Protein 9U7Q (pdb70)

Foldseek 3Di:
DFAEEFEDELPQLPPPVFNDALVLDPQVLGQEYEYDAWEFLFDQVQADPLQVVQSVVQNPPPPGGATGGRPCCQQFAPAPDDADDDDPTHHNLRVLLRVCVVVVSHAYEYEYADQRRLVRVLVLLVDPVSLLNNLLNVLVVCVNSVSHQAYEYERQAQQAPGRQQNCVDPVRDDDPVSLVSSQVSVLSNLVSNLVSQVVVCVVVVGHHFYEYEAEFDVRNVSHQCQSRQVSHQAYEYAQFQPDAQVFFFDDAGRFAAFDQFAAVSGHQPVRLVVNVVSPHPQQRYAYEAEQKKFKAWQWPPDDPDHHGRRTGGPGTAQDESVHTGMYGNVCCVPPVDVVNQWDWDADVNRQWIWTARRVRRMIMTHGDLRSLLVNLQVSVVSNHSFYYYDHDSSCSVCPNSVSRSVRNVD

B-factor: mean 20.83, std 8.3, range [10.48, 67.43]

Solvent-accessible surface area: 16903 Å² total; per-residue (Å²): 192,56,17,0,0,0,4,2,3,11,114,20,31,74,45,97,137,17,78,5,14,5,127,68,13,26,8,99,48,14,21,10,0,0,2,0,30,0,1,0,9,18,53,7,106,35,10,62,135,92,33,67,92,39,8,60,115,33,27,138,91,89,87,92,39,17,7,2,12,6,34,13,97,0,0,36,105,81,96,18,34,111,44,67,29,152,43,138,38,105,0,0,0,4,13,0,9,33,15,34,112,103,60,100,132,5,70,0,0,0,0,0,0,2,114,63,13,3,22,0,1,15,24,0,8,145,75,109,118,10,11,38,31,0,0,86,6,0,7,99,17,2,44,126,19,87,10,0,6,0,0,0,0,6,7,15,17,3,15,9,20,5,72,41,9,35,40,220,60,123,131,43,119,12,65,122,145,49,97,63,58,3,93,132,5,2,22,57,0,0,102,27,0,42,61,55,0,70,79,13,39,92,127,58,172,75,150,14,33,0,0,2,7,1,3,18,11,122,74,2,49,15,9,47,3,151,39,0,33,82,60,4,45,10,0,0,0,20,0,23,55,17,9,1,24,161,19,89,54,0,3,16,0,3,4,2,48,28,15,149,35,15,34,170,38,22,0,0,20,51,18,0,64,80,1,60,138,67,23,1,35,22,118,43,0,0,0,0,0,0,0,3,0,32,0,0,43,19,3,93,155,22,103,5,43,91,4,50,83,98,8,49,0,109,78,5,1,98,56,26,20,85,105,87,4,28,0,6,12,22,14,6,93,150,67,31,27,85,204,91,31,10,73,108,62,31,1,97,101,2,37,2,0,4,8,4,2,56,158,116,94,2,0,0,1,17,2,11,73,113,0,0,100,15,0,0,54,25,0,53,124,22,98,1,9,0,0,0,0,34,2,0,2,0,4,54,167,13,74,0,0,58,28,0,72,88,26,1,60,174

InterPro domains:
  IPR001223 Glycoside hydrolase family 18, catalytic domain [PF00704] (24-415)
  IPR001223 Glycoside hydrolase family 18, catalytic domain [PS51910] (22-430)
  IPR001579 Glycosyl hydrolase family 18, active site [PS01095] (168-176)
  IPR011583 Chitinase II/V-like, catalytic domain [SM00636] (22-415)
  IPR017853 Glycoside hydrolase superfamily [SSF51445] (18-417)
  IPR029070 Chitinase insertion domain superfamily [G3DSA:3.10.50.10] (321-395)
  IPR029070 Chitinase insertion domain superfamily [SSF54556] (312-386)
  IPR050314 Glycosyl hydrolase family 18 [PTHR11177] (21-415)

Sequence (410 aa):
QKVVAGYFADWQYANAENPYTVKDIPADKLTHVIYAFLSMAGPHTGASETVQNLVAKQAEGKDPYTAIIVDTEAALEKNFGAVSVNVPYKGHFAQLAEMKKQHPDLKILPSFGGWTMSEPFHAMAKNKQAMDQFSKSAVELIAQYDFFDGIDLDWEYPGGGGLTTSPWNPDTKLSDEQKASEREAFTYLVKTMRAELDELTNQTKREYELSTAVGVGPKAAGIDWKAAEPYLTNMFAMTYDFLGGWGQQTGHTTNLHATERSWWGMGADVFINQMIELGIPSEKLVIGAAFYGRGWQGTKDFSGGLPTQDLVSEQGAQFGTGENGYFMFWDLVKNYGAKQGYEYKYDEQSQAPYLWNPEKKVFISYEDQRSIKAKANWAKQANLGGIFTWELSGDPKGELVEVMYQEMQK

Structure (mmCIF, N/CA/C/O backbone):
data_9U7Q
#
_entry.id   9U7Q
#
_cell.length_a   89.258
_cell.length_b   50.157
_cell.length_c   90.997
_cell.angle_alpha   90.000
_cell.angle_beta   95.027
_cell.angle_gamma   90.000
#
_symmetry.space_group_name_H-M   'C 1 2 1'
#
loop_
_entity.id
_entity.type
_entity.pdbx_description
1 polymer chitinase
2 non-polymer 1,2-ETHANEDIOL
3 non-polymer 2-[3-(2-HYDROXY-1,1-DIHYDROXYMETHYL-ETHYLAMINO)-PROPYLAMINO]-2-HYDROXYMETHYL-PROPANE-1,3-DIOL
4 water water
#
loop_
_atom_site.group_PDB
_atom_site.id
_atom_site.type_symbol
_atom_site.label_atom_id
_atom_site.label_alt_id
_atom_site.label_comp_id
_atom_site.label_asym_id
_atom_site.label_entity_id
_atom_site.label_seq_id
_atom_site.pdbx_PDB_ins_code
_atom_site.Cartn_x
_atom_site.Cartn_y
_atom_site.Cartn_z
_atom_site.occupancy
_atom_site.B_iso_or_equiv
_atom_site.auth_seq_id
_atom_site.auth_comp_id
_atom_site.auth_asym_id
_atom_site.auth_atom_id
_atom_site.pdbx_PDB_model_num
ATOM 1 N N . GLN A 1 2 ? 22.052 21.930 34.445 1.000 47.477 21 GLN A N 1
ATOM 2 C CA . GLN A 1 2 ? 22.315 20.505 34.122 1.000 46.794 21 GLN A CA 1
ATOM 3 C C . GLN A 1 2 ? 21.182 19.958 33.248 1.000 34.631 21 GLN A C 1
ATOM 4 O O . GLN A 1 2 ? 20.083 19.759 33.733 1.000 36.898 21 GLN A O 1
ATOM 10 N N . LYS A 1 3 ? 21.459 19.649 31.986 1.000 26.997 22 LYS A N 1
ATOM 11 C CA . LYS A 1 3 ? 20.383 19.300 31.050 1.000 22.115 22 LYS A CA 1
ATOM 12 C C . LYS A 1 3 ? 20.333 17.777 30.899 1.000 18.473 22 LYS A C 1
ATOM 13 O O . LYS A 1 3 ? 21.288 17.063 31.172 1.000 20.452 22 LYS A O 1
ATOM 19 N N . VAL A 1 4 ? 19.148 17.254 30.557 1.000 16.807 23 VAL A N 1
ATOM 20 C CA . VAL A 1 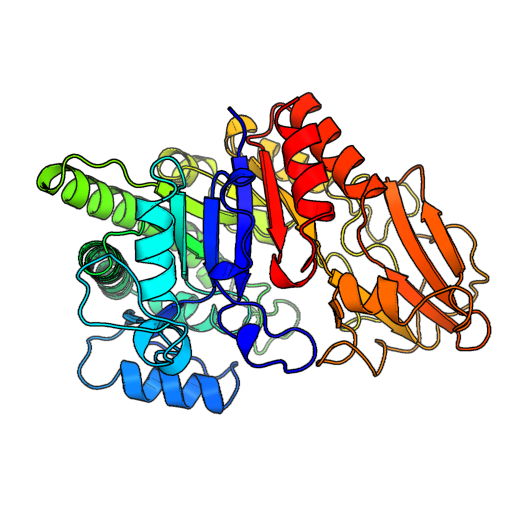4 ? 18.993 15.852 30.202 1.000 15.529 23 VAL A CA 1
ATOM 21 C C . VAL A 1 4 ? 19.670 15.579 28.860 1.000 15.539 23 VAL A C 1
ATOM 22 O O . VAL A 1 4 ? 19.502 16.315 27.880 1.000 15.660 23 VAL A O 1
ATOM 26 N N . VAL A 1 5 ? 20.434 14.478 28.848 1.000 14.525 24 VAL A N 1
ATOM 27 C CA . VAL A 1 5 ? 20.995 13.910 27.646 1.000 15.219 24 VAL A CA 1
ATOM 28 C C . VAL A 1 5 ? 20.746 12.415 27.754 1.000 14.599 24 VAL A C 1
ATOM 29 O O . VAL A 1 5 ? 21.475 11.705 28.427 1.000 15.220 24 VAL A O 1
ATOM 33 N N . ALA A 1 6 ? 19.682 11.963 27.097 1.000 14.105 25 ALA A N 1
ATOM 34 C CA . ALA A 1 6 ? 19.115 10.666 27.388 1.000 12.986 25 ALA A CA 1
ATOM 35 C C . ALA A 1 6 ? 19.251 9.802 26.151 1.000 13.178 25 ALA A C 1
ATOM 36 O O . ALA A 1 6 ? 19.066 10.261 25.020 1.000 13.159 25 ALA A O 1
ATOM 38 N N . GLY A 1 7 ? 19.565 8.525 26.379 1.000 15.478 26 GLY A N 1
ATOM 39 C CA . GLY A 1 7 ? 19.541 7.577 25.277 1.000 14.518 26 GLY A CA 1
ATOM 40 C C . GLY A 1 7 ? 18.692 6.355 25.581 1.000 15.122 26 GLY A C 1
ATOM 41 O O . GLY A 1 7 ? 18.852 5.686 26.615 1.000 15.333 26 GLY A O 1
ATOM 42 N N . TYR A 1 8 ? 17.791 6.014 24.649 1.000 16.279 27 TYR A N 1
ATOM 43 C CA . TYR A 1 8 ? 17.125 4.718 24.674 1.000 15.076 27 TYR A CA 1
ATOM 44 C C . TYR A 1 8 ? 18.103 3.602 24.268 1.000 16.429 27 TYR A C 1
ATOM 45 O O . TYR A 1 8 ? 18.888 3.729 23.340 1.000 17.190 27 TYR A O 1
ATOM 54 N N . PHE A 1 9 ? 18.063 2.491 25.002 1.000 14.902 28 PHE A N 1
ATOM 55 C CA . PHE A 1 9 ? 18.800 1.292 24.693 1.000 14.352 28 PHE A CA 1
ATOM 56 C C . PHE A 1 9 ? 17.785 0.199 24.396 1.000 13.231 28 PHE A C 1
ATOM 57 O O . PHE A 1 9 ? 17.103 -0.273 25.296 1.000 12.935 28 PHE A O 1
ATOM 65 N N . ALA A 1 10 ? 17.765 -0.224 23.129 1.000 14.552 29 ALA A N 1
ATOM 66 C CA . ALA A 1 10 ? 16.907 -1.307 22.675 1.000 13.868 29 ALA A CA 1
ATOM 67 C C . ALA A 1 10 ? 17.497 -2.648 23.064 1.000 15.615 29 ALA A C 1
ATOM 68 O O . ALA A 1 10 ? 18.650 -2.925 22.711 1.000 14.677 29 ALA A O 1
ATOM 70 N N . ASP A 1 11 ? 16.667 -3.485 23.700 1.000 15.416 30 ASP A N 1
ATOM 71 C CA . ASP A 1 11 ? 17.142 -4.713 24.309 1.000 15.256 30 ASP A CA 1
ATOM 72 C C . ASP A 1 11 ? 17.555 -5.763 23.260 1.000 18.603 30 ASP A C 1
ATOM 73 O O . ASP A 1 11 ? 18.274 -6.686 23.620 1.000 16.665 30 ASP A O 1
ATOM 78 N N . TRP A 1 12 ? 17.127 -5.595 22.006 1.000 18.801 31 TRP A N 1
ATOM 79 C CA . TRP A 1 12 ? 17.304 -6.627 20.985 1.000 18.818 31 TRP A CA 1
ATOM 80 C C . TRP A 1 12 ? 18.552 -6.421 20.110 1.000 21.370 31 TRP A C 1
ATOM 81 O O . TRP A 1 12 ? 18.897 -7.319 19.303 1.000 20.535 31 TRP A O 1
ATOM 92 N N . GLN A 1 13 ? 19.196 -5.250 20.157 1.000 18.468 32 GLN A N 1
ATOM 93 C CA . GLN A 1 13 ? 20.113 -4.866 19.098 1.000 20.403 32 GLN A CA 1
ATOM 94 C C . GLN A 1 13 ? 21.421 -5.678 19.138 1.000 23.344 32 GLN A C 1
ATOM 95 O O . GLN A 1 13 ? 22.161 -5.662 18.142 1.000 24.869 32 GLN A O 1
ATOM 101 N N . TYR A 1 14 ? 21.724 -6.279 20.297 1.000 20.478 33 TYR A N 1
ATOM 102 C CA . TYR A 1 14 ? 22.980 -6.994 20.486 1.000 23.927 33 TYR A CA 1
ATOM 103 C C . TYR A 1 14 ? 23.042 -8.177 19.519 1.000 28.860 33 TYR A C 1
ATOM 104 O O . TYR A 1 14 ? 24.146 -8.649 19.220 1.000 25.421 33 TYR A O 1
ATOM 113 N N . ALA A 1 15 ? 21.865 -8.714 19.151 1.000 29.695 34 ALA A N 1
ATOM 114 C CA . ALA A 1 15 ? 21.748 -9.933 18.347 1.000 31.547 34 ALA A CA 1
ATOM 115 C C . ALA A 1 15 ? 21.937 -9.674 16.856 1.000 35.695 34 ALA A C 1
ATOM 116 O O . ALA A 1 15 ? 21.924 -10.616 16.068 1.000 42.466 34 ALA A O 1
ATOM 118 N N . ASN A 1 16 ? 22.108 -8.420 16.449 1.000 35.126 35 ASN A N 1
ATOM 119 C CA . ASN A 1 16 ? 22.453 -8.118 15.075 1.000 37.319 35 ASN A CA 1
ATOM 120 C C . ASN A 1 16 ? 23.968 -8.227 14.924 1.000 33.008 35 ASN A C 1
ATOM 121 O O . ASN A 1 16 ? 24.708 -7.328 15.294 1.000 29.851 35 ASN A O 1
ATOM 126 N N . ALA A 1 17 ? 24.409 -9.292 14.240 1.000 37.053 36 ALA A N 1
ATOM 127 C CA . ALA A 1 17 ? 25.829 -9.556 14.026 1.000 34.317 36 ALA A CA 1
ATOM 128 C C . ALA A 1 17 ? 26.542 -8.413 13.291 1.000 31.200 36 ALA A C 1
ATOM 129 O O . ALA A 1 17 ? 27.745 -8.212 13.448 1.000 31.663 36 ALA A O 1
ATOM 131 N N . GLU A 1 18 ? 25.802 -7.591 12.526 1.000 32.842 37 GLU A N 1
ATOM 132 C CA . GLU A 1 18 ? 26.378 -6.427 11.861 1.000 30.438 37 GLU A CA 1
ATOM 133 C C . GLU A 1 18 ? 26.718 -5.288 12.824 1.000 28.619 37 GLU A C 1
ATOM 134 O O . GLU A 1 18 ? 27.550 -4.441 12.510 1.000 28.172 37 GLU A O 1
ATOM 140 N N . ASN A 1 19 ? 26.047 -5.2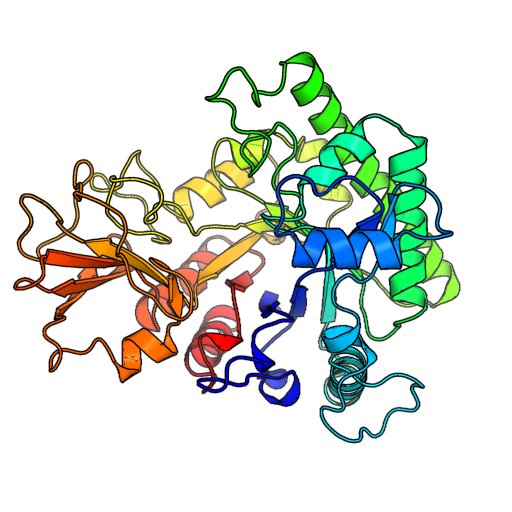35 13.977 1.000 26.848 38 ASN A N 1
ATOM 141 C CA . ASN A 1 19 ? 26.316 -4.192 14.966 1.000 26.467 38 ASN A CA 1
ATOM 142 C C . ASN A 1 19 ? 25.825 -4.681 16.319 1.000 27.619 38 ASN A C 1
ATOM 143 O O . ASN A 1 19 ? 24.724 -4.378 16.807 1.000 22.694 38 ASN A O 1
ATOM 148 N N . PRO A 1 20 ? 26.610 -5.577 16.934 1.000 23.983 39 PRO A N 1
ATOM 149 C CA . PRO A 1 20 ? 26.151 -6.279 18.118 1.000 22.668 39 PRO A CA 1
ATOM 150 C C . PRO A 1 20 ? 26.308 -5.427 19.370 1.000 22.549 39 PRO A C 1
ATOM 151 O O . PRO A 1 20 ? 27.175 -5.668 20.206 1.000 26.112 39 PRO A O 1
ATOM 155 N N . TYR A 1 21 ? 25.468 -4.390 19.482 1.000 19.858 40 TYR A N 1
ATOM 156 C CA . TYR A 1 21 ? 25.631 -3.337 20.468 1.000 17.679 40 TYR A CA 1
ATOM 157 C C . TYR A 1 21 ? 25.079 -3.764 21.825 1.000 18.266 40 TYR A C 1
ATOM 158 O O . TYR A 1 21 ? 23.947 -4.246 21.926 1.000 18.194 40 TYR A O 1
ATOM 167 N N . THR A 1 22 ? 25.909 -3.608 22.864 1.000 19.577 41 THR A N 1
ATOM 168 C CA . THR A 1 22 ? 25.632 -4.086 24.211 1.000 18.582 41 THR A CA 1
ATOM 169 C C . THR A 1 22 ? 25.729 -2.895 25.150 1.000 16.108 41 THR A C 1
ATOM 170 O O . THR A 1 22 ? 26.168 -1.801 24.770 1.000 18.638 41 THR A O 1
ATOM 174 N N . VAL A 1 23 ? 25.383 -3.136 26.409 1.000 16.439 42 VAL A N 1
AT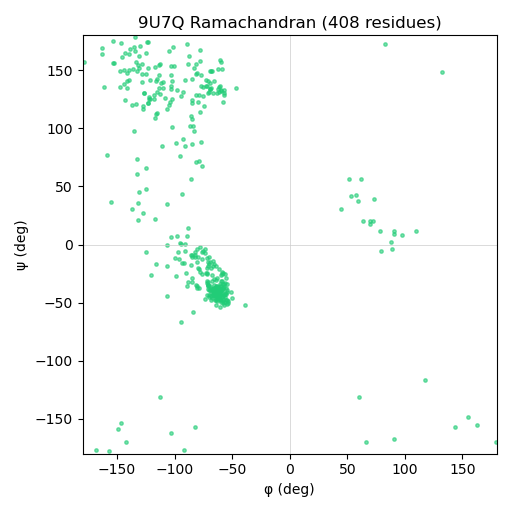OM 175 C CA . VAL A 1 23 ? 25.483 -2.087 27.412 1.000 16.829 42 VAL A CA 1
ATOM 176 C C . VAL A 1 23 ? 26.901 -1.534 27.491 1.000 16.706 42 VAL A C 1
ATOM 177 O O . VAL A 1 23 ? 27.123 -0.355 27.712 1.000 17.734 42 VAL A O 1
ATOM 181 N N . LYS A 1 24 ? 27.911 -2.412 27.316 1.000 19.686 43 LYS A N 1
ATOM 182 C CA . LYS A 1 24 ? 29.294 -1.961 27.394 1.000 22.877 43 LYS A CA 1
ATOM 183 C C . LYS A 1 24 ? 29.621 -0.910 26.329 1.000 24.794 43 LYS A C 1
ATOM 184 O O . LYS A 1 24 ? 30.578 -0.154 26.501 1.000 22.536 43 LYS A O 1
ATOM 190 N N . ASP A 1 25 ? 28.832 -0.847 25.237 1.000 21.162 44 ASP A N 1
ATOM 191 C CA . ASP A 1 25 ? 29.034 0.116 24.170 1.000 21.230 44 ASP A CA 1
ATOM 192 C C . ASP A 1 25 ? 28.438 1.498 24.454 1.000 19.044 44 ASP A C 1
ATOM 193 O O . ASP A 1 25 ? 28.708 2.449 23.733 1.000 18.581 44 ASP A O 1
ATOM 198 N N . ILE A 1 26 ? 27.671 1.631 25.520 1.000 18.271 45 ILE A N 1
ATOM 199 C CA . ILE A 1 26 ? 27.020 2.907 25.826 1.000 18.967 45 ILE A CA 1
ATOM 200 C C . ILE A 1 26 ? 28.040 3.934 26.286 1.000 18.975 45 ILE A C 1
ATOM 201 O O . ILE A 1 26 ? 28.815 3.679 27.207 1.000 20.095 45 ILE A O 1
ATOM 206 N N . PRO A 1 27 ? 28.040 5.144 25.716 1.000 19.993 46 PRO A N 1
ATOM 207 C CA . PRO A 1 27 ? 28.884 6.224 26.206 1.000 22.005 46 PRO A CA 1
ATOM 208 C C . PRO A 1 27 ? 28.345 6.861 27.494 1.000 19.046 46 PRO A C 1
ATOM 209 O O . PRO A 1 27 ? 27.850 7.959 27.492 1.000 17.172 46 PRO A O 1
ATOM 213 N N . ALA A 1 28 ? 28.354 6.106 28.594 1.000 19.550 47 ALA A N 1
ATOM 214 C CA . ALA A 1 28 ? 27.680 6.502 29.824 1.000 20.094 47 ALA A CA 1
ATOM 215 C C . ALA A 1 28 ? 28.207 7.828 30.359 1.000 20.424 47 ALA A C 1
ATOM 216 O O . ALA A 1 28 ? 27.464 8.615 30.924 1.000 20.936 47 ALA A O 1
ATOM 218 N N . ASP A 1 29 ? 29.489 8.129 30.125 1.000 19.649 48 ASP A N 1
ATOM 219 C CA . ASP A 1 29 ? 30.070 9.378 30.595 1.000 24.123 48 ASP A CA 1
ATOM 220 C C . ASP A 1 29 ? 29.491 10.610 29.899 1.000 22.246 48 ASP A C 1
ATOM 221 O O . ASP A 1 29 ? 29.668 11.730 30.389 1.000 24.399 48 ASP A O 1
ATOM 226 N N . LYS A 1 30 ? 28.771 10.430 28.781 1.000 18.799 49 LYS A N 1
ATOM 227 C CA . LYS A 1 30 ? 28.184 11.546 28.060 1.000 21.239 49 LYS A CA 1
ATOM 228 C C . LYS A 1 30 ? 26.665 11.636 28.224 1.000 20.895 49 LYS A C 1
ATOM 229 O O . LYS A 1 30 ? 26.064 12.542 27.650 1.000 23.345 49 LYS A O 1
ATOM 235 N N . LEU A 1 31 ? 26.068 10.710 28.982 1.000 16.514 50 LEU A N 1
ATOM 236 C CA . LEU A 1 31 ? 24.627 10.660 29.136 1.000 16.298 50 LEU A CA 1
ATOM 237 C C . LEU A 1 31 ? 24.255 11.016 30.572 1.000 16.322 50 LEU A C 1
ATOM 238 O O . LEU A 1 31 ? 25.022 10.772 31.491 1.000 18.287 50 LEU A O 1
ATOM 243 N N . THR A 1 32 ? 23.035 11.512 30.760 1.000 15.728 51 THR A N 1
ATOM 244 C CA . THR A 1 32 ? 22.440 11.658 32.062 1.000 15.962 51 THR A CA 1
ATOM 245 C C . THR A 1 32 ? 21.491 10.490 32.325 1.000 15.353 51 THR A C 1
ATOM 246 O O . THR A 1 32 ? 21.276 10.154 33.490 1.000 16.695 51 THR A O 1
ATOM 250 N N . HIS A 1 33 ? 20.917 9.895 31.259 1.000 14.049 52 HIS A N 1
ATOM 251 C CA . HIS A 1 33 ? 19.927 8.856 31.411 1.000 13.775 52 HIS A CA 1
ATOM 252 C C . HIS A 1 33 ? 20.141 7.788 30.356 1.000 13.141 52 HIS A C 1
ATOM 253 O O . HIS A 1 33 ? 20.403 8.097 29.199 1.000 13.820 52 HIS A O 1
ATOM 260 N N . VAL A 1 34 ? 19.948 6.551 30.796 1.000 12.836 53 VAL A N 1
ATOM 261 C CA . VAL A 1 34 ? 19.790 5.425 29.909 1.000 12.035 53 VAL A CA 1
ATOM 262 C C . VAL A 1 34 ? 18.407 4.840 30.125 1.000 14.403 53 VAL A C 1
ATOM 263 O O . VAL A 1 34 ? 18.051 4.558 31.267 1.000 13.614 53 VAL A O 1
ATOM 267 N N . ILE A 1 35 ? 17.653 4.654 29.019 1.000 13.478 54 ILE A N 1
ATOM 268 C CA . ILE A 1 35 ? 16.294 4.168 29.112 1.000 12.632 54 ILE A CA 1
ATOM 269 C C . ILE A 1 35 ? 16.241 2.805 28.427 1.000 12.536 54 ILE A C 1
ATOM 270 O O . ILE A 1 35 ? 16.477 2.724 27.245 1.000 12.710 54 ILE A O 1
ATOM 275 N N . TYR A 1 36 ? 15.997 1.762 29.198 1.000 13.206 55 TYR A N 1
ATOM 276 C CA . TYR A 1 36 ? 15.997 0.402 28.702 1.000 12.961 55 TYR A CA 1
ATOM 277 C C . TYR A 1 36 ? 14.641 0.045 28.115 1.000 14.135 55 TYR A C 1
ATOM 278 O O . TYR A 1 36 ? 13.637 0.066 28.831 1.000 13.635 55 TYR A O 1
ATOM 287 N N . ALA A 1 37 ? 14.652 -0.398 26.841 1.000 12.368 56 ALA A N 1
ATOM 288 C CA . ALA A 1 37 ? 13.430 -0.594 26.076 1.000 13.525 56 ALA A CA 1
ATOM 289 C C . ALA A 1 37 ? 13.368 -2.048 25.605 1.000 14.234 56 ALA A C 1
ATOM 290 O O . ALA A 1 37 ? 14.339 -2.502 24.972 1.000 14.553 56 ALA A O 1
ATOM 292 N N . PHE A 1 38 ? 12.281 -2.800 25.867 1.000 14.017 57 PHE A N 1
ATOM 293 C CA . PHE A 1 38 ? 11.074 -2.403 26.581 1.000 14.629 57 PHE A CA 1
ATOM 294 C C . PHE A 1 38 ? 10.604 -3.540 27.513 1.000 15.569 57 PHE A C 1
ATOM 295 O O . PHE A 1 38 ? 10.829 -4.730 27.261 1.000 15.500 57 PHE A O 1
ATOM 303 N N . LEU A 1 39 ? 9.962 -3.147 28.625 1.000 13.857 58 LEU A N 1
ATOM 304 C CA . LEU A 1 39 ? 9.215 -4.011 29.526 1.000 14.619 58 LEU A CA 1
ATOM 305 C C . LEU A 1 39 ? 7.725 -3.862 29.241 1.000 13.488 58 LEU A C 1
ATOM 306 O O . LEU A 1 39 ? 7.333 -3.078 28.388 1.000 13.023 58 LEU A O 1
ATOM 311 N N . SER A 1 40 ? 6.907 -4.739 29.827 1.000 12.804 59 SER A N 1
ATOM 312 C CA . SER A 1 40 ? 5.471 -4.707 29.579 1.000 12.324 59 SER A CA 1
ATOM 313 C C . SER A 1 40 ? 4.690 -5.135 30.824 1.000 13.515 59 SER A C 1
ATOM 314 O O . SER A 1 40 ? 5.139 -4.956 31.956 1.000 14.361 59 SER A O 1
ATOM 317 N N . MET A 1 41 ? 3.495 -5.654 30.599 1.000 13.456 60 MET A N 1
ATOM 318 C CA . MET A 1 41 ? 2.640 -6.121 31.666 1.000 14.709 60 MET A CA 1
ATOM 319 C C . MET A 1 41 ? 1.858 -7.329 31.176 1.000 15.719 60 MET A C 1
ATOM 320 O O . MET A 1 41 ? 1.760 -7.547 29.960 1.000 15.089 60 MET A O 1
ATOM 325 N N . ALA A 1 42 ? 1.332 -8.107 32.133 1.000 17.168 61 ALA A N 1
ATOM 326 C CA . ALA A 1 42 ? 0.605 -9.331 31.792 1.000 18.168 61 ALA A CA 1
ATOM 327 C C . ALA A 1 42 ? -0.799 -8.955 31.303 1.000 18.299 61 ALA A C 1
ATOM 328 O O . ALA A 1 42 ? -1.779 -8.931 32.047 1.000 21.545 61 ALA A O 1
ATOM 330 N N . GLY A 1 43 ? -0.907 -8.715 30.016 1.000 18.449 62 GLY A N 1
ATOM 331 C CA . GLY A 1 43 ? -2.134 -8.310 29.380 1.000 16.931 62 GLY A CA 1
ATOM 332 C C . GLY A 1 43 ? -2.059 -8.682 27.903 1.000 17.665 62 GLY A C 1
ATOM 333 O O . GLY A 1 43 ? -1.077 -9.286 27.445 1.000 18.977 62 GLY A O 1
ATOM 334 N N . PRO A 1 44 ? -3.101 -8.328 27.135 1.000 18.540 63 PRO A N 1
ATOM 335 C CA . PRO A 1 44 ? -3.170 -8.735 25.740 1.000 18.435 63 PRO A CA 1
ATOM 336 C C . PRO A 1 44 ? -2.137 -8.061 24.844 1.000 19.445 63 PRO A C 1
ATOM 337 O O . PRO A 1 44 ? -1.970 -6.826 24.873 1.000 16.877 63 PRO A O 1
ATOM 341 N N . HIS A 1 45 ? -1.476 -8.879 24.011 1.000 17.338 64 HIS A N 1
ATOM 342 C CA . HIS A 1 45 ? -0.572 -8.389 22.999 1.000 18.602 64 HIS A CA 1
ATOM 343 C C . HIS A 1 45 ? -0.887 -9.039 21.644 1.000 19.878 64 HIS A C 1
ATOM 344 O O . HIS A 1 45 ? 0.052 -9.414 20.954 1.000 22.218 64 HIS A O 1
ATOM 351 N N . THR A 1 46 ? -2.180 -9.098 21.283 1.000 21.480 65 THR A N 1
ATOM 352 C CA . THR A 1 46 ? -2.624 -9.684 20.018 1.000 22.912 65 THR A CA 1
ATOM 353 C C . THR A 1 46 ? -2.016 -8.988 18.806 1.000 24.340 65 THR A C 1
ATOM 354 O O . THR A 1 46 ? -1.921 -9.616 17.748 1.000 25.373 65 THR A O 1
ATOM 358 N N . GLY A 1 47 ? -1.630 -7.714 18.932 1.000 22.446 66 GLY A N 1
ATOM 359 C CA . GLY A 1 47 ? -1.045 -6.950 17.843 1.000 21.190 66 GLY A CA 1
ATOM 360 C C . GLY A 1 47 ? 0.465 -7.132 17.658 1.000 22.341 66 GLY A C 1
ATOM 361 O O . GLY A 1 47 ? 0.992 -6.670 16.651 1.000 24.920 66 GLY A O 1
ATOM 362 N N . ALA A 1 48 ? 1.169 -7.773 18.601 1.000 22.870 67 ALA A N 1
ATOM 363 C CA . ALA A 1 48 ? 2.616 -7.971 18.558 1.000 22.027 67 ALA A CA 1
ATOM 364 C C . ALA A 1 48 ? 2.969 -9.265 17.824 1.000 25.087 67 ALA A C 1
ATOM 365 O O . ALA A 1 48 ? 2.110 -10.107 17.555 1.000 26.733 67 ALA A O 1
ATOM 367 N N . SER A 1 49 ? 4.259 -9.470 17.596 1.000 27.867 68 SER A N 1
ATOM 368 C CA . SER A 1 49 ? 4.712 -10.691 16.940 1.000 30.272 68 SER A CA 1
ATOM 369 C C . SER A 1 49 ? 4.315 -11.935 17.734 1.000 31.635 68 SER A C 1
ATOM 370 O O . SER A 1 49 ? 4.184 -11.924 18.952 1.000 26.478 68 SER A O 1
ATOM 373 N N . GLU A 1 50 ? 4.242 -13.084 17.057 1.000 31.923 69 GLU A N 1
ATOM 374 C CA . GLU A 1 50 ? 4.065 -14.333 17.780 1.000 34.411 69 GLU A CA 1
ATOM 375 C C . GLU A 1 50 ? 5.152 -14.491 18.854 1.000 30.573 69 GLU A C 1
ATOM 376 O O . GLU A 1 50 ? 4.886 -14.981 19.950 1.000 29.875 69 GLU A O 1
ATOM 382 N N . THR A 1 51 ? 6.394 -14.104 18.562 1.000 30.361 70 THR A N 1
ATOM 383 C CA . THR A 1 51 ? 7.467 -14.288 19.537 1.000 31.875 70 THR A CA 1
ATOM 384 C C . THR A 1 51 ? 7.167 -13.483 20.814 1.000 28.288 70 THR A C 1
ATOM 385 O O . THR A 1 51 ? 7.286 -13.982 21.922 1.000 29.828 70 THR A O 1
ATOM 389 N N . VAL A 1 52 ? 6.766 -12.225 20.670 1.000 29.848 71 VAL A N 1
ATOM 390 C CA . VAL A 1 52 ? 6.454 -11.433 21.854 1.000 26.872 71 VAL A CA 1
ATOM 391 C C . VAL A 1 52 ? 5.235 -12.007 22.572 1.000 25.577 71 VAL A C 1
ATOM 392 O O . VAL A 1 52 ? 5.229 -12.164 23.786 1.000 25.378 71 VAL A O 1
ATOM 396 N N . GLN A 1 53 ? 4.190 -12.391 21.831 1.000 25.543 72 GLN A N 1
ATOM 397 C CA . GLN A 1 53 ? 3.033 -12.994 22.467 1.000 24.839 72 GLN A CA 1
ATOM 398 C C . GLN A 1 53 ? 3.438 -14.207 23.314 1.000 26.641 72 GLN A C 1
ATOM 399 O O . GLN A 1 53 ? 2.944 -14.355 24.432 1.000 26.115 72 GLN A O 1
ATOM 405 N N . ASN A 1 54 ? 4.364 -15.058 22.831 1.000 29.229 73 ASN A N 1
ATOM 406 C CA . ASN A 1 54 ? 4.728 -16.268 23.567 1.000 29.239 73 ASN A CA 1
ATOM 407 C C . ASN A 1 54 ? 5.472 -15.916 24.854 1.000 28.399 73 ASN A C 1
ATOM 408 O O . ASN A 1 54 ? 5.133 -16.408 25.929 1.000 28.264 73 ASN A O 1
ATOM 413 N N . LEU A 1 55 ? 6.458 -15.029 24.704 1.000 27.563 74 LEU A N 1
ATOM 414 C CA . LEU A 1 55 ? 7.227 -14.502 25.823 1.000 29.958 74 LEU A CA 1
ATOM 415 C C . LEU A 1 55 ? 6.306 -13.909 26.873 1.000 25.951 74 LEU A C 1
ATOM 416 O O . LEU A 1 55 ? 6.417 -14.250 28.044 1.000 27.430 74 LEU A O 1
ATOM 421 N N . VAL A 1 56 ? 5.396 -13.021 26.460 1.000 25.094 75 VAL A N 1
ATOM 422 C CA . VAL A 1 56 ? 4.459 -12.450 27.412 1.000 22.736 75 VAL A CA 1
ATOM 423 C C . VAL A 1 56 ? 3.700 -13.567 28.119 1.000 24.953 75 VAL A C 1
ATOM 424 O O . VAL A 1 56 ? 3.540 -13.559 29.330 1.000 25.446 75 VAL A O 1
ATOM 428 N N . ALA A 1 57 ? 3.178 -14.540 27.365 1.000 26.560 76 ALA A N 1
ATOM 429 C CA . ALA A 1 57 ? 2.369 -15.594 27.970 1.000 27.936 76 ALA A CA 1
ATOM 430 C C . ALA A 1 57 ? 3.138 -16.399 29.025 1.000 25.345 76 ALA A C 1
ATOM 431 O O . ALA A 1 57 ? 2.562 -16.769 30.048 1.000 28.746 76 ALA A O 1
ATOM 433 N N . LYS A 1 58 ? 4.419 -16.669 28.751 1.000 27.460 77 LYS A N 1
ATOM 434 C CA . LYS A 1 58 ? 5.299 -17.406 29.649 1.000 32.041 77 LYS A CA 1
ATOM 435 C C . LYS A 1 58 ? 5.472 -16.603 30.944 1.000 30.983 77 LYS A C 1
ATOM 436 O O . LYS A 1 58 ? 5.275 -17.133 32.033 1.000 31.259 77 LYS A O 1
ATOM 442 N N . GLN A 1 59 ? 5.775 -15.296 30.799 1.000 29.925 78 GLN A N 1
ATOM 443 C CA . GLN A 1 59 ? 5.981 -14.407 31.944 1.000 28.211 78 GLN A CA 1
ATOM 444 C C . GLN A 1 59 ? 4.709 -14.165 32.745 1.000 26.497 78 GLN A C 1
ATOM 445 O O . GLN A 1 59 ? 4.773 -13.973 33.955 1.000 30.851 78 GLN A O 1
ATOM 451 N N . ALA A 1 60 ? 3.561 -14.180 32.075 1.000 25.550 79 ALA A N 1
ATOM 452 C CA . ALA A 1 60 ? 2.275 -13.935 32.699 1.000 28.153 79 ALA A CA 1
ATOM 453 C C . ALA A 1 60 ? 1.828 -15.099 33.587 1.000 27.357 79 ALA A C 1
ATOM 454 O O . ALA A 1 60 ? 1.070 -14.900 34.526 1.000 29.207 79 ALA A O 1
ATOM 456 N N . GLU A 1 61 ? 2.338 -16.307 33.308 1.000 29.738 80 GLU A N 1
ATOM 457 C CA . GLU A 1 61 ? 1.899 -17.501 34.010 1.000 37.840 80 GLU A CA 1
ATOM 458 C C . GLU A 1 61 ? 2.110 -17.358 35.507 1.000 32.269 80 GLU A C 1
ATOM 459 O O . GLU A 1 61 ? 3.221 -17.100 35.954 1.000 34.006 80 GLU A O 1
ATOM 465 N N . GLY A 1 62 ? 1.013 -17.506 36.247 1.000 35.072 81 GLY A N 1
ATOM 466 C CA . GLY A 1 62 ? 1.033 -17.495 37.700 1.000 36.384 81 GLY A CA 1
ATOM 467 C C . GLY A 1 62 ? 1.137 -16.084 38.275 1.000 34.933 81 GLY A C 1
ATOM 468 O O . GLY A 1 62 ? 1.419 -15.933 39.456 1.000 39.088 81 GLY A O 1
ATOM 469 N N . LYS A 1 63 ? 0.952 -15.050 37.438 1.000 30.305 82 LYS A N 1
ATOM 470 C CA . LYS A 1 63 ? 0.959 -13.684 37.931 1.000 27.813 82 LYS A CA 1
ATOM 471 C C . LYS A 1 63 ? -0.442 -13.118 37.769 1.000 24.429 82 LYS A C 1
ATOM 472 O O . LYS A 1 63 ? -1.226 -13.559 36.929 1.000 27.990 82 LYS A O 1
ATOM 478 N N . ASP A 1 64 ? -0.783 -12.136 38.593 1.000 23.703 83 ASP A N 1
ATOM 479 C CA . ASP A 1 64 ? -2.075 -11.502 38.474 1.000 24.263 83 ASP A CA 1
ATOM 480 C C . ASP A 1 64 ? -2.114 -10.737 37.157 1.000 23.801 83 ASP A C 1
ATOM 481 O O . ASP A 1 64 ? -1.086 -10.285 36.675 1.000 21.655 83 ASP A O 1
ATOM 486 N N . PRO A 1 65 ? -3.300 -10.602 36.537 1.000 25.548 84 PRO A N 1
ATOM 487 C CA . PRO A 1 65 ? -3.475 -9.711 35.406 1.000 22.844 84 PRO A CA 1
ATOM 488 C C . PRO A 1 65 ? -2.865 -8.326 35.638 1.000 19.838 84 PRO A C 1
ATOM 489 O O . PRO A 1 65 ? -3.019 -7.734 36.720 1.000 18.386 84 PRO A O 1
ATOM 493 N N . TYR A 1 66 ? -2.145 -7.874 34.598 1.000 17.233 85 TYR A N 1
ATOM 494 C CA . TYR A 1 66 ? -1.508 -6.559 34.501 1.000 17.699 85 TYR A CA 1
ATOM 495 C C . TYR A 1 66 ? -0.318 -6.391 35.439 1.000 17.556 85 TYR A C 1
ATOM 496 O O . TYR A 1 66 ? 0.131 -5.260 35.661 1.000 16.459 85 TYR A O 1
ATOM 505 N N . THR A 1 67 ? 0.253 -7.494 35.957 1.000 17.053 86 THR A N 1
ATOM 506 C CA . THR A 1 67 ? 1.547 -7.439 36.618 1.000 14.788 86 THR A CA 1
ATOM 507 C C . THR A 1 67 ? 2.594 -6.948 35.611 1.000 16.309 86 THR A C 1
ATOM 508 O O . THR A 1 67 ? 2.711 -7.470 34.497 1.000 16.196 86 THR A O 1
ATOM 512 N N . ALA A 1 68 ? 3.463 -6.042 36.067 1.000 14.976 87 ALA A N 1
ATOM 513 C CA . ALA A 1 68 ? 4.625 -5.567 35.326 1.000 16.086 87 ALA A CA 1
ATOM 514 C C . ALA A 1 68 ? 5.584 -6.738 35.083 1.000 15.981 87 ALA A C 1
ATOM 515 O O . ALA A 1 68 ? 5.881 -7.494 36.020 1.000 17.642 87 ALA A O 1
ATOM 517 N N . ILE A 1 69 ? 6.041 -6.929 33.846 1.000 15.768 88 ILE A N 1
ATOM 518 C CA . ILE A 1 69 ? 6.942 -8.034 33.529 1.000 15.902 88 ILE A CA 1
ATOM 519 C C . ILE A 1 69 ? 8.081 -7.575 32.641 1.000 15.345 88 ILE A C 1
ATOM 520 O O . ILE A 1 69 ? 7.957 -6.669 31.831 1.000 14.765 88 ILE A O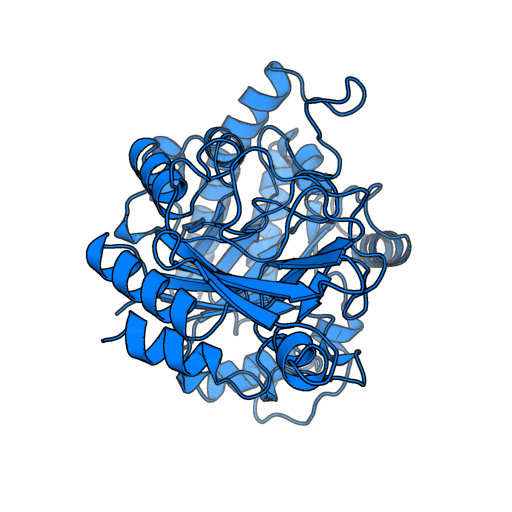 1
ATOM 525 N N . ILE A 1 70 ? 9.204 -8.282 32.791 1.000 15.358 89 ILE A N 1
ATOM 526 C CA . ILE A 1 70 ? 10.234 -8.353 31.780 1.000 15.339 89 ILE A CA 1
ATOM 527 C C . ILE A 1 70 ? 9.734 -9.279 30.669 1.000 16.629 89 ILE A C 1
ATOM 528 O O . ILE A 1 70 ? 9.100 -10.282 30.965 1.000 20.012 89 ILE A O 1
ATOM 533 N N . VAL A 1 71 ? 9.920 -8.868 29.412 1.000 16.976 90 VAL A N 1
ATOM 534 C CA . VAL A 1 71 ? 9.446 -9.652 28.281 1.000 16.872 90 VAL A CA 1
ATOM 535 C C . VAL A 1 71 ? 10.563 -10.553 27.765 1.000 19.105 90 VAL A C 1
ATOM 536 O O . VAL A 1 71 ? 10.438 -11.773 27.860 1.000 18.766 90 VAL A O 1
ATOM 540 N N . ASP A 1 72 ? 11.613 -9.955 27.208 1.000 19.150 91 ASP A N 1
ATOM 541 C CA . ASP A 1 72 ? 12.786 -10.694 26.745 1.000 19.491 91 ASP A CA 1
ATOM 542 C C . ASP A 1 72 ? 13.745 -10.906 27.919 1.000 18.547 91 ASP A C 1
ATOM 543 O O . ASP A 1 72 ? 14.673 -10.122 28.112 1.000 20.001 91 ASP A O 1
ATOM 548 N N . THR A 1 73 ? 13.521 -11.985 28.678 1.000 19.323 92 THR A N 1
ATOM 549 C CA . THR A 1 73 ? 14.323 -12.307 29.850 1.000 22.287 92 THR A CA 1
ATOM 550 C C . THR A 1 73 ? 15.666 -12.883 29.418 1.000 22.651 92 THR A C 1
ATOM 551 O O . THR A 1 73 ? 16.622 -12.742 30.158 1.000 21.873 92 THR A O 1
ATOM 555 N N . GLU A 1 74 ? 15.754 -13.481 28.221 1.000 23.534 93 GLU A N 1
ATOM 556 C CA . GLU A 1 74 ? 17.046 -13.919 27.703 1.000 26.617 93 GLU A CA 1
ATOM 557 C C . GLU A 1 74 ? 18.001 -12.726 27.633 1.000 27.070 93 GLU A C 1
ATOM 558 O O . GLU A 1 74 ? 19.119 -12.747 28.167 1.000 24.412 93 GLU A O 1
ATOM 564 N N . ALA A 1 75 ? 17.544 -11.645 26.995 1.000 23.972 94 ALA A N 1
ATOM 565 C CA . ALA A 1 75 ? 18.356 -10.452 26.876 1.000 20.713 94 ALA A CA 1
ATOM 566 C C . ALA A 1 75 ? 18.595 -9.841 28.252 1.000 20.300 94 ALA A C 1
ATOM 567 O O . ALA A 1 75 ? 19.714 -9.386 28.541 1.000 19.293 94 ALA A O 1
ATOM 569 N N . ALA A 1 76 ? 17.522 -9.696 29.048 1.000 17.937 95 ALA A N 1
ATOM 5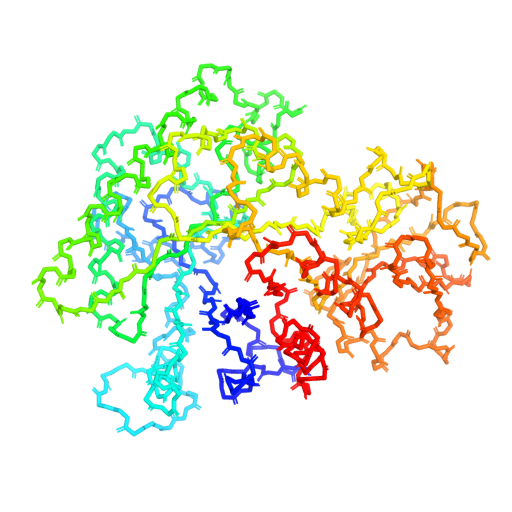70 C CA . ALA A 1 76 ? 17.595 -8.909 30.271 1.000 19.197 95 ALA A CA 1
ATOM 571 C C . ALA A 1 76 ? 18.450 -9.611 31.321 1.000 18.632 95 ALA A C 1
ATOM 572 O O . ALA A 1 76 ? 19.153 -8.938 32.073 1.000 18.256 95 ALA A O 1
ATOM 574 N N . LEU A 1 77 ? 18.225 -10.924 31.492 1.000 19.400 96 LEU A N 1
ATOM 575 C CA . LEU A 1 77 ? 18.666 -11.627 32.680 1.000 20.407 96 LEU A CA 1
ATOM 576 C C . LEU A 1 77 ? 19.632 -12.786 32.388 1.000 22.224 96 LEU A C 1
ATOM 577 O O . LEU A 1 77 ? 20.372 -13.151 33.300 1.000 23.008 96 LEU A O 1
ATOM 582 N N . GLU A 1 78 ? 19.586 -13.401 31.200 1.000 22.689 97 GLU A N 1
ATOM 583 C CA . GLU A 1 78 ? 20.209 -14.723 31.055 1.000 24.992 97 GLU A CA 1
ATOM 584 C C . GLU A 1 78 ? 21.515 -14.666 30.263 1.000 24.969 97 GLU A C 1
ATOM 585 O O . GLU A 1 78 ? 22.500 -15.319 30.639 1.000 24.724 97 GLU A O 1
ATOM 591 N N . LYS A 1 79 ? 21.536 -13.935 29.146 1.000 24.351 98 LYS A N 1
ATOM 592 C CA . LYS A 1 79 ? 22.677 -13.983 28.241 1.000 24.403 98 LYS A CA 1
ATOM 593 C C . LYS A 1 79 ? 23.906 -13.468 28.990 1.000 26.846 98 LYS A C 1
ATOM 594 O O . LYS A 1 79 ? 23.844 -12.467 29.706 1.000 23.763 98 LYS A O 1
ATOM 600 N N . ASN A 1 80 ? 25.032 -14.186 28.869 1.000 23.717 99 ASN A N 1
ATOM 601 C CA . ASN A 1 80 ? 26.257 -13.755 29.500 1.000 22.923 99 ASN A CA 1
ATOM 602 C C . ASN A 1 80 ? 26.968 -12.748 28.606 1.000 25.261 99 ASN A C 1
ATOM 603 O O . ASN A 1 80 ? 27.633 -13.118 27.650 1.000 23.978 99 ASN A O 1
ATOM 608 N N . PHE A 1 81 ? 26.856 -11.456 28.944 1.000 23.595 100 PHE A N 1
ATOM 609 C CA . PHE A 1 81 ? 27.556 -10.385 28.251 1.000 24.454 100 PHE A CA 1
ATOM 610 C C . PHE A 1 81 ? 28.912 -10.083 28.888 1.000 23.874 100 PHE A C 1
ATOM 611 O O . PHE A 1 81 ? 29.609 -9.161 28.450 1.000 26.519 100 PHE A O 1
ATOM 619 N N . GLY A 1 82 ? 29.261 -10.820 29.944 1.000 25.297 101 GLY A N 1
ATOM 620 C CA . GLY A 1 82 ? 30.566 -10.622 30.572 1.000 27.423 101 GLY A CA 1
ATOM 621 C C . GLY A 1 82 ? 30.498 -10.504 32.089 1.000 29.581 101 GLY A C 1
ATOM 622 O O . GLY A 1 82 ? 29.518 -10.027 32.656 1.000 27.866 101 GLY A O 1
ATOM 623 N N . ALA A 1 83 ? 31.554 -10.965 32.774 1.000 26.698 102 ALA A N 1
ATOM 624 C CA . ALA A 1 83 ? 31.562 -10.867 34.228 1.000 27.843 102 ALA A CA 1
ATOM 625 C C . ALA A 1 83 ? 31.519 -9.396 34.671 1.000 24.873 102 ALA A C 1
ATOM 626 O O . ALA A 1 83 ? 31.971 -8.495 33.982 1.000 23.719 102 ALA A O 1
ATOM 628 N N . VAL A 1 84 ? 30.944 -9.157 35.845 1.000 25.733 103 VAL A N 1
ATOM 629 C CA . VAL A 1 84 ? 30.890 -7.820 36.399 1.000 26.327 103 VAL A CA 1
ATOM 630 C C . VAL A 1 84 ? 31.388 -7.862 37.839 1.000 27.644 103 VAL A C 1
ATOM 631 O O . VAL A 1 84 ? 31.483 -8.934 38.426 1.000 27.567 103 VAL A O 1
ATOM 635 N N . SER A 1 85 ? 31.586 -6.681 38.427 1.000 24.848 104 SER A N 1
ATOM 636 C CA . SER A 1 85 ? 32.125 -6.575 39.767 1.000 27.086 104 SER A CA 1
ATOM 637 C C . SER A 1 85 ? 31.020 -6.531 40.813 1.000 29.991 104 SER A C 1
ATOM 638 O O . SER A 1 85 ? 31.283 -6.756 41.984 1.000 33.987 104 SER A O 1
ATOM 641 N N . VAL A 1 86 ? 29.770 -6.267 40.407 1.000 26.585 105 VAL A N 1
ATOM 642 C CA . VAL A 1 86 ? 28.679 -6.172 41.358 1.000 27.077 105 VAL A CA 1
ATOM 643 C C . VAL A 1 86 ? 28.217 -7.580 41.673 1.000 26.565 105 VAL A C 1
ATOM 644 O O . VAL A 1 86 ? 28.363 -8.467 40.853 1.000 30.278 105 VAL A O 1
ATOM 648 N N . ASN A 1 87 ? 27.623 -7.726 42.850 1.000 29.713 106 ASN A N 1
ATOM 649 C CA . ASN A 1 87 ? 27.147 -8.993 43.363 1.000 36.904 106 ASN A CA 1
ATOM 650 C C . ASN A 1 87 ? 25.657 -9.063 43.089 1.000 34.808 106 ASN A C 1
ATOM 651 O O . ASN A 1 87 ? 24.861 -8.615 43.904 1.000 42.364 106 ASN A O 1
ATOM 656 N N . VAL A 1 88 ? 25.321 -9.551 41.900 1.000 32.696 107 VAL A N 1
ATOM 657 C CA . VAL A 1 88 ? 23.940 -9.752 41.514 1.000 30.020 107 VAL A CA 1
ATOM 658 C C . VAL A 1 88 ? 23.860 -11.184 41.031 1.000 24.914 107 VAL A C 1
ATOM 659 O O . VAL A 1 88 ? 24.851 -11.693 40.502 1.000 25.864 107 VAL A O 1
ATOM 663 N N . PRO A 1 89 ? 22.726 -11.878 41.243 1.000 23.626 108 PRO A N 1
ATOM 664 C CA . PRO A 1 89 ? 22.587 -13.262 40.817 1.000 23.035 108 PRO A CA 1
ATOM 665 C C . PRO A 1 89 ? 22.214 -13.515 39.351 1.000 28.068 108 PRO A C 1
ATOM 666 O O . PRO A 1 89 ? 22.266 -14.659 38.899 1.000 30.452 108 PRO A O 1
ATOM 670 N N . TYR A 1 90 ? 21.916 -12.448 38.593 1.000 23.970 109 TYR A N 1
ATOM 671 C CA . TYR A 1 90 ? 21.492 -12.515 37.204 1.000 23.143 109 TYR A CA 1
ATOM 672 C C . TYR A 1 90 ? 22.654 -12.085 36.310 1.000 22.953 109 TYR A C 1
ATOM 673 O O . TYR A 1 90 ? 23.613 -11.480 36.787 1.000 24.812 109 TYR A O 1
ATOM 682 N N . LYS A 1 91 ? 22.520 -12.362 35.006 1.000 19.582 110 LYS A N 1
ATOM 683 C CA . LYS A 1 91 ? 23.412 -11.865 33.977 1.000 22.776 110 LYS A CA 1
ATOM 684 C C . LYS A 1 91 ? 22.632 -10.899 33.093 1.000 20.733 110 LYS A C 1
ATOM 685 O O . LYS A 1 91 ? 21.922 -10.023 33.626 1.000 19.988 110 LYS A O 1
ATOM 691 N N . GLY A 1 92 ? 22.742 -11.085 31.772 1.000 20.686 111 GLY A N 1
ATOM 692 C CA . GLY A 1 92 ? 21.991 -10.273 30.832 1.000 20.810 111 GLY A CA 1
ATOM 693 C C . GLY A 1 92 ? 22.416 -8.817 30.827 1.000 19.897 111 GLY A C 1
ATOM 694 O O . GLY A 1 92 ? 23.422 -8.383 31.413 1.000 18.865 111 GLY A O 1
ATOM 695 N N . HIS A 1 93 ? 21.586 -8.033 30.129 1.000 16.832 112 HIS A N 1
ATOM 696 C CA . HIS A 1 93 ? 21.774 -6.600 30.125 1.000 15.329 112 HIS A CA 1
ATOM 697 C C . HIS A 1 93 ? 21.669 -6.051 31.542 1.000 15.500 112 HIS A C 1
ATOM 698 O O . HIS A 1 93 ? 22.334 -5.064 31.849 1.000 14.987 112 HIS A O 1
ATOM 705 N N . PHE A 1 94 ? 20.865 -6.667 32.403 1.000 16.761 113 PHE A N 1
ATOM 706 C CA . PHE A 1 94 ? 20.638 -6.081 33.727 1.000 16.666 113 PHE A CA 1
ATOM 707 C C . PHE A 1 94 ? 21.922 -6.143 34.554 1.000 17.131 113 PHE A C 1
ATOM 708 O O . PHE A 1 94 ? 22.289 -5.161 35.198 1.000 16.936 113 PHE A O 1
ATOM 716 N N . ALA A 1 95 ? 22.691 -7.239 34.462 1.000 18.362 114 ALA A N 1
ATOM 717 C CA . ALA A 1 95 ? 23.966 -7.217 35.178 1.000 18.740 114 ALA A CA 1
ATOM 718 C C . ALA A 1 95 ? 24.897 -6.127 34.668 1.000 18.497 114 ALA A C 1
ATOM 719 O O . ALA A 1 95 ? 25.637 -5.496 35.427 1.000 18.959 114 ALA A O 1
ATOM 721 N N . GLN A 1 96 ? 24.874 -5.913 33.350 1.000 18.709 115 GLN A N 1
ATOM 722 C CA . GLN A 1 96 ? 25.737 -4.911 32.762 1.000 17.642 115 GLN A CA 1
ATOM 723 C C . GLN A 1 96 ? 25.284 -3.530 33.205 1.000 16.598 115 GLN A C 1
ATOM 724 O O . GLN A 1 96 ? 26.136 -2.649 33.444 1.000 17.190 115 GLN A O 1
ATOM 730 N N . LEU A 1 97 ? 23.964 -3.349 33.308 1.000 15.931 116 LEU A N 1
ATOM 731 C CA . LEU A 1 97 ? 23.448 -2.061 33.761 1.000 16.632 116 LEU A CA 1
ATOM 732 C C . LEU A 1 97 ? 23.825 -1.824 35.217 1.000 16.262 116 LEU A C 1
ATOM 733 O O . LEU A 1 97 ? 24.134 -0.706 35.594 1.000 17.784 116 LEU A O 1
ATOM 738 N N . ALA A 1 98 ? 23.800 -2.875 36.041 1.000 16.945 117 ALA A N 1
ATOM 739 C CA . ALA A 1 98 ? 24.149 -2.723 37.447 1.000 18.658 117 ALA A CA 1
ATOM 740 C C . ALA A 1 98 ? 25.623 -2.307 37.566 1.000 19.055 117 ALA A C 1
ATOM 741 O O . ALA A 1 98 ? 25.978 -1.453 38.374 1.000 19.007 117 ALA A O 1
ATOM 743 N N . GLU A 1 99 ? 26.477 -2.918 36.742 1.000 18.664 118 GLU A N 1
ATOM 744 C CA . GLU A 1 99 ? 27.897 -2.554 36.716 1.000 20.244 118 GLU A CA 1
ATOM 745 C C . GLU A 1 99 ? 28.059 -1.111 36.238 1.000 20.841 118 GLU A C 1
ATOM 746 O O . GLU A 1 99 ? 28.896 -0.349 36.717 1.000 19.619 118 GLU A O 1
ATOM 752 N N . MET A 1 100 ? 27.275 -0.743 35.226 1.000 18.166 119 MET A N 1
ATOM 753 C CA . MET A 1 100 ? 27.442 0.583 34.667 1.000 18.506 119 MET A CA 1
ATOM 754 C C . MET A 1 100 ? 27.067 1.587 35.758 1.000 18.400 119 MET A C 1
ATOM 755 O O . MET A 1 100 ? 27.691 2.638 35.905 1.000 20.622 119 MET A O 1
ATOM 760 N N . LYS A 1 101 ? 25.996 1.305 36.496 1.000 18.658 120 LYS A N 1
ATOM 761 C CA . LYS A 1 101 ? 25.574 2.207 37.558 1.000 19.009 120 LYS A CA 1
ATOM 762 C C . LYS A 1 101 ? 26.678 2.341 38.624 1.000 22.497 120 LYS A C 1
ATOM 763 O O . LYS A 1 101 ? 26.835 3.392 39.226 1.000 22.422 120 LYS A O 1
ATOM 769 N N . LYS A 1 102 ? 27.373 1.236 38.938 1.000 21.676 121 LYS A N 1
ATOM 770 C CA . LYS A 1 102 ? 28.464 1.287 39.910 1.000 22.703 121 LYS A CA 1
ATOM 771 C C . LYS A 1 102 ? 29.563 2.229 39.421 1.000 24.351 121 LYS A C 1
ATOM 772 O O . LYS A 1 102 ? 30.023 3.082 40.182 1.000 24.442 121 LYS A O 1
ATOM 778 N N . GLN A 1 103 ? 29.914 2.122 38.140 1.000 22.932 122 GLN A N 1
ATOM 779 C CA . GLN A 1 103 ? 31.024 2.863 37.557 1.000 21.893 122 GLN A CA 1
ATOM 780 C C . GLN A 1 103 ? 30.647 4.304 37.263 1.000 24.863 122 GLN A C 1
ATOM 781 O O . GLN A 1 103 ? 31.535 5.142 37.160 1.000 26.769 122 GLN A O 1
ATOM 787 N N . HIS A 1 104 ? 29.335 4.580 37.098 1.000 23.253 123 HIS A N 1
ATOM 788 C CA . HIS A 1 104 ? 28.849 5.922 36.781 1.000 22.523 123 HIS A CA 1
ATOM 789 C C . HIS A 1 104 ? 27.684 6.264 37.695 1.000 22.276 123 HIS A C 1
ATOM 790 O O . HIS A 1 104 ? 26.519 6.205 37.278 1.000 19.590 123 HIS A O 1
ATOM 797 N N . PRO A 1 105 ? 27.941 6.545 38.995 1.000 23.030 124 PRO A N 1
ATOM 798 C CA . PRO A 1 105 ? 26.866 6.614 39.977 1.000 24.152 124 PRO A CA 1
ATOM 799 C C . PRO A 1 105 ? 25.917 7.799 39.814 1.000 22.928 124 PRO A C 1
ATOM 800 O O . PRO A 1 105 ? 24.849 7.780 40.402 1.000 26.365 124 PRO A O 1
ATOM 804 N N . ASP A 1 106 ? 26.300 8.813 39.030 1.000 23.181 125 ASP A N 1
ATOM 805 C CA . ASP A 1 106 ? 25.415 9.942 38.785 1.000 22.680 125 ASP A CA 1
ATOM 806 C C . ASP A 1 106 ? 24.467 9.640 37.618 1.000 21.644 125 ASP A C 1
ATOM 807 O O . ASP A 1 106 ? 23.545 10.436 37.392 1.000 21.766 125 ASP A O 1
ATOM 812 N N . LEU A 1 107 ? 24.687 8.528 36.891 1.000 20.581 126 LEU A N 1
ATOM 813 C CA . LEU A 1 107 ? 23.825 8.182 35.742 1.000 17.052 126 LEU A CA 1
ATOM 814 C C . LEU A 1 107 ? 22.472 7.707 36.251 1.000 19.785 126 LEU A C 1
ATOM 815 O O . LEU A 1 107 ? 22.395 6.994 37.254 1.000 22.433 126 LEU A O 1
ATOM 820 N N . LYS A 1 108 ? 21.375 8.082 35.555 1.000 15.926 127 LYS A N 1
ATOM 821 C CA . LYS A 1 108 ? 20.070 7.528 35.880 1.000 17.305 127 LYS A CA 1
ATOM 822 C C . LYS A 1 108 ? 19.710 6.465 34.842 1.000 15.686 127 LYS A C 1
ATOM 823 O O . LYS A 1 108 ? 19.959 6.688 33.654 1.000 16.057 127 LYS A O 1
ATOM 829 N N . ILE A 1 109 ? 19.168 5.327 35.313 1.000 13.977 128 ILE A N 1
ATOM 830 C CA . ILE A 1 109 ? 18.762 4.216 34.469 1.000 13.629 128 ILE A CA 1
ATOM 831 C C . ILE A 1 109 ? 17.299 3.942 34.716 1.000 14.192 128 ILE A C 1
ATOM 832 O O . ILE A 1 109 ? 16.868 3.694 35.852 1.000 13.489 128 ILE A O 1
ATOM 837 N N . LEU A 1 110 ? 16.509 4.025 33.642 1.000 14.334 129 LEU A N 1
ATOM 838 C CA . LEU A 1 110 ? 15.074 3.814 33.764 1.000 14.578 129 LEU A CA 1
ATOM 839 C C . LEU A 1 110 ? 14.675 2.659 32.867 1.000 12.969 129 LEU A C 1
ATOM 840 O O . LEU A 1 110 ? 15.139 2.610 31.725 1.000 13.824 129 LEU A O 1
ATOM 845 N N . PRO A 1 111 ? 13.737 1.785 33.298 1.000 12.681 130 PRO A N 1
ATOM 846 C CA . PRO A 1 111 ? 13.061 0.898 32.380 1.000 13.211 130 PRO A CA 1
ATOM 847 C C . PRO A 1 111 ? 11.925 1.657 31.703 1.000 13.961 130 PRO A C 1
ATOM 848 O O . PRO A 1 111 ? 11.243 2.445 32.356 1.000 13.939 130 PRO A O 1
ATOM 852 N N . SER A 1 112 ? 11.642 1.315 30.444 1.000 12.475 131 SER A N 1
ATOM 853 C CA . SER A 1 112 ? 10.486 1.843 29.762 1.000 11.862 131 SER A CA 1
ATOM 854 C C . SER A 1 112 ? 9.479 0.746 29.497 1.000 12.998 131 SER A C 1
ATOM 855 O O . SER A 1 112 ? 9.828 -0.305 28.979 1.000 13.348 131 SER A O 1
ATOM 858 N N . PHE A 1 113 ? 8.218 1.005 29.881 1.000 12.049 132 PHE A N 1
ATOM 859 C CA . PHE A 1 113 ? 7.141 0.060 29.692 1.000 11.636 132 PHE A CA 1
ATOM 860 C C . PHE A 1 113 ? 6.298 0.462 28.510 1.000 13.007 132 PHE A C 1
ATOM 861 O O . PHE A 1 113 ? 5.818 1.580 28.406 1.000 13.682 132 PHE A O 1
ATOM 869 N N . GLY A 1 114 ? 6.152 -0.469 27.579 1.000 12.392 133 GLY A N 1
ATOM 870 C CA . GLY A 1 114 ? 5.288 -0.216 26.451 1.000 13.759 133 GLY A CA 1
ATOM 871 C C . GLY A 1 114 ? 6.033 -0.214 25.121 1.000 13.421 133 GLY A C 1
ATOM 872 O O . GLY A 1 114 ? 6.603 -1.205 24.706 1.000 12.637 133 GLY A O 1
ATOM 873 N N . GLY A 1 115 ? 6.028 0.945 24.476 1.000 13.358 134 GLY A N 1
ATOM 874 C CA . GLY A 1 115 ? 6.485 1.044 23.095 1.000 13.631 134 GLY A CA 1
ATOM 875 C C . GLY A 1 115 ? 5.402 0.659 22.100 1.000 16.217 134 GLY A C 1
ATOM 876 O O . GLY A 1 115 ? 4.333 0.180 22.466 1.000 13.805 134 GLY A O 1
ATOM 877 N N . TRP A 1 116 ? 5.701 0.869 20.815 1.000 16.399 135 TRP A N 1
ATOM 878 C CA . TRP A 1 116 ? 4.657 0.705 19.799 1.000 15.766 135 TRP A CA 1
ATOM 879 C C . TRP A 1 116 ? 3.943 -0.649 19.839 1.000 14.838 135 TRP A C 1
ATOM 880 O O . TRP A 1 116 ? 2.709 -0.703 19.710 1.000 15.422 135 TRP A O 1
ATOM 891 N N . THR A 1 117 ? 4.682 -1.745 19.901 1.000 16.200 136 THR A N 1
ATOM 892 C CA . THR A 1 117 ? 4.088 -3.062 19.780 1.000 17.996 136 THR A CA 1
ATOM 893 C C . THR A 1 117 ? 3.544 -3.604 21.097 1.000 18.321 136 THR A C 1
ATOM 894 O O . THR A 1 117 ? 2.814 -4.603 21.095 1.000 16.566 136 THR A O 1
ATOM 898 N N . MET A 1 118 ? 3.825 -2.939 22.230 1.000 16.191 137 MET A N 1
ATOM 899 C CA . MET A 1 118 ? 3.385 -3.475 23.511 1.000 15.159 137 MET A CA 1
ATOM 900 C C . MET A 1 118 ? 2.607 -2.415 24.274 1.000 15.027 137 MET A C 1
ATOM 901 O O . MET A 1 118 ? 2.492 -2.452 25.508 1.000 15.454 137 MET A O 1
ATOM 906 N N . SER A 1 119 ? 1.985 -1.501 23.541 1.000 14.306 138 SER A N 1
ATOM 907 C CA . SER A 1 119 ? 1.134 -0.524 24.175 1.000 14.022 138 SER A CA 1
ATOM 908 C C . SER A 1 119 ? -0.268 -1.089 24.388 1.000 16.575 138 SER A C 1
ATOM 909 O O . SER A 1 119 ? -1.000 -0.645 25.268 1.000 13.776 138 SER A O 1
ATOM 912 N N . GLU A 1 120 ? -0.657 -2.027 23.506 1.000 15.808 139 GLU A N 1
ATOM 913 C CA . GLU A 1 120 ? -1.967 -2.645 23.559 1.000 15.694 139 GLU A CA 1
ATOM 914 C C . GLU A 1 120 ? -2.457 -2.931 24.988 1.000 16.865 139 GLU A C 1
ATOM 915 O O . GLU A 1 120 ? -3.608 -2.643 25.331 1.000 16.345 139 GLU A O 1
ATOM 921 N N . PRO A 1 121 ? -1.698 -3.614 25.870 1.000 15.169 140 PRO A N 1
ATOM 922 C CA . PRO A 1 121 ? -2.238 -3.981 27.167 1.000 15.538 140 PRO A CA 1
ATOM 923 C C . PRO A 1 121 ? -2.665 -2.790 28.005 1.000 14.163 140 PRO A C 1
ATOM 924 O O . PRO A 1 121 ? -3.511 -2.930 28.889 1.000 14.763 140 PRO A O 1
ATOM 928 N N . PHE A 1 122 ? -2.052 -1.617 27.763 1.000 13.546 141 PHE A N 1
ATOM 929 C CA . PHE A 1 122 ? -2.422 -0.462 28.552 1.000 12.882 141 PHE A CA 1
ATOM 930 C C . PHE A 1 122 ? -3.899 -0.137 28.387 1.000 14.000 141 PHE A C 1
ATOM 931 O O . PHE A 1 122 ? -4.546 0.359 29.304 1.000 13.958 141 PHE A O 1
ATOM 939 N N . HIS A 1 123 ? -4.435 -0.337 27.180 1.000 13.980 142 HIS A N 1
ATOM 940 C CA . HIS A 1 123 ? -5.827 -0.012 26.902 1.000 14.632 142 HIS A CA 1
ATOM 941 C C . HIS A 1 123 ? -6.756 -0.914 27.724 1.000 15.349 142 HIS A C 1
ATOM 942 O O . HIS A 1 123 ? -7.798 -0.463 28.153 1.000 17.105 142 HIS A O 1
ATOM 949 N N . ALA A 1 124 ? -6.402 -2.187 27.897 1.000 15.324 143 ALA A N 1
ATOM 950 C CA . ALA A 1 124 ? -7.181 -3.126 28.705 1.000 15.525 143 ALA A CA 1
ATOM 951 C C . ALA A 1 124 ? -7.066 -2.763 30.186 1.000 16.224 143 ALA A C 1
ATOM 952 O O . ALA A 1 124 ? -8.058 -2.710 30.912 1.000 18.325 143 ALA A O 1
ATOM 954 N N . MET A 1 125 ? -5.846 -2.454 30.598 1.000 15.712 144 MET A N 1
ATOM 955 C CA . MET A 1 125 ? -5.514 -2.099 31.964 1.000 14.429 144 MET A CA 1
ATOM 956 C C . MET A 1 125 ? -6.326 -0.872 32.399 1.000 16.358 144 MET A C 1
ATOM 957 O O . MET A 1 125 ? -6.864 -0.825 33.533 1.000 16.499 144 MET A O 1
ATOM 962 N N . ALA A 1 126 ? -6.458 0.124 31.501 1.000 14.820 145 ALA A N 1
ATOM 963 C CA . ALA A 1 126 ? -7.038 1.412 31.819 1.000 15.282 145 ALA A CA 1
ATOM 964 C C . ALA A 1 126 ? -8.537 1.314 32.062 1.000 17.104 145 ALA A C 1
ATOM 965 O O . ALA A 1 126 ? -9.113 2.280 32.526 1.000 18.334 145 ALA A O 1
ATOM 967 N N . LYS A 1 127 ? -9.132 0.163 31.752 1.000 16.716 146 LYS A N 1
ATOM 968 C CA . LYS A 1 127 ? -10.560 -0.056 31.952 1.000 18.869 146 LYS A CA 1
ATOM 969 C C . LYS A 1 127 ? -10.905 -0.387 33.401 1.000 21.282 146 LYS A C 1
ATOM 970 O O . LYS A 1 127 ? -12.083 -0.401 33.732 1.000 19.531 146 LYS A O 1
ATOM 976 N N . ASN A 1 128 ? -9.910 -0.648 34.254 1.000 18.263 147 ASN A N 1
ATOM 977 C CA . ASN A 1 128 ? -10.174 -1.157 35.597 1.000 20.099 147 ASN A CA 1
ATOM 978 C C . ASN A 1 128 ? -9.167 -0.528 36.571 1.000 18.982 147 ASN A C 1
ATOM 979 O O . ASN A 1 128 ? -7.957 -0.681 36.426 1.000 18.445 147 ASN A O 1
ATOM 984 N N . LYS A 1 129 ? -9.658 0.120 37.630 1.000 17.705 148 LYS A N 1
ATOM 985 C CA . LYS A 1 129 ? -8.793 0.732 38.623 1.000 16.847 148 LYS A CA 1
ATOM 986 C C . LYS A 1 129 ? -7.835 -0.282 39.239 1.000 16.684 148 LYS A C 1
ATOM 987 O O . LYS A 1 129 ? -6.661 0.035 39.435 1.000 14.880 148 LYS A O 1
ATOM 993 N N . GLN A 1 130 ? -8.343 -1.483 39.570 1.000 18.248 149 GLN A N 1
ATOM 994 C CA . GLN A 1 130 ? -7.524 -2.489 40.225 1.000 19.996 149 GLN A CA 1
ATOM 995 C C . GLN A 1 130 ? -6.384 -2.938 39.302 1.000 17.154 149 GLN A C 1
ATOM 996 O O . GLN A 1 130 ? -5.301 -3.249 39.788 1.000 16.063 149 GLN A O 1
ATOM 1002 N N . ALA A 1 131 ? -6.640 -3.007 37.984 1.000 16.040 150 ALA A N 1
ATOM 1003 C CA . ALA A 1 131 ? -5.615 -3.370 37.015 1.000 15.773 150 ALA A CA 1
ATOM 1004 C C . ALA A 1 131 ? -4.488 -2.332 37.046 1.000 13.528 150 ALA A C 1
ATOM 1005 O O . ALA A 1 131 ? -3.292 -2.692 37.041 1.000 14.084 150 ALA A O 1
ATOM 1007 N N . MET A 1 132 ? -4.869 -1.048 37.052 1.000 13.607 151 MET A N 1
ATOM 1008 C CA . MET A 1 132 ? -3.874 0.012 37.137 1.000 12.305 151 MET A CA 1
ATOM 1009 C C . MET A 1 132 ? -3.094 -0.080 38.447 1.000 13.649 151 MET A C 1
ATOM 1010 O O . MET A 1 132 ? -1.853 0.068 38.495 1.000 14.233 151 MET A O 1
ATOM 1015 N N . ASP A 1 133 ? -3.828 -0.334 39.524 1.000 14.446 152 ASP A N 1
ATOM 1016 C CA . ASP A 1 133 ? -3.171 -0.449 40.811 1.000 15.249 152 ASP A CA 1
ATOM 1017 C C . ASP A 1 133 ? -2.210 -1.632 40.841 1.000 15.361 152 ASP A C 1
ATOM 1018 O O . ASP A 1 133 ? -1.135 -1.534 41.440 1.000 15.776 152 ASP A O 1
ATOM 1023 N N . GLN A 1 134 ? -2.573 -2.757 40.182 1.000 15.410 153 GLN A N 1
ATOM 1024 C CA . GLN A 1 134 ? -1.661 -3.901 40.146 1.000 14.808 153 GLN A CA 1
ATOM 1025 C C . GLN A 1 134 ? -0.402 -3.605 39.313 1.000 15.270 153 GLN A C 1
ATOM 1026 O O . GLN A 1 134 ? 0.716 -3.963 39.678 1.000 13.063 153 GLN A O 1
ATOM 1032 N N . PHE A 1 135 ? -0.584 -2.946 38.180 1.000 14.977 154 PHE A N 1
ATOM 1033 C CA . PHE A 1 135 ? 0.558 -2.549 37.360 1.000 14.300 154 PHE A CA 1
ATOM 1034 C C . PHE A 1 135 ? 1.494 -1.601 38.120 1.000 14.520 154 PHE A C 1
ATOM 1035 O O . PHE A 1 135 ? 2.719 -1.750 38.120 1.000 13.968 154 PHE A O 1
ATOM 1043 N N . SER A 1 136 ? 0.907 -0.606 38.771 1.000 14.392 155 SER A N 1
ATOM 1044 C CA . SER A 1 136 ? 1.705 0.365 39.492 1.000 16.285 155 SER A CA 1
ATOM 1045 C C . SER A 1 136 ? 2.511 -0.329 40.584 1.000 15.224 155 SER A C 1
ATOM 1046 O O . SER A 1 136 ? 3.719 -0.148 40.691 1.000 13.455 155 SER A O 1
ATOM 1049 N N . LYS A 1 137 ? 1.812 -1.090 41.441 1.000 13.918 156 LYS A N 1
ATOM 1050 C CA . LYS A 1 137 ? 2.483 -1.733 42.559 1.000 16.604 156 LYS A CA 1
ATOM 1051 C C . LYS A 1 137 ? 3.620 -2.603 42.033 1.000 14.912 156 LYS A C 1
ATOM 1052 O O . LYS A 1 137 ? 4.738 -2.550 42.562 1.000 15.818 156 LYS A O 1
ATOM 1058 N N . SER A 1 138 ? 3.324 -3.436 41.029 1.000 15.072 157 SER A N 1
ATOM 1059 C CA . SER A 1 138 ? 4.283 -4.429 40.571 1.000 14.316 157 SER A CA 1
ATOM 1060 C C . SER A 1 138 ? 5.451 -3.813 39.800 1.000 13.123 157 SER A C 1
ATOM 1061 O O . SER A 1 138 ? 6.561 -4.367 39.769 1.000 15.040 157 SER A O 1
ATOM 1064 N N . ALA A 1 139 ? 5.213 -2.708 39.090 1.000 12.094 158 ALA A N 1
ATOM 1065 C CA . ALA A 1 139 ? 6.288 -2.038 38.384 1.000 13.434 158 ALA A CA 1
ATOM 1066 C C . ALA A 1 139 ? 7.306 -1.490 39.380 1.000 13.955 158 ALA A C 1
ATOM 1067 O O . ALA A 1 139 ? 8.504 -1.573 39.168 1.000 14.449 158 ALA A O 1
ATOM 1069 N N . VAL A 1 140 ? 6.820 -0.920 40.487 1.000 13.786 159 VAL A N 1
ATOM 1070 C CA . VAL A 1 140 ? 7.744 -0.428 41.488 1.000 15.364 159 VAL A CA 1
ATOM 1071 C C . VAL A 1 140 ? 8.435 -1.586 42.211 1.000 15.172 159 VAL A C 1
ATOM 1072 O O . VAL A 1 140 ? 9.617 -1.463 42.488 1.000 14.655 159 VAL A O 1
ATOM 1076 N N . GLU A 1 141 ? 7.734 -2.715 42.431 1.000 15.663 160 GLU A N 1
ATOM 1077 C CA . GLU A 1 141 ? 8.382 -3.877 43.025 1.000 17.321 160 GLU A CA 1
ATOM 1078 C C . GLU A 1 141 ? 9.516 -4.337 42.103 1.000 17.475 160 GLU A C 1
ATOM 1079 O O . GLU A 1 141 ? 10.585 -4.781 42.530 1.000 16.835 160 GLU A O 1
ATOM 1085 N N . LEU A 1 142 ? 9.281 -4.239 40.788 1.000 16.007 161 LEU A N 1
ATOM 1086 C CA . LEU A 1 142 ? 10.288 -4.678 39.842 1.000 16.418 161 LEU A CA 1
ATOM 1087 C C . LEU A 1 142 ? 11.546 -3.819 39.974 1.000 16.183 161 LEU A C 1
ATOM 1088 O O . LEU A 1 142 ? 12.651 -4.329 40.020 1.000 16.729 161 LEU A O 1
ATOM 1093 N N . ILE A 1 143 ? 11.415 -2.486 40.022 1.000 15.046 162 ILE A N 1
ATOM 1094 C CA . ILE A 1 143 ? 12.621 -1.697 40.155 1.000 15.989 162 ILE A CA 1
ATOM 1095 C C . ILE A 1 143 ? 13.221 -1.829 41.563 1.000 17.128 162 ILE A C 1
ATOM 1096 O O . ILE A 1 143 ? 14.424 -1.620 41.735 1.000 15.311 162 ILE A O 1
ATOM 1101 N N . ALA A 1 144 ? 12.391 -2.142 42.557 1.000 16.651 163 ALA A N 1
ATOM 1102 C CA . ALA A 1 144 ? 12.907 -2.370 43.898 1.000 17.298 163 ALA A CA 1
ATOM 1103 C C . ALA A 1 144 ? 13.835 -3.584 43.900 1.000 17.732 163 ALA A C 1
ATOM 1104 O O . ALA A 1 144 ? 14.887 -3.557 44.536 1.000 20.686 163 ALA A O 1
ATOM 1106 N N . GLN A 1 145 ? 13.503 -4.603 43.101 1.000 16.833 164 GLN A N 1
ATOM 1107 C CA . GLN A 1 145 ? 14.353 -5.783 42.989 1.000 19.273 164 GLN A CA 1
ATOM 1108 C C . GLN A 1 145 ? 15.611 -5.454 42.175 1.000 20.682 164 GLN A C 1
ATOM 1109 O O . GLN A 1 145 ? 16.731 -5.819 42.547 1.000 23.519 164 GLN A O 1
ATOM 1115 N N . TYR A 1 146 ? 15.429 -4.790 41.030 1.000 19.003 165 TYR A N 1
ATOM 1116 C CA . TYR A 1 146 ? 16.513 -4.470 40.113 1.000 17.842 165 TYR A CA 1
ATOM 1117 C C . TYR A 1 146 ? 16.971 -3.058 40.441 1.000 20.245 165 TYR A C 1
ATOM 1118 O O . TYR A 1 146 ? 16.649 -2.123 39.730 1.000 16.676 165 TYR A O 1
ATOM 1127 N N . ASP A 1 147 ? 17.724 -2.925 41.537 1.000 19.551 166 ASP A N 1
ATOM 1128 C CA . ASP A 1 147 ? 17.760 -1.657 42.240 1.000 21.218 166 ASP A CA 1
ATOM 1129 C C . ASP A 1 147 ? 18.834 -0.728 41.690 1.000 17.652 166 ASP A C 1
ATOM 1130 O O . ASP A 1 147 ? 19.018 0.357 42.250 1.000 19.976 166 ASP A O 1
ATOM 1135 N N . PHE A 1 148 ? 19.381 -1.022 40.504 1.000 15.863 167 PHE A N 1
ATOM 1136 C CA . PHE A 1 148 ? 20.180 -0.066 39.762 1.000 15.539 167 PHE A CA 1
ATOM 1137 C C . PHE A 1 148 ? 19.254 0.912 39.023 1.000 15.932 167 PHE A C 1
ATOM 1138 O O . PHE A 1 148 ? 19.714 1.952 38.586 1.000 17.280 167 PHE A O 1
ATOM 1146 N N . PHE A 1 149 ? 17.994 0.549 38.811 1.000 15.702 168 PHE A N 1
ATOM 1147 C CA . PHE A 1 149 ? 17.043 1.485 38.200 1.000 13.612 168 PHE A CA 1
ATOM 1148 C C . PHE A 1 149 ? 16.708 2.659 39.130 1.000 15.052 168 PHE A C 1
ATOM 1149 O O . PHE A 1 149 ? 16.631 2.502 40.333 1.000 17.225 168 PHE A O 1
ATOM 1157 N N . ASP A 1 150 ? 16.426 3.810 38.522 1.000 14.382 169 ASP A N 1
ATOM 1158 C CA . ASP A 1 150 ? 16.173 5.046 39.247 1.000 13.956 169 ASP A CA 1
ATOM 1159 C C . ASP A 1 150 ? 14.773 5.595 39.059 1.000 13.753 169 ASP A C 1
ATOM 1160 O O . ASP A 1 150 ? 14.529 6.772 39.322 1.000 13.840 169 ASP A O 1
ATOM 1165 N N . GLY A 1 151 ? 13.835 4.735 38.683 1.000 13.100 170 GLY A N 1
ATOM 1166 C CA . GLY A 1 151 ? 12.477 5.131 38.426 1.000 13.374 170 GLY A CA 1
ATOM 1167 C C . GLY A 1 151 ? 11.903 4.335 37.265 1.000 13.977 170 GLY A C 1
ATOM 1168 O O . GLY A 1 151 ? 12.327 3.206 36.999 1.000 13.478 170 GLY A O 1
ATOM 1169 N N . ILE A 1 152 ? 10.880 4.920 36.637 1.000 13.338 171 ILE A N 1
ATOM 1170 C CA . ILE A 1 152 ? 10.081 4.239 35.643 1.000 13.334 171 ILE A CA 1
ATOM 1171 C C . ILE A 1 152 ? 9.742 5.222 34.529 1.000 13.026 171 ILE A C 1
ATOM 1172 O O . ILE A 1 152 ? 9.360 6.347 34.823 1.000 12.648 171 ILE A O 1
ATOM 1177 N N . ASP A 1 153 ? 9.889 4.752 33.277 1.000 13.348 172 ASP A N 1
ATOM 1178 C CA . ASP A 1 153 ? 9.473 5.498 32.104 1.000 13.188 172 ASP A CA 1
ATOM 1179 C C . ASP A 1 153 ? 8.255 4.795 31.498 1.000 12.225 172 ASP A C 1
ATOM 1180 O O . ASP A 1 153 ? 8.252 3.562 31.397 1.000 12.341 172 ASP A O 1
ATOM 1185 N N . LEU A 1 154 ? 7.233 5.577 31.132 1.000 11.355 173 LEU A N 1
ATOM 1186 C CA . LEU A 1 154 ? 6.034 5.058 30.468 1.000 11.707 173 LEU A CA 1
ATOM 1187 C C . LEU A 1 154 ? 6.095 5.389 28.990 1.000 12.201 173 LEU A C 1
ATOM 1188 O O . LEU A 1 154 ? 6.303 6.539 28.619 1.000 12.309 173 LEU A O 1
ATOM 1193 N N . ASP A 1 155 ? 5.799 4.392 28.168 1.000 12.078 174 ASP A N 1
ATOM 1194 C CA . AS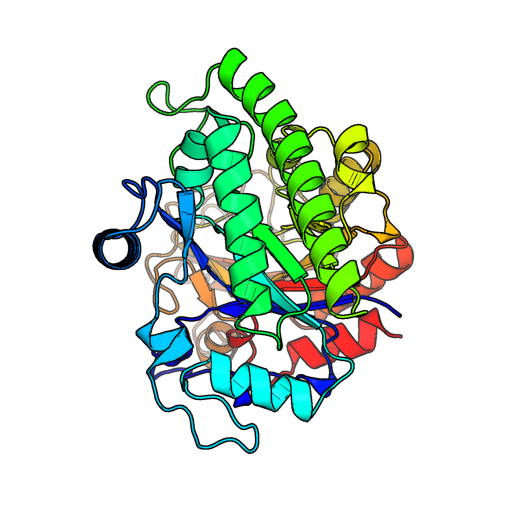P A 1 155 ? 5.745 4.598 26.721 1.000 13.305 174 ASP A CA 1
ATOM 1195 C C . ASP A 1 155 ? 4.449 3.970 26.208 1.000 12.280 174 ASP A C 1
ATOM 1196 O O . ASP A 1 155 ? 4.472 3.049 25.377 1.000 14.025 174 ASP A O 1
ATOM 1201 N N . TRP A 1 156 ? 3.340 4.483 26.721 1.000 11.674 175 TRP A N 1
ATOM 1202 C CA . TRP A 1 156 ? 2.025 4.073 26.264 1.000 12.319 175 TRP A CA 1
ATOM 1203 C C . TRP A 1 156 ? 1.629 4.898 25.042 1.000 13.218 175 TRP A C 1
ATOM 1204 O O . TRP A 1 156 ? 1.398 6.092 25.131 1.000 13.644 175 TRP A O 1
ATOM 1215 N N . GLU A 1 157 ? 1.585 4.229 23.888 1.000 13.860 176 GLU A N 1
ATOM 1216 C CA . GLU A 1 157 ? 1.346 4.845 22.587 1.000 13.553 176 GLU A CA 1
ATOM 1217 C C . GLU A 1 157 ? -0.032 4.411 22.082 1.000 13.826 176 GLU A C 1
ATOM 1218 O O . GLU A 1 157 ? -0.155 3.387 21.397 1.000 15.380 176 GLU A O 1
ATOM 1224 N N . TYR A 1 158 ? -1.109 5.088 22.474 1.000 15.957 177 TYR A N 1
ATOM 1225 C CA . TYR A 1 158 ? -1.190 6.294 23.278 1.000 15.346 177 TYR A CA 1
ATOM 1226 C C . TYR A 1 158 ? -2.535 6.291 23.993 1.000 14.741 177 TYR A C 1
ATOM 1227 O O . TYR A 1 158 ? -3.517 5.773 23.459 1.000 15.021 177 TYR A O 1
ATOM 1236 N N . PRO A 1 159 ? -2.692 6.994 25.137 1.000 15.124 178 PRO A N 1
ATOM 1237 C CA . PRO A 1 159 ? -4.023 7.283 25.648 1.000 15.531 178 PRO A CA 1
ATOM 1238 C C . PRO A 1 159 ? -4.854 8.046 24.602 1.000 17.570 178 PRO A C 1
ATOM 1239 O O . PRO A 1 159 ? -4.390 9.053 24.035 1.000 17.626 178 PRO A O 1
ATOM 1243 N N . GLY A 1 160 ? -6.064 7.534 24.376 1.000 19.395 179 GLY A N 1
ATOM 1244 C CA . GLY A 1 160 ? -6.975 8.087 23.369 1.000 20.379 179 GLY A CA 1
ATOM 1245 C C . GLY A 1 160 ? -6.780 7.498 21.968 1.000 20.040 179 GLY A C 1
ATOM 1246 O O . GLY A 1 160 ? -7.539 7.822 21.056 1.000 19.106 179 GLY A O 1
ATOM 1247 N N . GLY A 1 161 ? -5.861 6.544 21.809 1.000 17.696 180 GLY A N 1
ATOM 1248 C CA . GLY A 1 161 ? -5.653 5.821 20.553 1.000 17.238 180 GLY A CA 1
ATOM 1249 C C . GLY A 1 161 ? -4.618 6.502 19.647 1.000 17.453 180 GLY A C 1
ATOM 1250 O O . GLY A 1 161 ? -3.887 7.391 20.073 1.000 18.195 180 GLY A O 1
ATOM 1251 N N . GLY A 1 162 ? -4.564 6.067 18.385 1.000 18.625 181 GLY A N 1
ATOM 1252 C CA . GLY A 1 162 ? -3.528 6.496 17.450 1.000 18.895 181 GLY A CA 1
ATOM 1253 C C . GLY A 1 162 ? -2.322 5.560 17.486 1.000 17.671 181 GLY A C 1
ATOM 1254 O O . GLY A 1 162 ? -1.276 5.878 16.915 1.000 20.680 181 GLY A O 1
ATOM 1255 N N . GLY A 1 163 ? -2.421 4.423 18.187 1.000 16.333 182 GLY A N 1
ATOM 1256 C CA . GLY A 1 163 ? -1.332 3.452 18.207 1.000 16.565 182 GLY A CA 1
ATOM 1257 C C . GLY A 1 163 ? -1.587 2.231 17.318 1.000 16.947 182 GLY A C 1
ATOM 1258 O O . GLY A 1 163 ? -2.489 2.265 16.479 1.000 17.405 182 GLY A O 1
ATOM 1259 N N . LEU A 1 164 ? -0.852 1.147 17.531 1.000 16.407 183 LEU A N 1
ATOM 1260 C CA . LEU A 1 164 ? -0.812 0.033 16.586 1.000 17.954 183 LEU A CA 1
ATOM 1261 C C . LEU A 1 164 ? -2.203 -0.618 16.459 1.000 19.715 183 LEU A C 1
ATOM 1262 O O . LEU A 1 164 ? -2.650 -0.937 15.347 1.000 19.335 183 LEU A O 1
ATOM 1267 N N . THR A 1 165 ? -2.863 -0.834 17.599 1.000 18.293 184 THR A N 1
ATOM 1268 C CA . THR A 1 165 ? -4.138 -1.534 17.609 1.000 17.539 184 THR A CA 1
ATOM 1269 C C . THR A 1 165 ? -5.312 -0.577 17.772 1.000 18.695 184 THR A C 1
ATOM 1270 O O . THR A 1 165 ? -6.451 -1.071 17.937 1.000 19.299 184 THR A O 1
ATOM 1274 N N . THR A 1 166 ? -5.075 0.744 17.755 1.000 17.060 185 THR A N 1
ATOM 1275 C CA . THR A 1 166 ? -6.063 1.740 18.095 1.000 17.069 185 THR A CA 1
ATOM 1276 C C . THR A 1 166 ? -6.144 2.865 17.068 1.000 16.748 185 THR A C 1
ATOM 1277 O O . THR A 1 166 ? -6.465 4.008 17.404 1.000 20.327 185 THR A O 1
ATOM 1281 N N . SER A 1 167 ? -5.959 2.532 15.783 1.000 18.268 186 SER A N 1
ATOM 1282 C CA . SER A 1 167 ? -6.097 3.555 14.756 1.000 21.236 186 SER A CA 1
ATOM 1283 C C . SER A 1 167 ? -7.506 4.149 14.739 1.000 20.477 186 SER A C 1
ATOM 1284 O O . SER A 1 167 ? -8.474 3.380 14.737 1.000 21.109 186 SER A O 1
ATOM 1287 N N . PRO A 1 168 ? -7.628 5.498 14.732 1.000 21.191 187 PRO A N 1
ATOM 1288 C CA . PRO A 1 168 ? -8.911 6.177 14.680 1.000 22.199 187 PRO A CA 1
ATOM 1289 C C . PRO A 1 168 ? -9.571 6.186 13.306 1.000 25.444 187 PRO A C 1
ATOM 1290 O O . PRO A 1 168 ? -10.694 6.675 13.180 1.000 24.782 187 PRO A O 1
ATOM 1294 N N . TRP A 1 169 ? -8.851 5.705 12.296 1.000 25.707 188 TRP A N 1
ATOM 1295 C CA . TRP A 1 169 ? -9.327 5.904 10.933 1.000 27.466 188 TRP A CA 1
ATOM 1296 C C . TRP A 1 169 ? -10.006 4.644 10.434 1.000 27.607 188 TRP A C 1
ATOM 1297 O O . TRP A 1 169 ? -10.610 4.670 9.364 1.000 28.186 188 TRP A O 1
ATOM 1308 N N . ASN A 1 170 ? -9.851 3.548 11.186 1.000 26.953 189 ASN A N 1
ATOM 1309 C CA . ASN A 1 170 ? -10.483 2.273 10.927 1.000 24.732 189 ASN A CA 1
ATOM 1310 C C . ASN A 1 170 ? -11.632 2.095 11.933 1.000 28.044 189 ASN A C 1
ATOM 1311 O O . ASN A 1 170 ? -11.412 2.101 13.150 1.000 24.221 189 ASN A O 1
ATOM 1316 N N . PRO A 1 171 ? -12.908 1.949 11.503 1.000 28.258 190 PRO A N 1
ATOM 1317 C CA . PRO A 1 171 ? -14.000 1.745 12.455 1.000 32.337 190 PRO A CA 1
ATOM 1318 C C . PRO A 1 171 ? -13.795 0.546 13.388 1.000 27.961 190 PRO A C 1
ATOM 1319 O O . PRO A 1 171 ? -14.312 0.540 14.494 1.000 27.772 190 PRO A O 1
ATOM 1323 N N . ASP A 1 172 ? -13.068 -0.474 12.936 1.000 25.780 191 ASP A N 1
ATOM 1324 C CA . ASP A 1 172 ? -12.808 -1.656 13.736 1.000 27.278 191 ASP A CA 1
ATOM 1325 C C . ASP A 1 172 ? -11.902 -1.384 14.944 1.000 28.336 191 ASP A C 1
ATOM 1326 O O . ASP A 1 172 ? -11.955 -2.149 15.900 1.000 27.834 191 ASP A O 1
ATOM 1331 N N . THR A 1 173 ? -11.032 -0.361 14.885 1.000 25.913 192 THR A N 1
ATOM 1332 C CA . THR A 1 173 ? -10.030 -0.130 15.935 1.000 22.331 192 THR A CA 1
ATOM 1333 C C . THR A 1 173 ? -10.266 1.194 16.638 1.000 23.294 192 THR A C 1
ATOM 1334 O O . THR A 1 173 ? -9.709 1.431 17.717 1.000 20.730 192 THR A O 1
ATOM 1338 N N . LYS A 1 174 ? -11.051 2.077 16.023 1.000 22.237 193 LYS A N 1
ATOM 1339 C CA . LYS A 1 174 ? -11.236 3.427 16.502 1.000 26.025 193 LYS A CA 1
ATOM 1340 C C . LYS A 1 174 ? -11.811 3.366 17.919 1.000 25.694 193 LYS A C 1
ATOM 1341 O O . LYS A 1 174 ? -12.761 2.613 18.173 1.000 27.191 193 LYS A O 1
ATOM 1347 N N . LEU A 1 175 ? -11.227 4.160 18.822 1.000 23.938 194 LEU A N 1
ATOM 1348 C CA . LEU A 1 175 ? -11.762 4.289 20.174 1.000 25.901 194 LEU A CA 1
ATOM 1349 C C . LEU A 1 175 ? -12.983 5.193 20.109 1.000 28.016 194 LEU A C 1
ATOM 1350 O O . LEU A 1 175 ? -12.912 6.261 19.512 1.000 28.246 194 LEU A O 1
ATOM 1355 N N . SER A 1 176 ? -14.039 4.787 20.828 1.000 29.564 195 SER A N 1
ATOM 1356 C CA . SER A 1 176 ? -15.172 5.659 21.057 1.000 31.238 195 SER A CA 1
ATOM 1357 C C . SER A 1 176 ? -14.735 6.907 21.810 1.000 34.682 195 SER A C 1
ATOM 1358 O O . SER A 1 176 ? -13.712 6.911 22.510 1.000 29.349 195 SER A O 1
ATOM 1361 N N . ASP A 1 177 ? -15.535 7.966 21.709 1.000 34.033 196 ASP A N 1
ATOM 1362 C CA . ASP A 1 177 ? -15.299 9.169 22.490 1.000 34.947 196 ASP A CA 1
ATOM 1363 C C . ASP A 1 177 ? -15.309 8.842 23.983 1.000 33.547 196 ASP A C 1
ATOM 1364 O O . ASP A 1 177 ? -14.509 9.396 24.720 1.000 33.007 196 ASP A O 1
ATOM 1369 N N . GLU A 1 178 ? -16.191 7.921 24.403 1.000 32.577 197 GLU A N 1
ATOM 1370 C CA . GLU A 1 178 ? -16.281 7.467 25.785 1.000 32.592 197 GLU A CA 1
ATOM 1371 C C . GLU A 1 178 ? -14.927 6.890 26.218 1.000 30.369 197 GLU A C 1
ATOM 1372 O O . GLU A 1 178 ? -14.427 7.237 27.282 1.000 28.393 197 GLU A O 1
ATOM 1378 N N . GLN A 1 179 ? -14.363 6.004 25.385 1.000 27.016 198 GLN A N 1
ATOM 1379 C CA . GLN A 1 179 ? -13.084 5.357 25.691 1.000 28.739 198 GLN A CA 1
ATOM 1380 C C . GLN A 1 179 ? -11.970 6.410 25.752 1.000 27.213 198 GLN A C 1
ATOM 1381 O O . GLN A 1 179 ? -11.081 6.315 26.614 1.000 23.050 198 GLN A O 1
ATOM 1387 N N . LYS A 1 180 ? -11.995 7.437 24.883 1.000 23.658 199 LYS A N 1
ATOM 1388 C CA . LYS A 1 180 ? -10.936 8.431 24.894 1.000 25.020 199 LYS A CA 1
ATOM 1389 C C . LYS A 1 180 ? -10.964 9.243 26.191 1.000 21.810 199 LYS A C 1
ATOM 1390 O O . LYS A 1 180 ? -9.924 9.515 26.785 1.000 20.967 199 LYS A O 1
ATOM 1396 N N . ALA A 1 181 ? -12.151 9.673 26.646 1.000 22.761 200 ALA A N 1
ATOM 1397 C CA . ALA A 1 181 ? -12.254 10.419 27.885 1.000 21.361 200 ALA A CA 1
ATOM 1398 C C . ALA A 1 181 ? -11.827 9.557 29.072 1.000 18.757 200 ALA A C 1
ATOM 1399 O O . ALA A 1 181 ? -11.202 10.072 30.001 1.000 19.866 200 ALA A O 1
ATOM 1401 N N . SER A 1 182 ? -12.241 8.284 29.035 1.000 20.451 201 SER A N 1
ATOM 1402 C CA . SER A 1 182 ? -11.874 7.290 30.033 1.000 20.416 201 SER A CA 1
ATOM 1403 C C . SER A 1 182 ? -10.354 7.131 30.129 1.000 20.638 201 SER A C 1
ATOM 1404 O O . SER A 1 182 ? -9.790 7.121 31.216 1.000 17.891 201 SER A O 1
ATOM 1407 N N . GLU A 1 183 ? -9.704 7.021 28.974 1.000 19.513 202 GLU A N 1
ATOM 1408 C CA . GLU A 1 183 ? -8.254 6.837 28.981 1.000 20.105 202 GLU A CA 1
ATOM 1409 C C . GLU A 1 183 ? -7.512 8.104 29.404 1.000 18.977 202 GLU A C 1
ATOM 1410 O O . GLU A 1 183 ? -6.440 8.004 30.009 1.000 16.355 202 GLU A O 1
ATOM 1416 N N . ARG A 1 184 ? -8.048 9.298 29.097 1.000 17.901 203 ARG A N 1
ATOM 1417 C CA . ARG A 1 184 ? -7.473 10.552 29.528 1.000 17.873 203 ARG A CA 1
ATOM 1418 C C . ARG A 1 184 ? -7.429 10.590 31.061 1.000 18.122 203 ARG A C 1
ATOM 1419 O O . ARG A 1 184 ? -6.417 10.944 31.677 1.000 16.512 203 ARG A O 1
ATOM 1427 N N . GLU A 1 185 ? -8.549 10.234 31.707 1.000 17.258 204 GLU A N 1
ATOM 1428 C CA . GLU A 1 185 ? -8.596 10.226 33.158 1.000 16.886 204 GLU A CA 1
ATOM 1429 C C . GLU A 1 185 ? -7.714 9.099 33.692 1.000 16.803 204 GLU A C 1
ATOM 1430 O O . GLU A 1 185 ? -7.054 9.277 34.714 1.000 17.871 204 GLU A O 1
ATOM 1436 N N . ALA A 1 186 ? -7.663 7.967 33.003 1.000 14.546 205 ALA A N 1
ATOM 1437 C CA . ALA A 1 186 ? -6.904 6.806 33.453 1.000 14.958 205 ALA A CA 1
ATOM 1438 C C . ALA A 1 186 ? -5.421 7.133 33.452 1.000 16.189 205 ALA A C 1
ATOM 1439 O O . ALA A 1 186 ? -4.716 6.777 34.376 1.000 15.737 205 ALA A O 1
ATOM 1441 N N . PHE A 1 187 ? -4.948 7.897 32.463 1.000 14.370 206 PHE A N 1
ATOM 1442 C CA . PHE A 1 187 ? -3.517 8.222 32.482 1.000 14.277 206 PHE A CA 1
ATOM 1443 C C . PHE A 1 187 ? -3.144 9.071 33.695 1.000 13.961 206 PHE A C 1
ATOM 1444 O O . PHE A 1 187 ? -2.096 8.857 34.299 1.000 14.249 206 PHE A O 1
ATOM 1452 N N . THR A 1 188 ? -3.974 10.076 34.065 1.000 14.782 207 THR A N 1
ATOM 1453 C CA . THR A 1 188 ? -3.727 10.888 35.228 1.000 14.500 207 THR A CA 1
ATOM 1454 C C . THR A 1 188 ? -3.695 10.002 36.465 1.000 14.016 207 THR A C 1
ATOM 1455 O O . THR A 1 188 ? -2.815 10.170 37.298 1.000 14.271 207 THR A O 1
ATOM 1459 N N . TYR A 1 189 ? -4.645 9.060 36.558 1.000 13.824 208 TYR A N 1
ATOM 1460 C CA . TYR A 1 189 ? -4.756 8.210 37.731 1.000 14.686 208 TYR A CA 1
ATOM 1461 C C . TYR A 1 189 ? -3.490 7.375 37.792 1.000 15.382 208 TYR A C 1
ATOM 1462 O O . TYR A 1 189 ? -2.912 7.186 38.862 1.000 16.226 208 TYR A O 1
ATOM 1471 N N . LEU A 1 190 ? -3.096 6.844 36.620 1.000 14.645 209 LEU A N 1
ATOM 1472 C CA . LEU A 1 190 ? -1.959 5.939 36.587 1.000 14.004 209 LEU A CA 1
ATOM 1473 C C . LEU A 1 190 ? -0.706 6.652 37.091 1.000 14.772 209 LEU A C 1
ATOM 1474 O O . LEU A 1 190 ? 0.046 6.112 37.915 1.000 14.978 209 LEU A O 1
ATOM 1479 N N . VAL A 1 191 ? -0.430 7.857 36.605 1.000 13.439 210 VAL A N 1
ATOM 1480 C CA . VAL A 1 191 ? 0.806 8.498 36.996 1.000 13.925 210 VAL A CA 1
ATOM 1481 C C . VAL A 1 191 ? 0.707 8.954 38.449 1.000 14.576 210 VAL A C 1
ATOM 1482 O O . VAL A 1 191 ? 1.706 8.945 39.126 1.000 14.915 210 VAL A O 1
ATOM 1486 N N . LYS A 1 192 ? -0.475 9.350 38.929 1.000 15.115 211 LYS A N 1
ATOM 1487 C CA . LYS A 1 192 ? -0.627 9.739 40.333 1.000 17.025 211 LYS A CA 1
ATOM 1488 C C . LYS A 1 192 ? -0.340 8.548 41.243 1.000 15.101 211 LYS A C 1
ATOM 1489 O O . LYS A 1 192 ? 0.392 8.698 42.233 1.000 17.400 211 LYS A O 1
ATOM 1495 N N . THR A 1 193 ? -0.836 7.376 40.830 1.000 16.590 212 THR A N 1
ATOM 1496 C CA . THR A 1 193 ? -0.744 6.146 41.586 1.000 16.561 212 THR A CA 1
ATOM 1497 C C . THR A 1 193 ? 0.708 5.667 41.546 1.000 14.351 212 THR A C 1
ATOM 1498 O O . THR A 1 193 ? 1.286 5.275 42.574 1.000 16.542 212 THR A O 1
ATOM 1502 N N . MET A 1 194 ? 1.357 5.718 40.380 1.000 14.775 213 MET A N 1
ATOM 1503 C CA . MET A 1 194 ? 2.741 5.291 40.292 1.000 14.197 213 MET A CA 1
ATOM 1504 C C . MET A 1 194 ? 3.669 6.215 41.088 1.000 13.644 213 MET A C 1
ATOM 1505 O O . MET A 1 194 ? 4.621 5.751 41.716 1.000 13.625 213 MET A O 1
ATOM 1510 N N . ARG A 1 195 ? 3.397 7.515 41.041 1.000 15.259 214 ARG A N 1
ATOM 1511 C CA . ARG A 1 195 ? 4.205 8.461 41.778 1.000 15.261 214 ARG A CA 1
ATOM 1512 C C . ARG A 1 195 ? 4.080 8.188 43.289 1.000 15.476 214 ARG A C 1
ATOM 1513 O O . ARG A 1 195 ? 5.069 8.312 44.019 1.000 16.669 214 ARG A O 1
ATOM 1521 N N . ALA A 1 196 ? 2.866 7.832 43.756 1.000 16.051 215 ALA A N 1
ATOM 1522 C CA . ALA A 1 196 ? 2.717 7.575 45.195 1.000 16.673 215 ALA A CA 1
ATOM 1523 C C . ALA A 1 196 ? 3.426 6.274 45.562 1.000 16.703 215 ALA A C 1
ATOM 1524 O O . ALA A 1 196 ? 3.986 6.118 46.653 1.000 17.226 215 ALA A O 1
ATOM 1526 N N . GLU A 1 197 ? 3.398 5.293 44.660 1.000 14.990 216 GLU A N 1
ATOM 1527 C CA . GLU A 1 197 ? 4.072 4.039 44.914 1.000 16.162 216 GLU A CA 1
ATOM 1528 C C . GLU A 1 197 ? 5.589 4.262 44.992 1.000 15.233 216 GLU A C 1
ATOM 1529 O O . GLU A 1 197 ? 6.281 3.693 45.837 1.000 14.831 216 GLU A O 1
ATOM 1535 N N . LEU A 1 198 ? 6.139 5.058 44.069 1.000 12.762 217 LEU A N 1
ATOM 1536 C CA . LEU A 1 198 ? 7.558 5.378 44.080 1.000 12.018 217 LEU A CA 1
ATOM 1537 C C . LEU A 1 198 ? 7.906 6.168 45.355 1.000 13.713 217 LEU A C 1
ATOM 1538 O O . LEU A 1 198 ? 8.982 6.023 45.909 1.000 14.258 217 LEU A O 1
ATOM 1543 N N . ASP A 1 199 ? 7.002 7.073 45.764 1.000 14.893 218 ASP A N 1
ATOM 1544 C CA . ASP A 1 199 ? 7.213 7.828 47.008 1.000 16.903 218 ASP A CA 1
ATOM 1545 C C . ASP A 1 199 ? 7.336 6.890 48.202 1.000 16.766 218 ASP A C 1
ATOM 1546 O O . ASP A 1 199 ? 8.140 7.138 49.108 1.000 16.782 218 ASP A O 1
ATOM 1551 N N . GLU A 1 200 ? 6.520 5.828 48.221 1.000 16.492 219 GLU A N 1
ATOM 1552 C CA . GLU A 1 200 ? 6.621 4.816 49.261 1.000 17.297 219 GLU A CA 1
ATOM 1553 C C . GLU A 1 200 ? 7.973 4.114 49.193 1.000 17.251 219 GLU A C 1
ATOM 1554 O O . GLU A 1 200 ? 8.600 3.842 50.234 1.000 18.890 219 GLU A O 1
ATOM 1560 N N . LEU A 1 201 ? 8.439 3.771 47.987 1.000 16.461 220 LEU A N 1
ATOM 1561 C CA . LEU A 1 201 ? 9.754 3.199 47.848 1.000 16.907 220 LEU A CA 1
ATOM 1562 C C . LEU A 1 201 ? 10.784 4.151 48.466 1.000 17.818 220 LEU A C 1
ATOM 1563 O O . LEU A 1 201 ? 11.685 3.671 49.143 1.000 18.900 220 LEU A O 1
ATOM 1568 N N . THR A 1 202 ? 10.697 5.450 48.193 1.000 16.996 221 THR A N 1
ATOM 1569 C CA . THR A 1 202 ? 11.681 6.399 48.745 1.000 17.400 221 THR A CA 1
ATOM 1570 C C . THR A 1 202 ? 11.593 6.405 50.277 1.000 18.812 221 THR A C 1
ATOM 1571 O O . THR A 1 202 ? 12.619 6.504 50.962 1.000 18.337 221 THR A O 1
ATOM 1575 N N . ASN A 1 203 ? 10.389 6.258 50.832 1.000 18.626 222 ASN A N 1
ATOM 1576 C CA . ASN A 1 203 ? 10.307 6.157 52.301 1.000 22.074 222 ASN A CA 1
ATOM 1577 C C . ASN A 1 203 ? 11.202 5.043 52.828 1.000 27.451 222 ASN A C 1
ATOM 1578 O O . ASN A 1 203 ? 11.752 5.173 53.932 1.000 28.614 222 ASN A O 1
ATOM 1583 N N . GLN A 1 204 ? 11.347 3.958 52.062 1.000 24.137 223 GLN A N 1
ATOM 1584 C CA . GLN A 1 204 ? 12.060 2.766 52.489 1.000 25.179 223 GLN A CA 1
ATOM 1585 C C . GLN A 1 204 ? 13.549 2.835 52.154 1.000 26.080 223 GLN A C 1
ATOM 1586 O O . GLN A 1 204 ? 14.361 2.355 52.943 1.000 28.434 223 GLN A O 1
ATOM 1592 N N . THR A 1 205 ? 13.940 3.433 51.010 1.000 22.210 224 THR A N 1
ATOM 1593 C CA . THR A 1 205 ? 15.312 3.340 50.537 1.000 21.269 224 THR A CA 1
ATOM 1594 C C . THR A 1 205 ? 16.087 4.649 50.727 1.000 19.732 224 THR A C 1
ATOM 1595 O O . THR A 1 205 ? 17.307 4.620 50.566 1.000 21.820 224 THR A O 1
ATOM 1599 N N . LYS A 1 206 ? 15.380 5.777 50.913 1.000 20.752 225 LYS A N 1
ATOM 1600 C CA . LYS A 1 206 ? 15.933 7.131 50.955 1.000 24.719 225 LYS A CA 1
ATOM 1601 C C . LYS A 1 206 ? 16.583 7.570 49.646 1.000 23.615 225 LYS A C 1
ATOM 1602 O O . LYS A 1 206 ? 17.345 8.540 49.605 1.000 22.442 225 LYS A O 1
ATOM 1608 N N . ARG A 1 207 ? 16.212 6.901 48.550 1.000 20.181 226 ARG A N 1
ATOM 1609 C CA . ARG A 1 207 ? 16.651 7.296 47.227 1.000 18.883 226 ARG A CA 1
ATOM 1610 C C . ARG A 1 207 ? 15.527 8.006 46.515 1.000 16.729 226 ARG A C 1
ATOM 1611 O O . ARG A 1 207 ? 14.369 7.773 46.847 1.000 18.964 226 ARG A O 1
ATOM 1619 N N . GLU A 1 208 ? 15.889 8.890 45.574 1.000 17.631 227 GLU A N 1
ATOM 1620 C CA . GLU A 1 208 ? 14.905 9.578 44.756 1.000 18.294 227 GLU A CA 1
ATOM 1621 C C . GLU A 1 208 ? 14.669 8.758 43.489 1.000 16.130 227 GLU A C 1
ATOM 1622 O O . GLU A 1 208 ? 15.611 8.220 42.910 1.000 17.091 227 GLU A O 1
ATOM 1628 N N . TYR A 1 209 ? 13.406 8.722 43.057 1.000 14.961 228 TYR A N 1
ATOM 1629 C CA . TYR A 1 209 ? 13.049 8.008 41.833 1.000 13.988 228 TYR A CA 1
ATOM 1630 C C . TYR A 1 209 ? 12.330 8.968 40.910 1.000 15.709 228 TYR A C 1
ATOM 1631 O O . TYR A 1 209 ? 11.595 9.858 41.346 1.000 15.127 228 TYR A O 1
ATOM 1640 N N . GLU A 1 210 ? 12.534 8.764 39.603 1.000 13.926 229 GLU A N 1
ATOM 1641 C CA . GLU A 1 210 ? 11.900 9.596 38.594 1.000 16.334 229 GLU A CA 1
ATOM 1642 C C . GLU A 1 210 ? 10.742 8.833 37.972 1.000 14.144 229 GLU A C 1
ATOM 1643 O O . GLU A 1 210 ? 10.825 7.633 37.854 1.000 14.540 229 GLU A O 1
ATOM 1649 N N . LEU A 1 211 ? 9.678 9.544 37.601 1.000 12.085 230 LEU A N 1
ATOM 1650 C CA . LEU A 1 211 ? 8.589 8.960 36.838 1.000 11.986 230 LEU A CA 1
ATOM 1651 C C . LEU A 1 211 ? 8.504 9.822 35.583 1.000 13.502 230 LEU A C 1
ATOM 1652 O O . LEU A 1 211 ? 8.207 11.010 35.692 1.000 15.698 230 LEU A O 1
ATOM 1657 N N . SER A 1 212 ? 8.640 9.214 34.406 1.000 13.052 231 SER A N 1
ATOM 1658 C CA . SER A 1 212 ? 8.651 9.981 33.172 1.000 13.387 231 SER A CA 1
ATOM 1659 C C . SER A 1 212 ? 7.772 9.288 32.145 1.000 12.644 231 SER A C 1
ATOM 1660 O O . SER A 1 212 ? 7.328 8.150 32.354 1.000 10.482 231 SER A O 1
ATOM 1663 N N . THR A 1 213 ? 7.520 9.991 31.045 1.000 12.254 232 THR A N 1
ATOM 1664 C CA . THR A 1 213 ? 6.674 9.466 29.987 1.000 12.116 232 THR A CA 1
ATOM 1665 C C . THR A 1 213 ? 7.165 9.979 28.645 1.000 13.094 232 THR A C 1
ATOM 1666 O O . THR A 1 213 ? 7.635 11.108 28.527 1.000 12.321 232 THR A O 1
ATOM 1670 N N . ALA A 1 214 ? 6.963 9.153 27.626 1.000 13.675 233 ALA A N 1
ATOM 1671 C CA . ALA A 1 214 ? 7.133 9.558 26.249 1.000 15.289 233 ALA A CA 1
ATOM 1672 C C . ALA A 1 214 ? 5.833 10.232 25.843 1.000 17.550 233 ALA A C 1
ATOM 1673 O O . ALA A 1 214 ? 4.776 9.967 26.451 1.000 19.219 233 ALA A O 1
ATOM 1675 N N . VAL A 1 215 ? 5.909 11.184 24.885 1.000 15.391 234 VAL A N 1
ATOM 1676 C CA . VAL A 1 215 ? 4.785 12.036 24.555 1.000 16.335 234 VAL A CA 1
ATOM 1677 C C . VAL A 1 215 ? 4.723 12.036 23.042 1.000 16.998 234 VAL A C 1
ATOM 1678 O O . VAL A 1 215 ? 5.723 12.318 22.406 1.000 16.649 234 VAL A O 1
ATOM 1682 N N . GLY A 1 216 ? 3.589 11.601 22.484 1.000 15.454 235 GLY A N 1
ATOM 1683 C CA . GLY A 1 216 ? 3.421 11.628 21.038 1.000 15.232 235 GLY A CA 1
ATOM 1684 C C . GLY A 1 216 ? 3.093 13.047 20.567 1.000 15.233 235 GLY A C 1
ATOM 1685 O O . GLY A 1 216 ? 2.612 13.858 21.349 1.000 17.211 235 GLY A O 1
ATOM 1686 N N . VAL A 1 217 ? 3.353 13.345 19.298 1.000 14.218 236 VAL A N 1
ATOM 1687 C CA . VAL A 1 217 ? 3.154 14.691 18.790 1.000 15.631 236 VAL A CA 1
ATOM 1688 C C . VAL A 1 217 ? 1.715 14.896 18.306 1.000 16.954 236 VAL A C 1
ATOM 1689 O O . VAL A 1 217 ? 0.985 13.962 17.944 1.000 16.034 236 VAL A O 1
ATOM 1693 N N . GLY A 1 218 ? 1.357 16.176 18.188 1.000 16.203 237 GLY A N 1
ATOM 1694 C CA . GLY A 1 218 ? 0.090 16.581 17.617 1.000 17.336 237 GLY A CA 1
ATOM 1695 C C . GLY A 1 218 ? -1.066 16.009 18.419 1.000 18.819 237 GLY A C 1
ATOM 1696 O O . GLY A 1 218 ? -1.096 16.147 19.639 1.000 18.242 237 GLY A O 1
ATOM 1697 N N . PRO A 1 219 ? -2.065 15.390 17.749 1.000 20.821 238 PRO A N 1
ATOM 1698 C CA . PRO A 1 219 ? -3.195 14.803 18.448 1.000 22.906 238 PRO A CA 1
ATOM 1699 C C . PRO A 1 219 ? -2.789 13.751 19.466 1.000 22.699 238 PRO A C 1
ATOM 1700 O O . PRO A 1 219 ? -3.508 13.583 20.449 1.000 26.754 238 PRO A O 1
ATOM 1704 N N . LYS A 1 220 ? -1.616 13.137 19.280 1.000 21.454 239 LYS A N 1
ATOM 1705 C CA . LYS A 1 220 ? -1.162 12.091 20.199 1.000 24.980 239 LYS A CA 1
ATOM 1706 C C . LYS A 1 220 ? -0.824 12.639 21.591 1.000 26.313 239 LYS A C 1
ATOM 1707 O O . LYS A 1 220 ? -0.794 11.849 22.556 1.000 27.513 239 LYS A O 1
ATOM 1713 N N . ALA A 1 221 ? -0.570 13.950 21.704 1.000 19.312 240 ALA A N 1
ATOM 1714 C CA . ALA A 1 221 ? -0.301 14.627 22.976 1.000 19.652 240 ALA A CA 1
ATOM 1715 C C . ALA A 1 221 ? -1.576 15.149 23.648 1.000 19.523 240 ALA A C 1
ATOM 1716 O O . ALA A 1 221 ? -1.650 15.247 24.876 1.000 19.479 240 ALA A O 1
ATOM 1718 N N . ALA A 1 222 ? -2.615 15.390 22.850 1.000 20.589 241 ALA A N 1
ATOM 1719 C CA . ALA A 1 222 ? -3.843 15.990 23.337 1.000 24.741 241 ALA A CA 1
ATOM 1720 C C . ALA A 1 222 ? -4.705 15.004 24.106 1.000 22.805 241 ALA A C 1
ATOM 1721 O O . ALA A 1 222 ? -5.665 15.449 24.736 1.000 25.349 241 ALA A O 1
ATOM 1723 N N . GLY A 1 223 ? -4.405 13.700 24.029 1.000 20.021 242 GLY A N 1
ATOM 1724 C CA . GLY A 1 223 ? -5.139 12.649 24.718 1.000 20.192 242 GLY A CA 1
ATOM 1725 C C . GLY A 1 223 ? -4.858 12.555 26.220 1.000 19.920 242 GLY A C 1
ATOM 1726 O O . GLY A 1 223 ? -5.532 11.786 26.924 1.000 19.782 242 GLY A O 1
ATOM 1727 N N . ILE A 1 224 ? -3.897 13.354 26.707 1.000 18.187 243 ILE A N 1
ATOM 1728 C CA . ILE A 1 224 ? -3.530 13.375 28.111 1.000 17.509 243 ILE A CA 1
ATOM 1729 C C . ILE A 1 224 ? -3.906 14.716 28.704 1.000 17.397 243 ILE A C 1
ATOM 1730 O O . ILE A 1 224 ? -3.761 15.747 28.035 1.000 17.684 243 ILE A O 1
ATOM 1735 N N . ASP A 1 225 ? -4.301 14.718 29.972 1.000 17.015 244 ASP A N 1
ATOM 1736 C CA . ASP A 1 225 ? -4.619 15.973 30.653 1.000 18.628 244 ASP A CA 1
ATOM 1737 C C . ASP A 1 225 ? -3.353 16.429 31.341 1.000 18.022 244 ASP A C 1
ATOM 1738 O O . ASP A 1 225 ? -3.106 16.083 32.488 1.000 17.527 244 ASP A O 1
ATOM 1743 N N . TRP A 1 226 ? -2.545 17.240 30.639 1.000 19.446 245 TRP A N 1
ATOM 1744 C CA . TRP A 1 226 ? -1.216 17.604 31.104 1.000 17.765 245 TRP A CA 1
ATOM 1745 C C . TRP A 1 226 ? -1.242 18.460 32.365 1.000 17.499 245 TRP A C 1
ATOM 1746 O O . TRP A 1 226 ? -0.355 18.340 33.188 1.000 18.648 245 TRP A O 1
ATOM 1757 N N . LYS A 1 227 ? -2.204 19.387 32.465 1.000 18.161 246 LYS A N 1
ATOM 1758 C CA . LYS A 1 227 ? -2.294 20.213 33.653 1.000 20.252 246 LYS A CA 1
ATOM 1759 C C . LYS A 1 227 ? -2.460 19.342 34.910 1.000 18.800 246 LYS A C 1
ATOM 1760 O O . LYS A 1 227 ? -1.828 19.634 35.919 1.000 22.670 246 LYS A O 1
ATOM 1766 N N . ALA A 1 228 ? -3.233 18.250 34.820 1.000 19.068 247 ALA A N 1
ATOM 1767 C CA . ALA A 1 228 ? -3.487 17.355 35.948 1.000 19.562 247 ALA A CA 1
ATOM 1768 C C . ALA A 1 228 ? -2.318 16.392 36.152 1.000 20.852 247 ALA A C 1
ATOM 1769 O O . ALA A 1 228 ? -1.985 16.048 37.275 1.000 19.596 247 ALA A O 1
ATOM 1771 N N . ALA A 1 229 ? -1.706 15.929 35.051 1.000 18.821 248 ALA A N 1
ATOM 1772 C CA . ALA A 1 229 ? -0.718 14.855 35.146 1.000 18.134 248 ALA A CA 1
ATOM 1773 C C . ALA A 1 229 ? 0.687 15.383 35.380 1.000 17.657 248 ALA A C 1
ATOM 1774 O O . ALA A 1 229 ? 1.490 14.708 36.033 1.000 15.940 248 ALA A O 1
ATOM 1776 N N . GLU A 1 230 ? 1.022 16.565 34.846 1.000 17.147 249 GLU A N 1
ATOM 1777 C CA . GLU A 1 230 ? 2.405 16.990 34.883 1.000 19.133 249 GLU A CA 1
ATOM 1778 C C . GLU A 1 230 ? 2.980 17.068 36.292 1.000 17.879 249 GLU A C 1
ATOM 1779 O O . GLU A 1 230 ? 4.170 16.817 36.439 1.000 16.942 249 GLU A O 1
ATOM 1785 N N . PRO A 1 231 ? 2.246 17.438 37.379 1.000 18.462 250 PRO A N 1
ATOM 1786 C CA . PRO A 1 231 ? 2.877 17.509 38.693 1.000 19.491 250 PRO A CA 1
ATOM 1787 C C . PRO A 1 231 ? 3.546 16.202 39.131 1.000 18.064 250 PRO A C 1
ATOM 1788 O O . PRO A 1 231 ? 4.474 16.210 39.922 1.000 20.370 250 PRO A O 1
ATOM 1792 N N . TYR A 1 232 ? 3.067 15.072 38.594 1.000 17.693 251 TYR A N 1
ATOM 1793 C CA . TYR A 1 232 ? 3.526 13.755 39.009 1.000 15.140 251 TYR A CA 1
ATOM 1794 C C . TYR A 1 232 ? 4.713 13.243 38.187 1.000 15.734 251 TYR A C 1
ATOM 1795 O O . TYR A 1 232 ? 5.305 12.207 38.531 1.000 14.757 251 TYR A O 1
ATOM 1804 N N . LEU A 1 233 ? 5.081 13.995 37.155 1.000 14.105 252 LEU A N 1
ATOM 1805 C CA . LEU A 1 233 ? 6.059 13.530 36.175 1.000 14.348 252 LEU A CA 1
ATOM 1806 C C . LEU A 1 233 ? 7.333 14.358 36.193 1.000 14.642 252 LEU A C 1
ATOM 1807 O O . LEU A 1 233 ? 7.317 15.587 36.339 1.000 14.702 252 LEU A O 1
ATOM 1812 N N . THR A 1 234 ? 8.453 13.672 36.010 1.000 12.301 253 THR A N 1
ATOM 1813 C CA . THR A 1 234 ? 9.761 14.282 36.010 1.000 13.593 253 THR A CA 1
ATOM 1814 C C . THR A 1 234 ? 10.090 14.864 34.643 1.000 13.722 253 THR A C 1
ATOM 1815 O O . THR A 1 234 ? 10.456 16.043 34.509 1.000 16.335 253 THR A O 1
ATOM 1819 N N . ASN A 1 235 ? 10.063 14.003 33.624 1.000 14.433 254 ASN A N 1
ATOM 1820 C CA . ASN A 1 235 ? 10.372 14.373 32.264 1.000 14.511 254 ASN A CA 1
ATOM 1821 C C . ASN A 1 235 ? 9.332 13.828 31.308 1.000 13.213 254 ASN A C 1
ATOM 1822 O O . ASN A 1 235 ? 8.752 12.755 31.508 1.000 12.562 254 ASN A O 1
ATOM 1827 N N . MET A 1 236 ? 9.165 14.614 30.228 1.000 13.245 255 MET A N 1
ATOM 1828 C CA . MET A 1 236 ? 8.312 14.288 29.111 1.000 13.031 255 MET A CA 1
ATOM 1829 C C . MET A 1 236 ? 9.207 14.170 27.882 1.000 13.969 255 MET A C 1
ATOM 1830 O O . MET A 1 236 ? 9.794 15.153 27.409 1.000 13.716 255 MET A O 1
ATOM 1835 N N . PHE A 1 237 ? 9.397 12.934 27.397 1.000 11.954 256 PHE A N 1
ATOM 1836 C CA . PHE A 1 237 ? 10.244 12.679 26.235 1.000 12.563 256 PHE A CA 1
ATOM 1837 C C . PHE A 1 237 ? 9.401 12.842 24.990 1.000 13.026 256 PHE A C 1
ATOM 1838 O O . PHE A 1 237 ? 8.607 11.962 24.630 1.000 12.930 256 PHE A O 1
ATOM 1846 N N . ALA A 1 238 ? 9.579 13.994 24.343 1.000 11.389 257 ALA A N 1
ATOM 1847 C CA . ALA A 1 238 ? 8.753 14.346 23.204 1.000 12.087 257 ALA A CA 1
ATOM 1848 C C . ALA A 1 238 ? 9.234 13.590 21.967 1.000 11.169 257 ALA A C 1
ATOM 1849 O O . ALA A 1 238 ? 10.325 13.853 21.476 1.000 13.000 257 ALA A O 1
ATOM 1851 N N . MET A 1 239 ? 8.395 12.691 21.456 1.000 12.104 258 MET A N 1
ATOM 1852 C CA . MET A 1 239 ? 8.772 11.843 20.330 1.000 12.687 258 MET A CA 1
ATOM 1853 C C . MET A 1 239 ? 8.658 12.642 19.028 1.000 11.548 258 MET A C 1
ATOM 1854 O O . MET A 1 239 ? 7.777 12.375 18.217 1.000 11.964 258 MET A O 1
ATOM 1859 N N . THR A 1 240 ? 9.586 13.589 18.840 1.000 11.822 259 THR A N 1
ATOM 1860 C CA . THR A 1 240 ? 9.591 14.469 17.685 1.000 12.883 259 THR A CA 1
ATOM 1861 C C . THR A 1 240 ? 10.321 13.794 16.522 1.000 14.054 259 THR A C 1
ATOM 1862 O O . THR A 1 240 ? 11.313 14.311 16.017 1.000 12.002 259 THR A O 1
ATOM 1866 N N . TYR A 1 241 ? 9.835 12.614 16.169 1.000 12.538 260 TYR A N 1
ATOM 1867 C CA . TYR A 1 241 ? 10.327 11.825 15.049 1.000 10.717 260 TYR A CA 1
ATOM 1868 C C . TYR A 1 241 ? 9.189 10.948 14.553 1.000 11.166 260 TYR A C 1
ATOM 1869 O O . TYR A 1 241 ? 8.095 10.961 15.122 1.000 12.527 260 TYR A O 1
ATOM 1878 N N . ASP A 1 242 ? 9.441 10.229 13.448 1.000 10.743 261 ASP A N 1
ATOM 1879 C CA . ASP A 1 242 ? 8.412 9.441 12.791 1.000 12.398 261 ASP A CA 1
ATOM 1880 C C . ASP A 1 242 ? 7.243 10.316 12.337 1.000 12.070 261 ASP A C 1
ATOM 1881 O O . ASP A 1 242 ? 6.100 9.834 12.257 1.000 13.207 261 ASP A O 1
ATOM 1886 N N . PHE A 1 243 ? 7.558 11.528 11.879 1.000 11.666 262 PHE A N 1
ATOM 1887 C CA . PHE A 1 243 ? 6.534 12.410 11.339 1.000 11.889 262 PHE A CA 1
ATOM 1888 C C . PHE A 1 243 ? 5.972 11.803 10.056 1.000 13.237 262 PHE A C 1
ATOM 1889 O O . PHE A 1 243 ? 4.799 11.959 9.702 1.000 11.854 262 PHE A O 1
ATOM 1897 N N . LEU A 1 244 ? 6.878 11.133 9.324 1.000 12.343 263 LEU A N 1
ATOM 1898 C CA . LEU A 1 244 ? 6.649 10.543 8.008 1.000 11.134 263 LEU A CA 1
ATOM 1899 C C . LEU A 1 244 ? 7.458 9.253 7.997 1.000 11.138 263 LEU A C 1
ATOM 1900 O O . LEU A 1 244 ? 8.474 9.150 8.683 1.000 12.266 263 LEU A O 1
ATOM 1905 N N . GLY A 1 245 ? 6.993 8.262 7.246 1.000 12.129 264 GLY A N 1
ATOM 1906 C CA . GLY A 1 245 ? 7.762 7.046 7.090 1.000 12.557 264 GLY A CA 1
ATOM 1907 C C . GLY A 1 245 ? 7.168 6.199 5.981 1.000 13.395 264 GLY A C 1
ATOM 1908 O O . GLY A 1 245 ? 6.189 6.579 5.366 1.000 13.592 264 GLY A O 1
ATOM 1909 N N . GLY A 1 246 ? 7.750 5.026 5.796 1.000 14.049 265 GLY A N 1
ATOM 1910 C CA . GLY A 1 246 ? 7.426 4.199 4.652 1.000 15.517 265 GLY A CA 1
ATOM 1911 C C . GLY A 1 246 ? 6.070 3.522 4.742 1.000 17.359 265 GLY A C 1
ATOM 1912 O O . GLY A 1 246 ? 5.675 2.840 3.787 1.000 19.420 265 GLY A O 1
ATOM 1913 N N . TRP A 1 247 ? 5.373 3.702 5.872 1.000 17.181 266 TRP A N 1
ATOM 1914 C CA . TRP A 1 247 ? 3.996 3.247 6.042 1.000 17.947 266 TRP A CA 1
ATOM 1915 C C . TRP A 1 247 ? 3.051 4.089 5.199 1.000 19.127 266 TRP A C 1
ATOM 1916 O O . TRP A 1 247 ? 1.893 3.718 5.008 1.000 21.308 266 TRP A O 1
ATOM 1927 N N . GLY A 1 248 ? 3.499 5.258 4.774 1.000 15.822 267 GLY A N 1
ATOM 1928 C CA . GLY A 1 248 ? 2.707 6.131 3.921 1.000 17.144 267 GLY A CA 1
ATOM 1929 C C . GLY A 1 248 ? 3.495 6.610 2.710 1.000 15.113 267 GLY A C 1
ATOM 1930 O O . GLY A 1 248 ? 4.734 6.588 2.684 1.000 15.933 267 GLY A O 1
ATOM 1931 N N . GLN A 1 249 ? 2.765 7.095 1.696 1.000 13.750 268 GLN A N 1
ATOM 1932 C CA . GLN A 1 249 ? 3.413 7.573 0.495 1.000 13.327 268 GLN A CA 1
ATOM 1933 C C . GLN A 1 249 ? 3.970 8.989 0.643 1.000 13.698 268 GLN A C 1
ATOM 1934 O O . GLN A 1 249 ? 4.718 9.478 -0.217 1.000 14.001 268 GLN A O 1
ATOM 1940 N N . GLN A 1 250 ? 3.544 9.703 1.680 1.000 12.762 269 GLN A N 1
ATOM 1941 C CA . GLN A 1 250 ? 3.916 11.093 1.872 1.000 12.079 269 GLN A CA 1
ATOM 1942 C C . GLN A 1 250 ? 5.369 11.119 2.340 1.000 12.591 269 GLN A C 1
ATOM 1943 O O . GLN A 1 250 ? 5.714 10.552 3.389 1.000 13.305 269 GLN A O 1
ATOM 1949 N N . THR A 1 251 ? 6.204 11.770 1.538 1.000 11.932 270 THR A N 1
ATOM 1950 C CA . THR A 1 251 ? 7.650 11.619 1.604 1.000 11.516 270 THR A CA 1
ATOM 1951 C C . THR A 1 251 ? 8.233 12.940 2.073 1.000 12.314 270 THR A C 1
ATOM 1952 O O . THR A 1 251 ? 7.877 14.005 1.581 1.000 12.269 270 THR A O 1
ATOM 1956 N N . GLY A 1 252 ? 9.171 12.885 3.009 1.000 12.591 271 GLY A N 1
ATOM 1957 C CA . GLY A 1 252 ? 9.849 14.071 3.467 1.000 12.640 271 GLY A CA 1
ATOM 1958 C C . GLY A 1 252 ? 10.542 13.805 4.791 1.000 11.244 271 GLY A C 1
ATOM 1959 O O . GLY A 1 252 ? 10.780 12.655 5.149 1.000 13.033 271 GLY A O 1
ATOM 1960 N N . HIS A 1 253 ? 10.744 14.884 5.558 1.000 10.742 272 HIS A N 1
ATOM 1961 C CA . HIS A 1 253 ? 11.520 14.789 6.797 1.000 11.253 272 HIS A CA 1
ATOM 1962 C C . HIS A 1 253 ? 10.749 13.997 7.845 1.000 11.869 272 HIS A C 1
ATOM 1963 O O . HIS A 1 253 ? 9.588 14.295 8.149 1.000 11.346 272 HIS A O 1
ATOM 1970 N N . THR A 1 254 ? 11.437 13.017 8.461 1.000 11.197 273 THR A N 1
ATOM 1971 C CA . THR A 1 254 ? 10.842 12.250 9.558 1.000 10.477 273 THR A CA 1
ATOM 1972 C C . THR A 1 254 ? 11.015 12.914 10.922 1.000 12.300 273 THR A C 1
ATOM 1973 O O . THR A 1 254 ? 10.313 12.559 11.878 1.000 11.971 273 THR A O 1
ATOM 1977 N N . THR A 1 255 ? 11.948 13.869 11.031 1.000 11.198 274 THR A N 1
ATOM 1978 C CA . THR A 1 255 ? 12.308 14.370 12.348 1.000 11.319 274 THR A CA 1
ATOM 1979 C C . THR A 1 255 ? 12.883 15.785 12.249 1.000 12.439 274 THR A C 1
ATOM 1980 O O . THR A 1 255 ? 13.809 16.172 12.944 1.000 12.966 274 THR A O 1
ATOM 1984 N N . ASN A 1 256 ? 12.335 16.590 11.338 1.000 13.259 275 ASN A N 1
ATOM 1985 C CA . ASN A 1 256 ? 12.873 17.932 11.133 1.000 12.847 275 ASN A CA 1
ATOM 1986 C C . ASN A 1 256 ? 12.611 18.833 12.341 1.000 13.003 275 ASN A C 1
ATOM 1987 O O . ASN A 1 256 ? 11.490 18.989 12.814 1.000 13.683 275 ASN A O 1
ATOM 1992 N N . LEU A 1 257 ? 13.646 19.559 12.755 1.000 12.884 276 LEU A N 1
ATOM 1993 C CA . LEU A 1 257 ? 13.509 20.544 13.813 1.000 12.562 276 LEU A CA 1
ATOM 1994 C C . LEU A 1 257 ? 12.463 21.600 13.489 1.000 13.360 276 LEU A C 1
ATOM 1995 O O . LEU A 1 257 ? 11.691 21.938 14.376 1.000 12.343 276 LEU A O 1
ATOM 2000 N N . HIS A 1 258 ? 12.531 22.211 12.309 1.000 14.263 277 HIS A N 1
ATOM 2001 C CA . HIS A 1 258 ? 11.729 23.379 12.001 1.000 14.116 277 HIS A CA 1
ATOM 2002 C C . HIS A 1 258 ? 10.629 23.032 10.998 1.000 13.720 277 HIS A C 1
ATOM 2003 O O . HIS A 1 258 ? 10.899 22.581 9.879 1.000 14.406 277 HIS A O 1
ATOM 2010 N N . ALA A 1 259 ? 9.381 23.357 11.393 1.000 13.162 278 ALA A N 1
ATOM 2011 C CA . ALA A 1 259 ? 8.295 23.399 10.435 1.000 13.944 278 ALA A CA 1
ATOM 2012 C C . ALA A 1 259 ? 8.551 24.526 9.440 1.000 15.136 278 ALA A C 1
ATOM 2013 O O . ALA A 1 259 ? 9.025 25.591 9.835 1.000 15.296 278 ALA A O 1
ATOM 2015 N N . THR A 1 260 ? 8.237 24.277 8.187 1.000 14.023 279 THR A N 1
ATOM 2016 C CA . THR A 1 260 ? 8.280 25.305 7.148 1.000 15.068 279 THR A CA 1
ATOM 2017 C C . THR A 1 260 ? 7.018 25.224 6.300 1.000 17.121 279 THR A C 1
ATOM 2018 O O . THR A 1 260 ? 6.252 24.270 6.401 1.000 16.636 279 THR A O 1
ATOM 2022 N N . GLU A 1 261 ? 6.898 26.125 5.319 1.000 18.401 280 GLU A N 1
ATOM 2023 C CA . GLU A 1 261 ? 5.808 26.037 4.364 1.000 18.879 280 GLU A CA 1
ATOM 2024 C C . GLU A 1 261 ? 5.903 24.785 3.491 1.000 16.987 280 GLU A C 1
ATOM 2025 O O . GLU A 1 261 ? 4.928 24.415 2.822 1.000 16.349 280 GLU A O 1
ATOM 2031 N N . ARG A 1 262 ? 7.089 24.138 3.448 1.000 14.167 281 ARG A N 1
ATOM 2032 C CA . ARG A 1 262 ? 7.311 22.950 2.659 1.000 14.319 281 ARG A CA 1
ATOM 2033 C C . ARG A 1 262 ? 7.132 21.683 3.476 1.000 12.814 281 ARG A C 1
ATOM 2034 O O . ARG A 1 262 ? 7.317 20.584 2.927 1.000 13.264 281 ARG A O 1
ATOM 2042 N N . SER A 1 263 ? 6.781 21.845 4.740 1.000 13.122 282 SER A N 1
ATOM 2043 C CA . SER A 1 263 ? 6.483 20.687 5.600 1.000 12.685 282 SER A CA 1
ATOM 2044 C C . SER A 1 263 ? 5.151 20.073 5.187 1.000 13.559 282 SER A C 1
ATOM 2045 O O . SER A 1 263 ? 4.157 20.793 5.132 1.000 13.769 282 SER A O 1
ATOM 2048 N N . TRP A 1 264 ? 5.098 18.735 5.119 1.000 13.135 283 TRP A N 1
ATOM 2049 C CA . TRP A 1 264 ? 3.813 18.044 5.134 1.000 12.286 283 TRP A CA 1
ATOM 2050 C C . TRP A 1 264 ? 3.043 18.438 6.398 1.000 13.223 283 TRP A C 1
ATOM 2051 O O . TRP A 1 264 ? 3.547 18.316 7.515 1.000 14.199 283 TRP A O 1
ATOM 2062 N N . TRP A 1 265 ? 1.784 18.854 6.178 1.000 13.026 284 TRP A N 1
ATOM 2063 C CA . TRP A 1 265 ? 0.853 19.274 7.217 1.000 13.925 284 TRP A CA 1
ATOM 2064 C C . TRP A 1 265 ? 1.492 20.193 8.258 1.000 13.211 284 TRP A C 1
ATOM 2065 O O . TRP A 1 265 ? 1.043 20.242 9.414 1.000 15.666 284 TRP A O 1
ATOM 2076 N N . GLY A 1 266 ? 2.484 20.979 7.854 1.000 12.920 285 GLY A N 1
ATOM 2077 C CA . GLY A 1 266 ? 3.063 21.981 8.746 1.000 14.226 285 GLY A CA 1
ATOM 2078 C C . GLY A 1 266 ? 3.879 21.408 9.906 1.000 14.197 285 GLY A C 1
ATOM 2079 O O . GLY A 1 266 ? 4.130 22.080 10.929 1.000 14.451 285 GLY A O 1
ATOM 2080 N N . MET A 1 267 ? 4.329 20.153 9.748 1.000 13.221 286 MET A N 1
ATOM 2081 C CA . MET A 1 267 ? 4.973 19.437 10.822 1.000 11.593 286 MET A CA 1
ATOM 2082 C C . MET A 1 267 ? 6.434 19.892 11.027 1.000 11.626 286 MET A C 1
ATOM 2083 O O . MET A 1 267 ? 7.230 20.136 10.097 1.000 12.704 286 MET A O 1
ATOM 2088 N N . GLY A 1 268 ? 6.814 19.856 12.306 1.000 12.324 287 GLY A N 1
ATOM 2089 C CA . GLY A 1 268 ? 8.194 20.082 12.734 1.000 12.108 287 GLY A CA 1
ATOM 2090 C C . GLY A 1 268 ? 8.291 19.950 14.241 1.000 13.050 287 GLY A C 1
ATOM 2091 O O . GLY A 1 268 ? 7.287 20.090 14.934 1.000 14.270 287 GLY A O 1
ATOM 2092 N N . ALA A 1 269 ? 9.481 19.665 14.739 1.000 12.724 288 ALA A N 1
ATOM 2093 C CA . ALA A 1 269 ? 9.650 19.475 16.158 1.000 13.017 288 ALA A CA 1
ATOM 2094 C C . ALA A 1 269 ? 9.257 20.731 16.928 1.000 13.088 288 ALA A C 1
ATOM 2095 O O . ALA A 1 269 ? 8.663 20.665 17.994 1.000 14.511 288 ALA A O 1
ATOM 2097 N N . ASP A 1 270 ? 9.667 21.882 16.421 1.000 15.273 289 ASP A N 1
ATOM 2098 C CA . ASP A 1 270 ? 9.462 23.135 17.122 1.000 14.876 289 ASP A CA 1
ATOM 2099 C C . ASP A 1 270 ? 7.972 23.397 17.370 1.000 14.611 289 ASP A C 1
ATOM 2100 O O . ASP A 1 270 ? 7.567 23.699 18.500 1.000 15.453 289 ASP A O 1
ATOM 2105 N N . VAL A 1 271 ? 7.155 23.267 16.324 1.000 13.582 290 VAL A N 1
ATOM 2106 C CA . VAL A 1 271 ? 5.734 23.491 16.436 1.000 15.329 290 VAL A CA 1
ATOM 2107 C C . VAL A 1 271 ? 5.103 22.475 17.385 1.000 15.693 290 VAL A C 1
ATOM 2108 O O . VAL A 1 271 ? 4.245 22.833 18.171 1.000 14.774 290 VAL A O 1
ATOM 2112 N N . PHE A 1 272 ? 5.548 21.227 17.318 1.000 14.186 291 PHE A N 1
ATOM 2113 C CA . PHE A 1 272 ? 4.965 20.228 18.194 1.000 14.271 291 PHE A CA 1
ATOM 2114 C C . PHE A 1 272 ? 5.362 20.436 19.647 1.000 14.192 291 PHE A C 1
ATOM 2115 O O . PHE A 1 272 ? 4.508 20.257 20.506 1.000 15.226 291 PHE A O 1
ATOM 2123 N N . ILE A 1 273 ? 6.632 20.833 19.926 1.000 15.209 292 ILE A N 1
ATOM 2124 C CA . ILE A 1 273 ? 7.070 21.121 21.286 1.000 14.006 292 ILE A CA 1
ATOM 2125 C C . ILE A 1 273 ? 6.293 22.337 21.797 1.000 15.104 292 ILE A C 1
ATOM 2126 O O . ILE A 1 273 ? 5.849 22.383 22.943 1.000 14.704 292 ILE A O 1
ATOM 2131 N N . ASN A 1 274 ? 6.103 23.340 20.934 1.000 16.678 293 ASN A N 1
ATOM 2132 C CA . ASN A 1 274 ? 5.344 24.516 21.365 1.000 16.282 293 ASN A CA 1
ATOM 2133 C C . ASN A 1 274 ? 3.906 24.166 21.736 1.000 15.866 293 ASN A C 1
ATOM 2134 O O . ASN A 1 274 ? 3.377 24.703 22.721 1.000 16.863 293 ASN A O 1
ATOM 2139 N N . GLN A 1 275 ? 3.292 23.267 20.973 1.000 16.881 294 GLN A N 1
ATOM 2140 C CA . GLN A 1 275 ? 1.957 22.766 21.247 1.000 17.774 294 GLN A CA 1
ATOM 2141 C C . GLN A 1 275 ? 1.943 22.067 22.609 1.000 18.358 294 GLN A C 1
ATOM 2142 O O . GLN A 1 275 ? 0.988 22.203 23.378 1.000 18.773 294 GLN A O 1
ATOM 2148 N N . MET A 1 276 ? 2.962 21.250 22.886 1.000 15.230 295 MET A N 1
ATOM 2149 C CA . MET A 1 276 ? 3.024 20.557 24.154 1.000 14.498 295 MET A CA 1
ATOM 2150 C C . MET A 1 276 ? 3.067 21.574 25.298 1.000 15.421 295 MET A C 1
ATOM 2151 O O . MET A 1 276 ? 2.489 21.327 26.361 1.000 16.956 295 MET A O 1
ATOM 2156 N N . ILE A 1 277 ? 3.842 22.661 25.109 1.000 15.682 296 ILE A N 1
ATOM 2157 C CA . ILE A 1 277 ? 3.935 23.707 26.126 1.000 18.325 296 ILE A CA 1
ATOM 2158 C C . ILE A 1 277 ? 2.552 24.336 26.340 1.000 18.426 296 ILE A C 1
ATOM 2159 O O . ILE A 1 277 ? 2.095 24.476 27.486 1.000 17.680 296 ILE A O 1
ATOM 2164 N N . GLU A 1 278 ? 1.867 24.642 25.245 1.000 18.656 297 GLU A N 1
ATOM 2165 C CA . GLU A 1 278 ? 0.538 25.239 25.321 1.000 22.212 297 GLU A CA 1
ATOM 2166 C C . GLU A 1 278 ? -0.419 24.312 26.048 1.000 23.331 297 GLU A C 1
ATOM 2167 O O . GLU A 1 278 ? -1.299 24.796 26.766 1.000 22.982 297 GLU A O 1
ATOM 2173 N N . LEU A 1 279 ? -0.266 22.986 25.898 1.000 19.067 298 LEU A N 1
ATOM 2174 C CA . LEU A 1 279 ? -1.147 22.060 26.577 1.000 17.831 298 LEU A CA 1
ATOM 2175 C C . LEU A 1 279 ? -0.868 21.964 28.086 1.000 17.143 298 LEU A C 1
ATOM 2176 O O . LEU A 1 279 ? -1.599 21.254 28.789 1.000 21.682 298 LEU A O 1
ATOM 2181 N N . GLY A 1 280 ? 0.194 22.584 28.580 1.000 16.908 299 GLY A N 1
ATOM 2182 C CA . GLY A 1 280 ? 0.518 22.611 30.000 1.000 18.291 299 GLY A CA 1
ATOM 2183 C C . GLY A 1 280 ? 1.736 21.789 30.411 1.000 18.621 299 GLY A C 1
ATOM 2184 O O . GLY A 1 280 ? 2.001 21.674 31.598 1.000 18.204 299 GLY A O 1
ATOM 2185 N N . ILE A 1 281 ? 2.561 21.302 29.469 1.000 16.983 300 ILE A N 1
ATOM 2186 C CA . ILE A 1 281 ? 3.795 20.677 29.919 1.000 16.330 300 ILE A CA 1
ATOM 2187 C C . ILE A 1 281 ? 4.828 21.767 30.110 1.000 16.758 300 ILE A C 1
ATOM 2188 O O . ILE A 1 281 ? 5.090 22.526 29.175 1.000 17.956 300 ILE A O 1
ATOM 2193 N N . PRO A 1 282 ? 5.409 21.923 31.319 1.000 19.415 301 PRO A N 1
ATOM 2194 C CA . PRO A 1 282 ? 6.459 22.910 31.535 1.000 19.692 301 PRO A CA 1
ATOM 2195 C C . PRO A 1 282 ? 7.646 22.704 30.595 1.000 21.304 301 PRO A C 1
ATOM 2196 O O . PRO A 1 282 ? 8.118 21.576 30.440 1.000 18.968 301 PRO A O 1
ATOM 2200 N N . SER A 1 283 ? 8.151 23.770 29.945 1.000 19.300 302 SER A N 1
ATOM 2201 C CA . SER A 1 283 ? 9.261 23.599 29.010 1.000 20.372 302 SER A CA 1
ATOM 2202 C C . SER A 1 283 ? 10.424 22.817 29.626 1.000 19.170 302 SER A C 1
ATOM 2203 O O . SER A 1 283 ? 11.038 21.992 28.936 1.000 16.874 302 SER A O 1
ATOM 2206 N N . GLU A 1 284 ? 10.748 23.087 30.895 1.000 17.489 303 GLU A N 1
ATOM 2207 C CA . GLU A 1 284 ? 11.939 22.590 31.532 1.000 18.674 303 GLU A CA 1
ATOM 2208 C C . GLU A 1 284 ? 11.799 21.090 31.787 1.000 17.323 303 GLU A C 1
ATOM 2209 O O . GLU A 1 284 ? 12.827 20.471 32.084 1.000 16.610 303 GLU A O 1
ATOM 2215 N N . LYS A 1 285 ? 10.571 20.542 31.629 1.000 15.837 304 LYS A N 1
ATOM 2216 C CA . LYS A 1 285 ? 10.350 19.108 31.773 1.000 15.284 304 LYS A CA 1
ATOM 2217 C C . LYS A 1 285 ? 10.436 18.390 30.418 1.000 15.338 304 LYS A C 1
ATOM 2218 O O . LYS A 1 285 ? 10.671 17.173 30.388 1.000 15.031 304 LYS A O 1
ATOM 2224 N N . LEU A 1 286 ? 10.357 19.141 29.312 1.000 15.193 305 LEU A N 1
ATOM 2225 C CA . LEU A 1 286 ? 10.251 18.549 27.978 1.000 14.392 305 LEU A CA 1
ATOM 2226 C C . LEU A 1 286 ? 11.645 18.228 27.462 1.000 15.073 305 LEU A C 1
ATOM 2227 O O . LEU A 1 286 ? 12.581 19.008 27.664 1.000 13.765 305 LEU A O 1
ATOM 2232 N N . VAL A 1 287 ? 11.796 17.104 26.748 1.000 13.652 306 VAL A N 1
ATOM 2233 C CA . VAL A 1 287 ? 13.077 16.647 26.252 1.000 13.586 306 VAL A CA 1
ATOM 2234 C C . VAL A 1 287 ? 12.852 16.414 24.759 1.000 13.261 306 VAL A C 1
ATOM 2235 O O . VAL A 1 287 ? 11.953 15.638 24.375 1.000 13.157 306 VAL A O 1
ATOM 2239 N N . ILE A 1 288 ? 13.549 17.183 23.909 1.000 12.999 307 ILE A N 1
ATOM 2240 C CA . ILE A 1 288 ? 13.355 17.048 22.463 1.000 12.409 307 ILE A CA 1
ATOM 2241 C C . ILE A 1 288 ? 13.946 15.741 21.952 1.000 12.275 307 ILE A C 1
ATOM 2242 O O . ILE A 1 288 ? 15.028 15.352 22.341 1.000 12.026 307 ILE A O 1
ATOM 2247 N N . GLY A 1 289 ? 13.236 15.106 21.023 1.000 11.814 308 GLY A N 1
ATOM 2248 C CA . GLY A 1 289 ? 13.692 13.862 20.438 1.000 10.893 308 GLY A CA 1
ATOM 2249 C C . GLY A 1 289 ? 14.510 13.980 19.160 1.000 10.880 308 GLY A C 1
ATOM 2250 O O . GLY A 1 289 ? 14.142 14.687 18.228 1.000 11.701 308 GLY A O 1
ATOM 2251 N N . ALA A 1 290 ? 15.651 13.259 19.184 1.000 13.762 309 ALA A N 1
ATOM 2252 C CA . ALA A 1 290 ? 16.569 13.095 18.082 1.000 12.882 309 ALA A CA 1
ATOM 2253 C C . ALA A 1 290 ? 16.591 11.612 17.711 1.000 12.049 309 ALA A C 1
ATOM 2254 O O . ALA A 1 290 ? 16.190 10.726 18.493 1.000 12.910 309 ALA A O 1
ATOM 2256 N N . ALA A 1 291 ? 16.897 11.389 16.441 1.000 12.585 310 ALA A N 1
ATOM 2257 C CA . ALA A 1 291 ? 16.929 10.047 15.874 1.000 12.3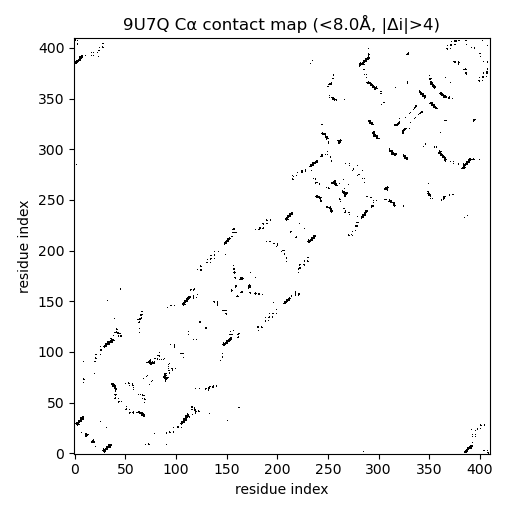97 310 ALA A CA 1
ATOM 2258 C C . ALA A 1 291 ? 18.357 9.617 15.516 1.000 14.219 310 ALA A C 1
ATOM 2259 O O . ALA A 1 291 ? 19.114 10.393 14.940 1.000 15.147 310 ALA A O 1
ATOM 2261 N N . PHE A 1 292 ? 18.710 8.346 15.797 1.000 13.292 311 PHE A N 1
ATOM 2262 C CA . PHE A 1 292 ? 19.904 7.724 15.232 1.000 13.518 311 PHE A CA 1
ATOM 2263 C C . PHE A 1 292 ? 19.537 6.700 14.159 1.000 14.094 311 PHE A C 1
ATOM 2264 O O . PHE A 1 292 ? 20.199 5.676 13.978 1.000 13.750 311 PHE A O 1
ATOM 2272 N N . TYR A 1 293 ? 18.472 7.040 13.441 1.000 12.650 312 TYR A N 1
ATOM 2273 C CA . TYR A 1 293 ? 17.923 6.250 12.360 1.000 12.805 312 TYR A CA 1
ATOM 2274 C C . TYR A 1 293 ? 17.356 7.187 11.299 1.000 13.444 312 TYR A C 1
ATOM 2275 O O . TYR A 1 293 ? 17.265 8.396 11.452 1.000 13.152 312 TYR A O 1
ATOM 2284 N N . GLY A 1 294 ? 16.958 6.565 10.194 1.000 13.714 313 GLY A N 1
ATOM 2285 C CA . GLY A 1 294 ? 16.289 7.257 9.121 1.000 13.025 313 GLY A CA 1
ATOM 2286 C C . GLY A 1 294 ? 15.152 6.402 8.579 1.000 13.035 313 GLY A C 1
ATOM 2287 O O . GLY A 1 294 ? 15.035 5.213 8.868 1.000 13.172 313 GLY A O 1
ATOM 2288 N N . ARG A 1 295 ? 14.309 7.013 7.758 1.000 12.615 314 ARG A N 1
ATOM 2289 C CA . ARG A 1 295 ? 13.280 6.254 7.064 1.000 12.689 314 ARG A CA 1
ATOM 2290 C C . ARG A 1 295 ? 13.290 6.613 5.593 1.000 13.727 314 ARG A C 1
ATOM 2291 O O . ARG A 1 295 ? 13.728 7.693 5.199 1.000 13.126 314 ARG A O 1
ATOM 2299 N N . GLY A 1 296 ? 12.879 5.670 4.775 1.000 14.269 315 GLY A N 1
ATOM 2300 C CA . GLY A 1 296 ? 13.028 5.881 3.342 1.000 14.790 315 GLY A CA 1
ATOM 2301 C C . GLY A 1 296 ? 11.881 5.337 2.500 1.000 13.582 315 GLY A C 1
ATOM 2302 O O . GLY A 1 296 ? 11.086 4.488 2.951 1.000 13.717 315 GLY A O 1
ATOM 2303 N N . TRP A 1 297 ? 11.881 5.822 1.255 1.000 12.659 316 TRP A N 1
ATOM 2304 C CA . TRP A 1 297 ? 10.895 5.542 0.224 1.000 13.084 316 TRP A CA 1
ATOM 2305 C C . TRP A 1 297 ? 11.595 5.179 -1.069 1.000 13.240 316 TRP A C 1
ATOM 2306 O O . TRP A 1 297 ? 12.713 5.639 -1.339 1.000 14.534 316 TRP A O 1
ATOM 2317 N N . GLN A 1 298 ? 10.876 4.403 -1.891 1.000 15.889 317 GLN A N 1
ATOM 2318 C CA . GLN A 1 298 ? 11.311 4.174 -3.267 1.000 16.737 317 GLN A CA 1
ATOM 2319 C C . GLN A 1 298 ? 10.214 4.588 -4.232 1.000 16.970 317 GLN A C 1
ATOM 2320 O O . GLN A 1 298 ? 9.055 4.594 -3.882 1.000 16.329 317 GLN A O 1
ATOM 2326 N N . GLY A 1 299 ? 10.615 4.988 -5.443 1.000 18.749 318 GLY A N 1
ATOM 2327 C CA . GLY A 1 299 ? 9.676 5.492 -6.435 1.000 18.604 318 GLY A CA 1
ATOM 2328 C C . GLY A 1 299 ? 9.172 6.890 -6.109 1.000 19.455 318 GLY A C 1
ATOM 2329 O O . GLY A 1 299 ? 7.996 7.186 -6.350 1.000 16.877 318 GLY A O 1
ATOM 2330 N N . THR A 1 300 ? 10.065 7.750 -5.608 1.000 17.254 319 THR A N 1
ATOM 2331 C CA . THR A 1 300 ? 9.754 9.129 -5.298 1.000 16.627 319 THR A CA 1
ATOM 2332 C C . THR A 1 300 ? 9.471 9.858 -6.591 1.000 19.556 319 THR A C 1
ATOM 2333 O O . THR A 1 300 ? 10.233 9.724 -7.542 1.000 21.848 319 THR A O 1
ATOM 2337 N N . LYS A 1 301 ? 8.355 10.577 -6.625 1.000 15.900 320 LYS A N 1
ATOM 2338 C CA . LYS A 1 301 ? 7.818 11.150 -7.851 1.000 16.919 320 LYS A CA 1
ATOM 2339 C C . LYS A 1 301 ? 8.100 12.633 -7.991 1.000 17.506 320 LYS A C 1
ATOM 2340 O O . LYS A 1 301 ? 7.971 13.423 -7.052 1.000 18.414 320 LYS A O 1
ATOM 2346 N N . ASP A 1 302 ? 8.420 13.043 -9.234 1.000 20.054 321 ASP A N 1
ATOM 2347 C CA . ASP A 1 302 ? 8.489 14.436 -9.589 1.000 22.944 321 ASP A CA 1
ATOM 2348 C C . ASP A 1 302 ? 9.479 15.168 -8.715 1.000 21.913 321 ASP A C 1
ATOM 2349 O O . ASP A 1 302 ? 9.251 16.271 -8.261 1.000 21.575 321 ASP A O 1
ATOM 2354 N N . PHE A 1 303 ? 10.606 14.533 -8.494 1.000 21.111 322 PHE A N 1
ATOM 2355 C CA . PHE A 1 303 ? 11.602 15.067 -7.599 1.000 19.436 322 PHE A CA 1
ATOM 2356 C C . PHE A 1 303 ? 12.972 14.817 -8.232 1.000 19.421 322 PHE A C 1
ATOM 2357 O O . PHE A 1 303 ? 13.232 13.733 -8.739 1.000 20.840 322 PHE A O 1
ATOM 2365 N N . SER A 1 304 ? 13.861 15.780 -8.097 1.000 22.235 323 SER A N 1
ATOM 2366 C CA . SER A 1 304 ? 15.191 15.608 -8.646 1.000 24.861 323 SER A CA 1
ATOM 2367 C C . SER A 1 304 ? 16.273 16.085 -7.679 1.000 29.889 323 SER A C 1
ATOM 2368 O O . SER A 1 304 ? 17.303 16.599 -8.109 1.000 34.256 323 SER A O 1
ATOM 2371 N N . GLY A 1 305 ? 16.035 15.988 -6.372 1.000 23.322 324 GLY A N 1
ATOM 2372 C CA . GLY A 1 305 ? 17.065 16.290 -5.388 1.000 23.234 324 GLY A CA 1
ATOM 2373 C C . GLY A 1 305 ? 17.095 17.747 -4.912 1.000 23.275 324 GLY A C 1
ATOM 2374 O O . GLY A 1 305 ? 17.976 18.132 -4.149 1.000 26.875 324 GLY A O 1
ATOM 2375 N N . GLY A 1 306 ? 16.075 18.550 -5.219 1.000 19.373 325 GLY A N 1
ATOM 2376 C CA . GLY A 1 306 ? 16.021 19.841 -4.611 1.000 19.151 325 GLY A CA 1
ATOM 2377 C C . GLY A 1 306 ? 15.423 19.763 -3.214 1.000 19.801 325 GLY A C 1
ATOM 2378 O O . GLY A 1 306 ? 15.447 18.707 -2.587 1.000 22.850 325 GLY A O 1
ATOM 2379 N N . LEU A 1 307 ? 14.902 20.875 -2.742 1.000 16.525 326 LEU A N 1
ATOM 2380 C CA . LEU A 1 307 ? 14.295 20.889 -1.427 1.000 16.857 326 LEU A CA 1
ATOM 2381 C C . LEU A 1 307 ? 12.996 20.096 -1.406 1.000 16.441 326 LEU A C 1
ATOM 2382 O O . LEU A 1 307 ? 12.153 20.203 -2.297 1.000 17.434 326 LEU A O 1
ATOM 2387 N N . PRO A 1 308 ? 12.751 19.312 -0.338 1.000 15.509 327 PRO A N 1
ATOM 2388 C CA . PRO A 1 308 ? 11.481 18.597 -0.268 1.000 16.389 327 PRO A CA 1
ATOM 2389 C C . PRO A 1 308 ? 10.322 19.555 -0.045 1.000 16.911 327 PRO A C 1
ATOM 2390 O O . PRO A 1 308 ? 10.516 20.620 0.518 1.000 17.727 327 PRO A O 1
ATOM 2394 N N . THR A 1 309 ? 9.139 19.198 -0.577 1.000 15.583 328 THR A N 1
ATOM 2395 C CA . THR A 1 309 ? 7.960 20.036 -0.513 1.000 16.916 328 THR A CA 1
ATOM 2396 C C . THR A 1 309 ? 6.790 19.302 0.148 1.000 15.770 328 THR A C 1
ATOM 2397 O O . THR A 1 309 ? 6.853 18.113 0.465 1.000 13.234 328 THR A O 1
ATOM 2401 N N . GLN A 1 310 ? 5.723 20.082 0.335 1.000 15.116 329 GLN A N 1
ATOM 2402 C CA . GLN A 1 310 ? 4.587 19.710 1.162 1.000 15.637 329 GLN A CA 1
ATOM 2403 C C . GLN A 1 310 ? 3.657 18.743 0.449 1.000 15.541 329 GLN A C 1
ATOM 2404 O O . GLN A 1 310 ? 2.633 18.334 1.005 1.000 16.634 329 GLN A O 1
ATOM 2410 N N . ASP A 1 311 ? 3.973 18.408 -0.806 1.000 14.793 330 ASP A N 1
ATOM 2411 C CA . ASP A 1 311 ? 3.130 17.527 -1.583 1.000 15.389 330 ASP A CA 1
ATOM 2412 C C . ASP A 1 311 ? 3.983 16.444 -2.242 1.000 15.614 330 ASP A C 1
ATOM 2413 O O . ASP A 1 311 ? 3.525 15.806 -3.194 1.000 14.190 330 ASP A O 1
ATOM 2418 N N . LEU A 1 312 ? 5.189 16.189 -1.697 1.000 14.047 331 LEU A N 1
ATOM 2419 C CA . LEU A 1 312 ? 6.097 15.211 -2.269 1.000 14.415 331 LEU A CA 1
ATOM 2420 C C . LEU A 1 312 ? 5.687 13.805 -1.870 1.000 11.926 331 LEU A C 1
ATOM 2421 O O . LEU A 1 312 ? 5.576 13.499 -0.682 1.000 13.722 331 LEU A O 1
ATOM 2426 N N . VAL A 1 313 ? 5.432 12.953 -2.871 1.000 12.492 332 VAL A N 1
ATOM 2427 C CA . VAL A 1 313 ? 5.042 11.564 -2.638 1.000 13.769 332 VAL A CA 1
ATOM 2428 C C . VAL A 1 313 ? 5.962 10.577 -3.349 1.000 15.135 332 VAL A C 1
ATOM 2429 O O . VAL A 1 313 ? 6.645 10.917 -4.319 1.000 15.849 332 VAL A O 1
ATOM 2433 N N . SER A 1 314 ? 5.834 9.311 -2.913 1.000 15.087 333 SER A N 1
ATOM 2434 C CA . SER A 1 314 ? 6.533 8.172 -3.482 1.000 14.481 333 SER A CA 1
ATOM 2435 C C . SER A 1 314 ? 5.564 7.021 -3.708 1.000 16.757 333 SER A C 1
ATOM 2436 O O . SER A 1 314 ? 4.539 6.925 -3.052 1.000 17.357 333 SER A O 1
ATOM 2439 N N . GLU A 1 315 ? 5.916 6.107 -4.630 1.000 16.459 334 GLU A N 1
ATOM 2440 C CA . GLU A 1 315 ? 5.147 4.889 -4.824 1.000 20.718 334 GLU A CA 1
ATOM 2441 C C . GLU A 1 315 ? 4.991 4.123 -3.510 1.000 18.375 334 GLU A C 1
ATOM 2442 O O . GLU A 1 315 ? 3.897 3.664 -3.191 1.000 18.614 334 GLU A O 1
ATOM 2448 N N . GLN A 1 316 ? 6.056 3.909 -2.719 1.000 18.154 335 GLN A N 1
ATOM 2449 C CA . GLN A 1 316 ? 5.929 3.082 -1.538 1.000 18.935 335 GLN A CA 1
ATOM 2450 C C . GLN A 1 316 ? 7.114 3.330 -0.610 1.000 16.529 335 GLN A C 1
ATOM 2451 O O . GLN A 1 316 ? 8.059 4.028 -0.989 1.000 14.494 335 GLN A O 1
ATOM 2457 N N . GLY A 1 317 ? 7.011 2.813 0.607 1.000 17.305 336 GLY A N 1
ATOM 2458 C CA . GLY A 1 317 ? 8.168 2.740 1.483 1.000 16.927 336 GLY A CA 1
ATOM 2459 C C . GLY A 1 317 ? 9.292 1.919 0.840 1.000 17.179 336 GLY A C 1
ATOM 2460 O O . GLY A 1 317 ? 9.055 1.026 0.020 1.000 17.501 336 GLY A O 1
ATOM 2461 N N . ALA A 1 318 ? 10.537 2.239 1.199 1.000 15.464 337 ALA A N 1
ATOM 2462 C CA . ALA A 1 318 ? 11.674 1.495 0.699 1.000 15.350 337 ALA A CA 1
ATOM 2463 C C . ALA A 1 318 ? 11.564 0.039 1.108 1.000 17.276 337 ALA A C 1
ATOM 2464 O O . ALA A 1 318 ? 11.267 -0.282 2.267 1.000 18.428 337 ALA A O 1
ATOM 2466 N N . GLN A 1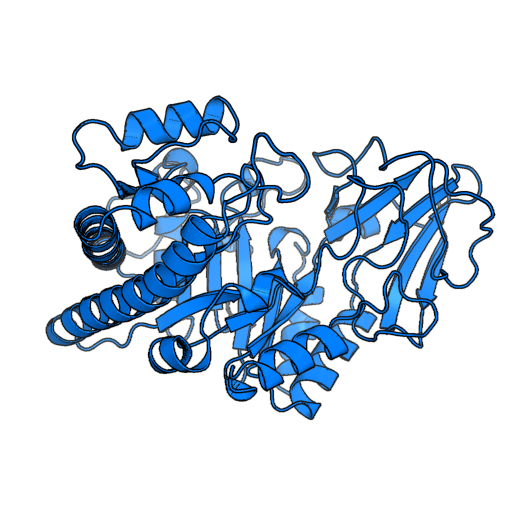 319 ? 11.772 -0.868 0.139 1.000 19.589 338 GLN A N 1
ATOM 2467 C CA . GLN A 1 319 ? 11.621 -2.291 0.402 1.000 20.409 338 GLN A CA 1
ATOM 2468 C C . GLN A 1 319 ? 12.976 -2.890 0.769 1.000 21.130 338 GLN A C 1
ATOM 2469 O O . GLN A 1 319 ? 13.315 -4.017 0.386 1.000 22.595 338 GLN A O 1
ATOM 2475 N N . PHE A 1 320 ? 13.700 -2.154 1.620 1.000 18.673 339 PHE A N 1
ATOM 2476 C CA . PHE A 1 320 ? 14.974 -2.579 2.155 1.000 19.126 339 PHE A CA 1
ATOM 2477 C C . PHE A 1 320 ? 15.257 -1.708 3.369 1.000 18.898 339 PHE A C 1
ATOM 2478 O O . PHE A 1 320 ? 14.605 -0.684 3.571 1.000 17.846 339 PHE A O 1
ATOM 2486 N N . GLY A 1 321 ? 16.197 -2.130 4.193 1.000 18.087 340 GLY A N 1
ATOM 2487 C CA . GLY A 1 321 ? 16.495 -1.377 5.406 1.000 18.263 340 GLY A CA 1
ATOM 2488 C C . GLY A 1 321 ? 17.599 -2.067 6.198 1.000 18.321 340 GLY A C 1
ATOM 2489 O O . GLY A 1 321 ? 18.149 -3.071 5.744 1.000 20.340 340 GLY A O 1
ATOM 2490 N N . THR A 1 322 ? 17.817 -1.598 7.431 1.000 16.948 341 THR A N 1
ATOM 2491 C CA . THR A 1 322 ? 18.749 -2.240 8.343 1.000 20.683 341 THR A CA 1
ATOM 2492 C C . THR A 1 322 ? 17.944 -3.263 9.142 1.000 23.994 341 THR A C 1
ATOM 2493 O O . THR A 1 322 ? 17.377 -2.914 10.159 1.000 32.568 341 THR A O 1
ATOM 2497 N N . GLY A 1 323 ? 17.751 -4.466 8.630 1.000 32.345 342 GLY A N 1
ATOM 2498 C CA . GLY A 1 323 ? 17.027 -5.474 9.407 1.000 38.569 342 GLY A CA 1
ATOM 2499 C C . GLY A 1 323 ? 15.492 -5.328 9.403 1.000 41.795 342 GLY A C 1
ATOM 2500 O O . GLY A 1 323 ? 14.788 -6.184 9.938 1.000 44.939 342 GLY A O 1
ATOM 2501 N N . GLU A 1 324 ? 14.952 -4.261 8.806 1.000 34.997 343 GLU A N 1
ATOM 2502 C CA . GLU A 1 324 ? 13.514 -4.122 8.609 1.000 33.821 343 GLU A CA 1
ATOM 2503 C C . GLU A 1 324 ? 13.298 -3.076 7.522 1.000 29.587 343 GLU A C 1
ATOM 2504 O O . GLU A 1 324 ? 14.003 -2.070 7.531 1.000 25.686 343 GLU A O 1
ATOM 2510 N N . ASN A 1 325 ? 12.389 -3.349 6.572 1.000 23.800 344 ASN A N 1
ATOM 2511 C CA . ASN A 1 325 ? 12.253 -2.493 5.407 1.000 21.344 344 ASN A CA 1
ATOM 2512 C C . ASN A 1 325 ? 11.847 -1.084 5.835 1.000 22.780 344 ASN A C 1
ATOM 2513 O O . ASN A 1 325 ? 10.946 -0.911 6.653 1.000 24.715 344 ASN A O 1
ATOM 2518 N N . GLY A 1 326 ? 12.509 -0.101 5.227 1.000 20.126 345 GLY A N 1
ATOM 2519 C CA . GLY A 1 326 ? 12.107 1.285 5.336 1.000 21.732 345 GLY A CA 1
ATOM 2520 C C . GLY A 1 326 ? 12.742 1.977 6.544 1.000 21.178 345 GLY A C 1
ATOM 2521 O O . GLY A 1 326 ? 12.524 3.172 6.695 1.000 18.784 345 GLY A O 1
ATOM 2522 N N . TYR A 1 327 ? 13.492 1.231 7.375 1.000 18.817 346 TYR A N 1
ATOM 2523 C CA . TYR A 1 327 ? 14.091 1.723 8.604 1.000 18.271 346 TYR A CA 1
ATOM 2524 C C . TYR A 1 327 ? 15.604 1.521 8.508 1.000 17.559 346 TYR A C 1
ATOM 2525 O O . TYR A 1 327 ? 16.060 0.417 8.201 1.000 19.113 346 TYR A O 1
ATOM 2534 N N . PHE A 1 328 ? 16.380 2.590 8.700 1.000 14.766 347 PHE A N 1
ATOM 2535 C CA . PHE A 1 328 ? 17.812 2.572 8.460 1.000 15.195 347 PHE A CA 1
ATOM 2536 C C . PHE A 1 328 ? 18.511 3.072 9.712 1.000 15.884 347 PHE A C 1
ATOM 2537 O O . PHE A 1 328 ? 18.167 4.110 10.229 1.000 17.359 347 PHE A O 1
ATOM 2545 N N . MET A 1 329 ? 19.513 2.367 10.200 1.000 14.904 348 MET A N 1
ATOM 2546 C CA . MET A 1 329 ? 20.325 2.886 11.279 1.000 16.570 348 MET A CA 1
ATOM 2547 C C . MET A 1 329 ? 21.355 3.867 10.728 1.000 14.085 348 MET A C 1
ATOM 2548 O O . MET A 1 329 ? 21.775 3.744 9.580 1.000 14.308 348 MET A O 1
ATOM 2553 N N . PHE A 1 330 ? 21.695 4.879 11.526 1.000 13.639 349 PHE A N 1
ATOM 2554 C CA . PHE A 1 330 ? 22.669 5.886 11.146 1.000 14.594 349 PHE A CA 1
ATOM 2555 C C . PHE A 1 330 ? 23.963 5.240 10.632 1.000 14.260 349 PHE A C 1
ATOM 2556 O O . PHE A 1 330 ? 24.466 5.618 9.564 1.000 15.381 349 PHE A O 1
ATOM 2564 N N . TRP A 1 331 ? 24.461 4.244 11.354 1.000 15.786 350 TRP A N 1
ATOM 2565 C CA . TRP A 1 331 ? 25.743 3.658 10.958 1.000 15.019 350 TRP A CA 1
ATOM 2566 C C . TRP A 1 331 ? 25.673 3.056 9.561 1.000 15.335 350 TRP A C 1
ATOM 2567 O O . TRP A 1 331 ? 26.687 3.081 8.842 1.000 19.171 350 TRP A O 1
ATOM 2578 N N . ASP A 1 332 ? 24.521 2.470 9.226 1.000 14.543 351 ASP A N 1
ATOM 2579 C CA . ASP A 1 332 ? 24.288 1.789 7.965 1.000 15.799 351 ASP A CA 1
ATOM 2580 C C . ASP A 1 332 ? 24.268 2.816 6.839 1.000 17.073 351 ASP A C 1
ATOM 2581 O O . ASP A 1 332 ? 24.850 2.614 5.773 1.000 18.074 351 ASP A O 1
ATOM 2586 N N . LEU A 1 333 ? 23.579 3.936 7.075 1.000 13.722 352 LEU A N 1
ATOM 2587 C CA . LEU A 1 333 ? 23.536 5.036 6.132 1.000 14.534 352 LEU A CA 1
ATOM 2588 C C . LEU A 1 333 ? 24.956 5.530 5.871 1.000 15.412 352 LEU A C 1
ATOM 2589 O O . LEU A 1 333 ? 25.297 5.713 4.704 1.000 18.118 352 LEU A O 1
ATOM 2594 N N . VAL A 1 334 ? 25.763 5.693 6.921 1.000 15.248 353 VAL A N 1
ATOM 2595 C CA . VAL A 1 334 ? 27.115 6.228 6.758 1.000 16.598 353 VAL A CA 1
ATOM 2596 C C . VAL A 1 334 ? 27.986 5.250 5.951 1.000 19.662 353 VAL A C 1
ATOM 2597 O O . VAL A 1 334 ? 28.749 5.663 5.066 1.000 21.870 353 VAL A O 1
ATOM 2601 N N . LYS A 1 335 ? 27.884 3.963 6.253 1.000 20.610 354 LYS A N 1
ATOM 2602 C CA . LYS A 1 335 ? 28.811 2.993 5.702 1.000 22.788 354 LYS A CA 1
ATOM 2603 C C . LYS A 1 335 ? 28.383 2.605 4.292 1.000 27.607 354 LYS A C 1
ATOM 2604 O O . LYS A 1 335 ? 29.239 2.342 3.447 1.000 24.752 354 LYS A O 1
ATOM 2610 N N . ASN A 1 336 ? 27.070 2.547 4.022 1.000 25.855 355 ASN A N 1
ATOM 2611 C CA . ASN A 1 336 ? 26.594 1.824 2.860 1.000 26.152 355 ASN A CA 1
ATOM 2612 C C . ASN A 1 336 ? 25.738 2.658 1.919 1.000 27.511 355 ASN A C 1
ATOM 2613 O O . ASN A 1 336 ? 25.354 2.137 0.872 1.000 28.719 355 ASN A O 1
ATOM 2618 N N . TYR A 1 337 ? 25.391 3.904 2.282 1.000 26.679 356 TYR A N 1
ATOM 2619 C CA . TYR A 1 337 ? 24.509 4.733 1.463 1.000 25.301 356 TYR A CA 1
ATOM 2620 C C . TYR A 1 337 ? 25.197 6.058 1.158 1.000 23.879 356 TYR A C 1
ATOM 2621 O O . TYR A 1 337 ? 24.635 7.125 1.373 1.000 25.557 356 TYR A O 1
ATOM 2630 N N . GLY A 1 338 ? 26.458 5.989 0.723 1.000 26.403 357 GLY A N 1
ATOM 2631 C CA . GLY A 1 338 ? 27.199 7.182 0.341 1.000 28.025 357 GLY A CA 1
ATOM 2632 C C . GLY A 1 338 ? 27.094 7.518 -1.141 1.000 24.622 357 GLY A C 1
ATOM 2633 O O . GLY A 1 338 ? 26.401 6.863 -1.925 1.000 24.061 357 GLY A O 1
ATOM 2634 N N . ALA A 1 339 ? 27.823 8.566 -1.546 1.000 21.116 358 ALA A N 1
ATOM 2635 C CA . ALA A 1 339 ? 27.844 9.028 -2.909 1.000 23.849 358 ALA A CA 1
ATOM 2636 C C . ALA A 1 339 ? 28.237 7.905 -3.869 1.000 19.542 358 ALA A C 1
ATOM 2637 O O . ALA A 1 339 ? 27.711 7.801 -4.986 1.000 20.114 358 ALA A O 1
ATOM 2639 N N . LYS A 1 340 ? 29.171 7.057 -3.429 1.000 21.021 359 LYS A N 1
ATOM 2640 C CA . LYS A 1 340 ? 29.657 6.023 -4.325 1.000 20.757 359 LYS A CA 1
ATOM 2641 C C . LYS A 1 340 ? 28.607 4.949 -4.559 1.000 21.751 359 LYS A C 1
ATOM 2642 O O . LYS A 1 340 ? 28.688 4.237 -5.549 1.000 19.185 359 LYS A O 1
ATOM 2648 N N . GLN A 1 341 ? 27.560 4.915 -3.705 1.000 21.437 360 GLN A N 1
ATOM 2649 C CA . GLN A 1 341 ? 26.441 4.020 -3.944 1.000 20.755 360 GLN A CA 1
ATOM 2650 C C . GLN A 1 341 ? 25.264 4.707 -4.627 1.000 20.501 360 GLN A C 1
ATOM 2651 O O . GLN A 1 341 ? 24.210 4.081 -4.740 1.000 20.026 360 GLN A O 1
ATOM 2657 N N . GLY A 1 342 ? 25.434 5.968 -5.051 1.000 19.473 361 GLY A N 1
ATOM 2658 C CA . GLY A 1 342 ? 24.470 6.680 -5.853 1.000 20.186 361 GLY A CA 1
ATOM 2659 C C . GLY A 1 342 ? 23.574 7.582 -5.002 1.000 19.125 361 GLY A C 1
ATOM 2660 O O . GLY A 1 342 ? 22.630 8.141 -5.518 1.000 20.585 361 GLY A O 1
ATOM 2661 N N . TYR A 1 343 ? 23.879 7.733 -3.733 1.000 18.346 362 TYR A N 1
ATOM 2662 C CA . TYR A 1 343 ? 23.043 8.554 -2.853 1.000 18.681 362 TYR A CA 1
ATOM 2663 C C . TYR A 1 343 ? 23.736 9.880 -2.606 1.000 18.669 362 TYR A C 1
ATOM 2664 O O . TYR A 1 343 ? 24.836 9.907 -2.066 1.000 21.341 362 TYR A O 1
ATOM 2673 N N . GLU A 1 344 ? 23.056 10.965 -2.935 1.000 17.979 363 GLU A N 1
ATOM 2674 C CA . GLU A 1 344 ? 23.576 12.295 -2.774 1.000 19.068 363 GLU A CA 1
ATOM 2675 C C . GLU A 1 344 ? 23.103 12.841 -1.438 1.000 18.506 363 GLU A C 1
ATOM 2676 O O . GLU A 1 344 ? 21.901 12.878 -1.157 1.000 16.715 363 GLU A O 1
ATOM 2682 N N . TYR A 1 345 ? 24.038 13.327 -0.640 1.000 19.322 364 TYR A N 1
ATOM 2683 C CA . TYR A 1 345 ? 23.737 13.996 0.610 1.000 16.313 364 TYR A CA 1
ATOM 2684 C C . TYR A 1 345 ? 23.208 15.412 0.352 1.000 18.343 364 TYR A C 1
ATOM 2685 O O . TYR A 1 345 ? 23.835 16.194 -0.377 1.000 17.006 364 TYR A O 1
ATOM 2694 N N . LYS A 1 346 ? 22.044 15.710 0.952 1.000 14.759 365 LYS A N 1
ATOM 2695 C CA . LYS A 1 346 ? 21.446 17.037 0.929 1.000 16.329 365 LYS A CA 1
ATOM 2696 C C . LYS A 1 346 ? 21.103 17.492 2.336 1.000 15.196 365 LYS A C 1
ATOM 2697 O O . LYS A 1 346 ? 20.975 16.685 3.239 1.000 15.042 365 LYS A O 1
ATOM 2703 N N . TYR A 1 347 ? 21.043 18.812 2.533 1.000 14.531 366 TYR A N 1
ATOM 2704 C CA . TYR A 1 347 ? 20.705 19.327 3.839 1.000 14.519 366 TYR A CA 1
ATOM 2705 C C . TYR A 1 347 ? 19.726 20.465 3.612 1.000 15.820 366 TYR A C 1
ATOM 2706 O O . TYR A 1 347 ? 20.017 21.407 2.879 1.000 15.983 366 TYR A O 1
ATOM 2715 N N . ASP A 1 348 ? 18.524 20.316 4.190 1.000 15.049 367 ASP A N 1
ATOM 2716 C CA . ASP A 1 348 ? 17.531 21.365 4.166 1.000 13.654 367 ASP A CA 1
ATOM 2717 C C . ASP A 1 348 ? 17.841 22.336 5.288 1.000 14.455 367 ASP A C 1
ATOM 2718 O O . ASP A 1 348 ? 17.522 22.059 6.428 1.000 14.400 367 ASP A O 1
ATOM 2723 N N . GLU A 1 349 ? 18.525 23.449 4.977 1.000 14.455 368 GLU A N 1
ATOM 2724 C CA . GLU A 1 349 ? 18.974 24.360 6.001 1.000 16.863 368 GLU A CA 1
ATOM 2725 C C . GLU A 1 349 ? 17.810 24.967 6.788 1.000 16.526 368 GLU A C 1
ATOM 2726 O O . GLU A 1 349 ? 17.917 25.173 7.984 1.000 17.461 368 GLU A O 1
ATOM 2732 N N . GLN A 1 350 ? 16.687 25.282 6.120 1.000 15.927 369 GLN A N 1
ATOM 2733 C CA . GLN A 1 350 ? 15.551 25.896 6.806 1.000 15.978 369 GLN A CA 1
ATOM 2734 C C . GLN A 1 350 ? 14.912 24.928 7.807 1.000 14.114 369 GLN A C 1
ATOM 2735 O O . GLN A 1 350 ? 14.655 25.285 8.954 1.000 16.539 369 GLN A O 1
ATOM 2741 N N . SER A 1 351 ? 14.779 23.665 7.410 1.000 12.802 370 SER A N 1
ATOM 2742 C CA . SER A 1 351 ? 14.206 22.661 8.297 1.000 13.169 370 SER A CA 1
ATOM 2743 C C . SER A 1 351 ? 15.209 22.158 9.339 1.000 14.483 370 SER A C 1
ATOM 2744 O O . SER A 1 351 ? 14.813 21.577 10.346 1.000 15.709 370 SER A O 1
ATOM 2747 N N . GLN A 1 352 ? 16.502 22.332 9.036 1.000 14.567 371 GLN A N 1
ATOM 2748 C CA . GLN A 1 352 ? 17.616 21.778 9.755 1.000 15.305 371 GLN A CA 1
ATOM 2749 C C . GLN A 1 352 ? 17.566 20.265 9.706 1.000 14.061 371 GLN A C 1
ATOM 2750 O O . GLN A 1 352 ? 17.601 19.628 10.763 1.000 17.090 371 GLN A O 1
ATOM 2756 N N . ALA A 1 353 ? 17.538 19.694 8.505 1.000 12.978 372 ALA A N 1
ATOM 2757 C CA . ALA A 1 353 ? 17.431 18.251 8.402 1.000 13.457 372 ALA A CA 1
ATOM 2758 C C . ALA A 1 353 ? 18.159 17.730 7.181 1.000 14.147 372 ALA A C 1
ATOM 2759 O O . ALA A 1 353 ? 17.971 18.209 6.074 1.000 13.098 372 ALA A O 1
ATOM 2761 N N . PRO A 1 354 ? 18.934 16.645 7.329 1.000 13.009 373 PRO A N 1
ATOM 2762 C CA . PRO A 1 354 ? 19.558 16.001 6.193 1.000 12.934 373 PRO A CA 1
ATOM 2763 C C . PRO A 1 354 ? 18.708 14.938 5.538 1.000 13.306 373 PRO A C 1
ATOM 2764 O O . PRO A 1 354 ? 17.792 14.361 6.179 1.000 12.639 373 PRO A O 1
ATOM 2768 N N . TYR A 1 355 ? 18.986 14.690 4.265 1.000 13.497 374 TYR A N 1
ATOM 2769 C CA . TYR A 1 355 ? 18.306 13.642 3.521 1.000 12.595 374 TYR A CA 1
ATOM 2770 C C . TYR A 1 355 ? 19.210 13.157 2.398 1.000 14.316 374 TYR A C 1
ATOM 2771 O O . TYR A 1 355 ? 20.138 13.872 2.017 1.000 13.631 374 TYR A O 1
ATOM 2780 N N . LEU A 1 356 ? 18.960 11.930 1.973 1.000 13.658 375 LEU A N 1
ATOM 2781 C CA . LEU A 1 356 ? 19.680 11.331 0.847 1.000 15.167 375 LEU A CA 1
ATOM 2782 C C . LEU A 1 356 ? 18.731 11.191 -0.340 1.000 15.388 375 LEU A C 1
ATOM 2783 O O . LEU A 1 356 ? 17.561 10.778 -0.183 1.000 15.921 375 LEU A O 1
ATOM 2788 N N . TRP A 1 357 ? 19.260 11.478 -1.555 1.000 15.002 376 TRP A N 1
ATOM 2789 C CA . TRP A 1 357 ? 18.515 11.299 -2.783 1.000 15.399 376 TRP A CA 1
ATOM 2790 C C . TRP A 1 357 ? 19.331 10.458 -3.760 1.000 15.662 376 TRP A C 1
ATOM 2791 O O . TRP A 1 357 ? 20.461 10.857 -4.032 1.000 18.294 376 TRP A O 1
ATOM 2802 N N . ASN A 1 358 ? 18.787 9.300 -4.155 1.000 16.180 377 ASN A N 1
ATOM 2803 C CA . ASN A 1 358 ? 19.381 8.466 -5.196 1.000 18.274 377 ASN A CA 1
ATOM 2804 C C . ASN A 1 358 ? 18.586 8.682 -6.488 1.000 18.968 377 ASN A C 1
ATOM 2805 O O . ASN A 1 358 ? 17.485 8.138 -6.602 1.000 19.372 377 ASN A O 1
ATOM 2810 N N . PRO A 1 359 ? 19.082 9.494 -7.451 1.000 22.143 378 PRO A N 1
ATOM 2811 C CA . PRO A 1 359 ? 18.353 9.776 -8.694 1.000 23.010 378 PRO A CA 1
ATOM 2812 C C . PRO A 1 359 ? 18.074 8.536 -9.532 1.000 21.967 378 PRO A C 1
ATOM 2813 O O . PRO A 1 359 ? 17.014 8.404 -10.137 1.000 25.202 378 PRO A O 1
ATOM 2817 N N . GLU A 1 360 ? 19.025 7.610 -9.574 1.000 23.490 379 GLU A N 1
ATOM 2818 C CA . GLU A 1 360 ? 18.880 6.447 -10.427 1.000 23.849 379 GLU A CA 1
ATOM 2819 C C . GLU A 1 360 ? 17.812 5.482 -9.894 1.000 26.561 379 GLU A C 1
ATOM 2820 O O . GLU A 1 360 ? 17.049 4.917 -10.677 1.000 26.860 379 GLU A O 1
ATOM 2826 N N . LYS A 1 361 ? 17.737 5.304 -8.567 1.000 20.923 380 LYS A N 1
ATOM 2827 C CA . LYS A 1 361 ? 16.780 4.380 -7.982 1.000 19.945 380 LYS A CA 1
ATOM 2828 C C . LYS A 1 361 ? 15.508 5.073 -7.490 1.000 17.149 380 LYS A C 1
ATOM 2829 O O . LYS A 1 361 ? 14.592 4.350 -7.093 1.000 19.197 380 LYS A O 1
ATOM 2835 N N . LYS A 1 362 ? 15.500 6.412 -7.538 1.000 18.774 381 LYS A N 1
ATOM 2836 C CA . LYS A 1 362 ? 14.447 7.274 -7.029 1.000 20.047 381 LYS A CA 1
ATOM 2837 C C . LYS A 1 362 ? 14.152 6.866 -5.584 1.000 20.151 381 LYS A C 1
ATOM 2838 O O . LYS A 1 362 ? 12.989 6.612 -5.205 1.000 16.427 381 LYS A O 1
ATOM 2844 N N . VAL A 1 363 ? 15.218 6.895 -4.767 1.000 16.365 382 VAL A N 1
ATOM 2845 C CA . VAL A 1 363 ? 15.089 6.573 -3.354 1.000 15.340 382 VAL A CA 1
ATOM 2846 C C . VAL A 1 363 ? 15.417 7.841 -2.578 1.000 14.611 382 VAL A C 1
ATOM 2847 O O . VAL A 1 363 ? 16.414 8.503 -2.803 1.000 14.611 382 VAL A O 1
ATOM 2851 N N . PHE A 1 364 ? 14.529 8.172 -1.632 1.000 14.624 383 PHE A N 1
ATOM 2852 C CA . PHE A 1 364 ? 14.642 9.305 -0.729 1.000 13.363 383 PHE A CA 1
ATOM 2853 C C . PHE A 1 364 ? 14.708 8.749 0.694 1.000 12.342 383 PHE A C 1
ATOM 2854 O O . PHE A 1 364 ? 13.828 7.970 1.081 1.000 12.413 383 PHE A O 1
ATOM 2862 N N . ILE A 1 365 ? 15.757 9.131 1.418 1.000 13.127 384 ILE A N 1
ATOM 2863 C CA . ILE A 1 365 ? 15.920 8.750 2.809 1.000 11.756 384 ILE A CA 1
ATOM 2864 C C . ILE A 1 365 ? 16.043 10.008 3.663 1.000 13.836 384 ILE A C 1
ATOM 2865 O O . ILE A 1 365 ? 16.892 10.881 3.455 1.000 14.776 384 ILE A O 1
ATOM 2870 N N . SER A 1 366 ? 15.158 10.083 4.675 1.000 12.895 385 SER A N 1
ATOM 2871 C CA . SER A 1 366 ? 15.209 11.130 5.669 1.000 12.182 385 SER A CA 1
ATOM 2872 C C . SER A 1 366 ? 15.912 10.599 6.901 1.000 11.574 385 SER A C 1
ATOM 2873 O O . SER A 1 366 ? 15.590 9.522 7.376 1.000 10.621 385 SER A O 1
ATOM 2876 N N . TYR A 1 367 ? 16.862 11.370 7.431 1.000 12.236 386 TYR A N 1
ATOM 2877 C CA . TYR A 1 367 ? 17.563 10.929 8.624 1.000 11.541 386 TYR A CA 1
ATOM 2878 C C . TYR A 1 367 ? 17.991 12.126 9.463 1.000 12.348 386 TYR A C 1
ATOM 2879 O O . TYR A 1 367 ? 17.389 13.190 9.388 1.000 13.064 386 TYR A O 1
ATOM 2888 N N . GLU A 1 368 ? 18.993 11.877 10.308 1.000 11.876 387 GLU A N 1
ATOM 2889 C CA . GLU A 1 368 ? 19.447 12.809 11.312 1.000 11.668 387 GLU A CA 1
ATOM 2890 C C . GLU A 1 368 ? 20.964 12.651 11.413 1.000 12.384 387 GLU A C 1
ATOM 2891 O O . GLU A 1 368 ? 21.464 11.520 11.511 1.000 14.991 387 GLU A O 1
ATOM 2897 N N . ASP A 1 369 ? 21.678 13.781 11.526 1.000 14.159 388 ASP A N 1
ATOM 2898 C CA . ASP A 1 369 ? 23.130 13.718 11.614 1.000 14.618 388 ASP A CA 1
ATOM 2899 C C . ASP A 1 369 ? 23.657 14.764 12.590 1.000 14.576 388 ASP A C 1
ATOM 2900 O O . ASP A 1 369 ? 22.939 15.334 13.400 1.000 14.371 388 ASP A O 1
ATOM 2905 N N . GLN A 1 370 ? 25.001 14.934 12.583 1.000 15.692 389 GLN A N 1
ATOM 2906 C CA . GLN A 1 370 ? 25.646 15.846 13.498 1.000 16.713 389 GLN A CA 1
ATOM 2907 C C . GLN A 1 370 ? 25.052 17.249 13.386 1.000 15.293 389 GLN A C 1
ATOM 2908 O O . GLN A 1 370 ? 24.938 17.933 14.400 1.000 15.953 389 GLN A O 1
ATOM 2914 N N . ARG A 1 371 ? 24.804 17.701 12.148 1.000 16.769 390 ARG A N 1
ATOM 2915 C CA . ARG A 1 371 ? 24.316 19.051 11.921 1.000 17.631 390 ARG A CA 1
ATOM 2916 C C . ARG A 1 371 ? 22.919 19.263 12.537 1.000 16.131 390 ARG A C 1
ATOM 2917 O O . ARG A 1 371 ? 22.626 20.259 13.223 1.000 16.049 390 ARG A O 1
ATOM 2925 N N . SER A 1 372 ? 22.014 18.330 12.275 1.000 15.653 391 SER A N 1
ATOM 2926 C CA . SER A 1 372 ? 20.659 18.480 12.767 1.000 14.610 391 SER A CA 1
ATOM 2927 C C . SER A 1 372 ? 20.554 18.299 14.276 1.000 13.912 391 SER A C 1
ATOM 2928 O O . SER A 1 372 ? 19.772 18.978 14.954 1.000 14.603 391 SER A O 1
ATOM 2931 N N . ILE A 1 373 ? 21.357 17.401 14.829 1.000 13.383 392 ILE A N 1
ATOM 2932 C CA . ILE A 1 373 ? 21.375 17.229 16.272 1.000 14.422 392 ILE A CA 1
ATOM 2933 C C . ILE A 1 373 ? 21.908 18.477 16.966 1.000 15.156 392 ILE A C 1
ATOM 2934 O O . ILE A 1 373 ? 21.381 18.844 17.997 1.000 14.779 392 ILE A O 1
ATOM 2939 N N . LYS A 1 374 ? 22.966 19.095 16.410 1.000 15.799 393 LYS A N 1
ATOM 2940 C CA . LYS A 1 374 ? 23.446 20.348 16.971 1.000 16.668 393 LYS A CA 1
ATOM 2941 C C . LYS A 1 374 ? 22.378 21.431 16.936 1.000 15.759 393 LYS A C 1
ATOM 2942 O O . LYS A 1 374 ? 22.161 22.126 17.947 1.000 16.670 393 LYS A O 1
ATOM 2948 N N . ALA A 1 375 ? 21.611 21.495 15.833 1.000 16.115 394 ALA A N 1
ATOM 2949 C CA . ALA A 1 375 ? 20.527 22.456 15.690 1.000 16.865 394 ALA A CA 1
ATOM 2950 C C . ALA A 1 375 ? 19.446 22.208 16.751 1.000 17.044 394 ALA A C 1
ATOM 2951 O O . ALA A 1 375 ? 18.996 23.123 17.427 1.000 16.464 394 ALA A O 1
ATOM 2953 N N . LYS A 1 376 ? 19.080 20.942 16.956 1.000 15.317 395 LYS A N 1
ATOM 2954 C CA . LYS A 1 376 ? 18.078 20.582 17.950 1.000 14.004 395 LYS A CA 1
ATOM 2955 C C . LYS A 1 376 ? 18.503 20.937 19.382 1.000 14.739 395 LYS A C 1
ATOM 2956 O O . LYS A 1 376 ? 17.705 21.471 20.164 1.000 15.000 395 LYS A O 1
ATOM 2962 N N . ALA A 1 377 ? 19.769 20.658 19.704 1.000 15.454 396 ALA A N 1
ATOM 2963 C CA . ALA A 1 377 ? 20.271 20.924 21.043 1.000 15.549 396 ALA A CA 1
ATOM 2964 C C . ALA A 1 377 ? 20.311 22.435 21.293 1.000 18.403 396 ALA A C 1
ATOM 2965 O O . ALA A 1 377 ? 19.927 22.901 22.366 1.000 17.965 396 ALA A O 1
ATOM 2967 N N . ASN A 1 378 ? 20.765 23.213 20.298 1.000 19.121 397 ASN A N 1
ATOM 2968 C CA . ASN A 1 378 ? 20.775 24.653 20.495 1.000 21.273 397 ASN A CA 1
ATOM 2969 C C . ASN A 1 378 ? 19.361 25.200 20.590 1.000 18.903 397 ASN A C 1
ATOM 2970 O O . ASN A 1 378 ? 19.080 26.059 21.412 1.000 19.347 397 ASN A O 1
ATOM 2975 N N . TRP A 1 379 ? 18.431 24.655 19.788 1.000 19.484 398 TRP A N 1
ATOM 2976 C CA . TRP A 1 379 ? 17.048 25.083 19.860 1.000 17.602 398 TRP A CA 1
ATOM 2977 C C . TRP A 1 379 ? 16.475 24.770 21.252 1.000 16.954 398 TRP A C 1
ATOM 2978 O O . TRP A 1 379 ? 15.738 25.575 21.847 1.000 19.108 398 TRP A O 1
ATOM 2989 N N . ALA A 1 380 ? 16.774 23.580 21.755 1.000 16.157 399 ALA A N 1
ATOM 2990 C CA . ALA A 1 380 ? 16.346 23.157 23.074 1.000 17.151 399 ALA A CA 1
ATOM 2991 C C . ALA A 1 380 ? 16.847 24.124 24.141 1.000 19.102 399 ALA A C 1
ATOM 2992 O O . ALA A 1 380 ? 16.080 24.486 25.027 1.000 19.124 399 ALA A O 1
ATOM 2994 N N . LYS A 1 381 ? 18.113 24.530 24.046 1.000 19.112 400 LYS A N 1
ATOM 2995 C CA . LYS A 1 381 ? 18.621 25.513 25.008 1.000 22.119 400 LYS A CA 1
ATOM 2996 C C . LYS A 1 381 ? 17.834 26.810 24.880 1.000 21.797 400 LYS A C 1
ATOM 2997 O O . LYS A 1 381 ? 17.356 27.373 25.880 1.000 23.910 400 LYS A O 1
ATOM 3003 N N . GLN A 1 382 ? 17.646 27.279 23.649 1.000 21.712 401 GLN A N 1
ATOM 3004 C CA . GLN A 1 382 ? 16.963 28.551 23.437 1.000 26.202 401 GLN A CA 1
ATOM 3005 C C . GLN A 1 382 ? 15.505 28.486 23.903 1.000 24.315 401 GLN A C 1
ATOM 3006 O O . GLN A 1 382 ? 14.976 29.483 24.380 1.000 27.284 401 GLN A O 1
ATOM 3012 N N . ALA A 1 383 ? 14.849 27.311 23.835 1.000 21.761 402 ALA A N 1
ATOM 3013 C CA . ALA A 1 383 ? 13.467 27.145 24.277 1.000 21.146 402 ALA A CA 1
ATOM 3014 C C . ALA A 1 383 ? 13.354 26.777 25.757 1.000 20.391 402 ALA A C 1
ATOM 3015 O O . ALA A 1 383 ? 12.236 26.526 26.205 1.000 21.452 402 ALA A O 1
ATOM 3017 N N . ASN A 1 384 ? 14.461 26.797 26.516 1.000 20.551 403 ASN A N 1
ATOM 3018 C CA . ASN A 1 384 ? 14.472 26.436 27.928 1.000 21.350 403 ASN A CA 1
ATOM 3019 C C . ASN A 1 384 ? 13.851 25.052 28.121 1.000 19.326 403 ASN A C 1
ATOM 3020 O O . ASN A 1 384 ? 13.081 24.836 29.039 1.000 20.165 403 ASN A O 1
ATOM 3025 N N . LEU A 1 385 ? 14.187 24.123 27.227 1.000 17.339 404 LEU A N 1
ATOM 3026 C CA . LEU A 1 385 ? 13.762 22.737 27.439 1.000 16.659 404 LEU A CA 1
ATOM 3027 C C . LEU A 1 385 ? 14.637 22.034 28.477 1.000 19.232 404 LEU A C 1
ATOM 3028 O O . LEU A 1 385 ? 15.718 22.511 28.834 1.000 17.869 404 LEU A O 1
ATOM 3033 N N . GLY A 1 386 ? 14.156 20.853 28.923 1.000 15.963 405 GLY A N 1
ATOM 3034 C CA . GLY A 1 386 ? 14.907 20.008 29.829 1.000 17.766 405 GLY A CA 1
ATOM 3035 C C . GLY A 1 386 ? 16.182 19.420 29.248 1.000 16.515 405 GLY A C 1
ATOM 3036 O O . GLY A 1 386 ? 17.120 19.096 29.976 1.000 15.777 405 GLY A O 1
ATOM 3037 N N . GLY A 1 387 ? 16.183 19.194 27.933 1.000 16.853 406 GLY A N 1
ATOM 3038 C CA . GLY A 1 387 ? 17.320 18.587 27.276 1.000 16.625 406 GLY A CA 1
ATOM 3039 C C . GLY A 1 387 ? 16.919 17.867 25.994 1.000 14.197 406 GLY A C 1
ATOM 3040 O O . GLY A 1 387 ? 15.942 18.233 25.345 1.000 14.502 406 GLY A O 1
ATOM 3041 N N . ILE A 1 388 ? 17.662 16.807 25.694 1.000 14.125 407 ILE A N 1
ATOM 3042 C CA . ILE A 1 388 ? 17.537 16.096 24.428 1.000 13.459 407 ILE A CA 1
ATOM 3043 C C . ILE A 1 388 ? 17.673 14.604 24.683 1.000 13.420 407 ILE A C 1
ATOM 3044 O O . ILE A 1 388 ? 18.389 14.168 25.591 1.000 13.674 407 ILE A O 1
ATOM 3049 N N . PHE A 1 389 ? 16.969 13.801 23.871 1.000 12.670 408 PHE A N 1
ATOM 3050 C CA . PHE A 1 389 ? 17.132 12.359 23.958 1.000 11.797 408 PHE A CA 1
ATOM 3051 C C . PHE A 1 389 ? 17.260 11.777 22.555 1.000 12.880 408 PHE A C 1
ATOM 3052 O O . PHE A 1 389 ? 16.869 12.419 21.604 1.000 12.765 408 PHE A O 1
ATOM 3060 N N . THR A 1 390 ? 17.683 10.509 22.464 1.000 13.615 409 THR A N 1
ATOM 3061 C CA . THR A 1 390 ? 17.755 9.782 21.196 1.000 12.099 409 THR A CA 1
ATOM 3062 C C . THR A 1 390 ? 17.046 8.437 21.254 1.000 12.261 409 THR A C 1
ATOM 3063 O O . THR A 1 390 ? 17.160 7.691 22.227 1.000 12.558 409 THR A O 1
ATOM 3067 N N . TRP A 1 391 ? 16.355 8.130 20.145 1.000 12.080 410 TRP A N 1
ATOM 3068 C CA . TRP A 1 391 ? 16.061 6.779 19.743 1.000 11.998 410 TRP A CA 1
ATOM 3069 C C . TRP A 1 391 ? 16.938 6.430 18.545 1.000 12.447 410 TRP A C 1
ATOM 3070 O O . TRP A 1 391 ? 16.786 7.016 17.482 1.000 13.232 410 TRP A O 1
ATOM 3081 N N . GLU A 1 392 ? 17.842 5.454 18.663 1.000 11.739 411 GLU A N 1
ATOM 3082 C CA . GLU A 1 392 ? 18.277 4.804 19.875 1.000 13.402 411 GLU A CA 1
ATOM 3083 C C . GLU A 1 392 ? 19.785 4.596 19.766 1.000 13.397 411 GLU A C 1
ATOM 3084 O O . GLU A 1 392 ? 20.349 4.668 18.660 1.000 13.235 411 GLU A O 1
ATOM 3090 N N . LEU A 1 393 ? 20.414 4.316 20.912 1.000 13.246 412 LEU A N 1
ATOM 3091 C CA . LEU A 1 393 ? 21.875 4.430 21.018 1.000 14.378 412 LEU A CA 1
ATOM 3092 C C . LEU A 1 393 ? 22.655 3.579 20.006 1.000 14.204 412 LEU A C 1
ATOM 3093 O O . LEU A 1 393 ? 23.697 4.031 19.538 1.000 14.588 412 LEU A O 1
ATOM 3098 N N . SER A 1 394 ? 22.138 2.406 19.663 1.000 14.475 413 SER A N 1
ATOM 3099 C CA . SER A 1 394 ? 22.880 1.474 18.821 1.000 14.560 413 SER A CA 1
ATOM 3100 C C . SER A 1 394 ? 23.061 2.047 17.419 1.000 15.454 413 SER A C 1
ATOM 3101 O O . SER A 1 394 ? 23.905 1.575 16.668 1.000 16.447 413 SER A O 1
ATOM 3104 N N . GLY A 1 395 ? 22.264 3.053 17.024 1.000 15.309 414 GLY A N 1
ATOM 3105 C CA . GLY A 1 395 ? 22.458 3.617 15.696 1.000 15.900 414 GLY A CA 1
ATOM 3106 C C . GLY A 1 395 ? 23.809 4.292 15.529 1.000 15.521 414 GLY A C 1
ATOM 3107 O O . GLY A 1 395 ? 24.224 4.562 14.388 1.000 16.499 414 GLY A O 1
ATOM 3108 N N . ASP A 1 396 ? 24.453 4.620 16.673 1.000 16.107 415 ASP A N 1
ATOM 3109 C CA . ASP A 1 396 ? 25.673 5.415 16.727 1.000 18.578 415 ASP A CA 1
ATOM 3110 C C . ASP A 1 396 ? 26.740 4.631 17.489 1.000 18.756 415 ASP A C 1
ATOM 3111 O O . ASP A 1 396 ? 27.146 5.005 18.586 1.000 18.881 415 ASP A O 1
ATOM 3116 N N . PRO A 1 397 ? 27.211 3.498 16.943 1.000 19.603 416 PRO A N 1
ATOM 3117 C CA . PRO A 1 397 ? 28.164 2.622 17.635 1.000 20.611 416 PRO A CA 1
ATOM 3118 C C . PRO A 1 397 ? 29.438 3.321 18.073 1.000 22.919 416 PRO A C 1
ATOM 3119 O O . PRO A 1 397 ? 29.977 3.002 19.133 1.000 24.766 416 PRO A O 1
ATOM 3123 N N . LYS A 1 398 ? 29.890 4.300 17.298 1.000 21.938 417 LYS A N 1
ATOM 3124 C CA . LYS A 1 398 ? 31.109 5.024 17.626 1.000 27.883 417 LYS A CA 1
ATOM 3125 C C . LYS A 1 398 ? 30.894 6.142 18.650 1.000 25.546 417 LYS A C 1
ATOM 3126 O O . LYS A 1 398 ? 31.871 6.738 19.075 1.000 28.687 417 LYS A O 1
ATOM 3132 N N . GLY A 1 399 ? 29.638 6.496 18.977 1.000 24.345 418 GLY A N 1
ATOM 3133 C CA . GLY A 1 399 ? 29.310 7.547 19.923 1.000 21.643 418 GLY A CA 1
ATOM 3134 C C . GLY A 1 399 ? 29.579 8.961 19.414 1.000 22.301 418 GLY A C 1
ATOM 3135 O O . GLY A 1 399 ? 29.640 9.892 20.217 1.000 21.103 418 GLY A O 1
ATOM 3136 N N . GLU A 1 400 ? 29.676 9.117 18.100 1.000 22.445 419 GLU A N 1
ATOM 3137 C CA . GLU A 1 400 ? 29.918 10.389 17.448 1.000 23.659 419 GLU A CA 1
ATOM 3138 C C . GLU A 1 400 ? 28.718 11.331 17.567 1.000 23.744 419 GLU A C 1
ATOM 3139 O O . GLU A 1 400 ? 28.859 12.530 17.743 1.000 22.240 419 GLU A O 1
ATOM 3145 N N . LEU A 1 401 ? 27.509 10.788 17.460 1.000 18.876 420 LEU A N 1
ATOM 3146 C CA . LEU A 1 401 ? 26.311 11.601 17.593 1.000 17.049 420 LEU A CA 1
ATOM 3147 C C . LEU A 1 401 ? 26.007 11.888 19.064 1.000 16.927 420 LEU A C 1
ATOM 3148 O O . LEU A 1 401 ? 25.562 12.988 19.407 1.000 16.854 420 LEU A O 1
ATOM 3153 N N . VAL A 1 402 ? 26.241 10.916 19.948 1.000 16.800 421 VAL A N 1
ATOM 3154 C CA . VAL A 1 402 ? 26.164 11.160 21.378 1.000 17.871 421 VAL A CA 1
ATOM 3155 C C . VAL A 1 402 ? 27.106 12.315 21.771 1.000 18.853 421 VAL A C 1
ATOM 3156 O O . VAL A 1 402 ? 26.719 13.169 22.530 1.000 17.535 421 VAL A O 1
ATOM 3160 N N . GLU A 1 403 ? 28.316 12.350 21.224 1.000 21.003 422 GLU A N 1
ATOM 3161 C CA . GLU A 1 403 ? 29.268 13.413 21.501 1.000 21.060 422 GLU A CA 1
ATOM 3162 C C . GLU A 1 403 ? 28.693 14.793 21.181 1.000 20.223 422 GLU A C 1
ATOM 3163 O O . GLU A 1 403 ? 28.817 15.710 21.990 1.000 20.537 422 GLU A O 1
ATOM 3169 N N . VAL A 1 404 ? 27.981 14.915 20.049 1.000 19.932 423 VAL A N 1
ATOM 3170 C CA . VAL A 1 404 ? 27.340 16.163 19.682 1.000 19.177 423 VAL A CA 1
ATOM 3171 C C . VAL A 1 404 ? 26.212 16.494 20.649 1.000 19.581 423 VAL A C 1
ATOM 3172 O O . VAL A 1 404 ? 26.135 17.643 21.084 1.000 19.268 423 VAL A O 1
ATOM 3176 N N . MET A 1 405 ? 25.335 15.530 20.995 1.000 18.459 424 MET A N 1
ATOM 3177 C CA . MET A 1 405 ? 24.277 15.807 21.959 1.000 17.974 424 MET A CA 1
ATOM 3178 C C . MET A 1 405 ? 24.895 16.369 23.228 1.000 19.700 424 MET A C 1
ATOM 3179 O O . MET A 1 405 ? 24.436 17.377 23.743 1.000 21.012 424 MET A O 1
ATOM 3184 N N . TYR A 1 406 ? 25.916 15.683 23.737 1.000 19.919 425 TYR A N 1
ATOM 3185 C CA . TYR A 1 406 ? 26.503 16.050 25.024 1.000 21.012 425 TYR A CA 1
ATOM 3186 C C . TYR A 1 406 ? 27.138 17.439 24.956 1.000 22.390 425 TYR A C 1
ATOM 3187 O O . TYR A 1 406 ? 26.849 18.283 25.800 1.000 23.397 425 TYR A O 1
ATOM 3196 N N . GLN A 1 407 ? 28.002 17.651 23.963 1.000 22.006 426 GLN A N 1
ATOM 3197 C CA . GLN A 1 407 ? 28.734 18.901 23.830 1.000 26.874 426 GLN A CA 1
ATOM 3198 C C . GLN A 1 407 ? 27.782 20.076 23.660 1.000 25.380 426 GLN A C 1
ATOM 3199 O O . GLN A 1 407 ? 27.967 21.116 24.269 1.000 27.122 426 GLN A O 1
ATOM 3205 N N . GLU A 1 408 ? 26.733 19.907 22.859 1.000 22.243 427 GLU A N 1
ATOM 3206 C CA . GLU A 1 408 ? 25.881 21.007 22.463 1.000 23.890 427 GLU A CA 1
ATOM 3207 C C . GLU A 1 408 ? 24.801 21.263 23.502 1.000 27.796 427 GLU A C 1
ATOM 3208 O O . GLU A 1 408 ? 24.426 22.412 23.726 1.000 29.566 427 GLU A O 1
ATOM 3214 N N . MET A 1 409 ? 24.339 20.213 24.176 1.000 25.054 428 MET A N 1
ATOM 3215 C CA . MET A 1 409 ? 23.228 20.372 25.093 1.000 29.045 428 MET A CA 1
ATOM 3216 C C . MET A 1 409 ? 23.745 20.930 26.415 1.000 29.686 428 MET A C 1
ATOM 3217 O O . MET A 1 409 ? 23.068 21.737 27.065 1.000 30.053 428 MET A O 1
ATOM 3222 N N . GLN A 1 410 ? 24.955 20.503 26.786 1.000 31.744 429 GLN A N 1
ATOM 3223 C CA . GLN A 1 410 ? 25.539 20.916 28.046 1.000 35.898 429 GLN A CA 1
ATOM 3224 C C . GLN A 1 410 ? 26.449 22.137 27.883 1.000 39.729 429 GLN A C 1
ATOM 3225 O O . GLN A 1 410 ? 26.995 22.572 28.887 1.000 43.292 429 GLN A O 1
ATOM 3231 N N . LYS A 1 411 ? 26.615 22.693 26.667 1.000 47.350 430 LYS A N 1
ATOM 3232 C CA . LYS A 1 411 ? 27.314 23.968 26.494 1.000 52.271 430 LYS A CA 1
ATOM 3233 C C . LYS A 1 411 ? 26.260 25.082 26.470 1.000 52.857 430 LYS A C 1
ATOM 3234 O O . LYS A 1 411 ? 25.805 25.397 27.572 1.000 56.561 430 LYS A O 1
#

Nearest PDB structures (foldseek):
  9iuh-assembly1_A  TM=9.941E-01  e=1.056E-89  Vibrio parahaemolyticus
  1rd6-assembly1_A  TM=9.078E-01  e=1.518E-42  Serratia marcescens
  1nh6-assembly1_A  TM=9.049E-01  e=1.950E-42  Serratia marcescens
  1itx-assembly1_A  TM=8.695E-01  e=3.270E-41  Niallia circulans
  6inx-assembly1_A-2  TM=8.867E-01  e=9.198E-35  Paenibacillus barengoltzii

Organism: Vibrio parahaemolyticus (NCBI:txid670)

Secondary structure (DSSP, 8-state):
--EEEEEEETTGGG-TTS---GGGS-GGG-SEEEEEEEEESS--TTS-HHHHHHHHHHHTTS-TT-EE-S-HIIIIIS-----SS--S--HHHHHHHHHHHH-TT-EEEEEEE-GGG-HHHHHHTT-HHHHHHHHHHHHHHHHHSTT--EEEEE-S-TTS-STT--TTSTTTPPPHHHHHHHHHHHHHHHHHHHHHHHHHHHHH----EEEEEE-STHHHHTS-HHHHGGG-S-EEE----SS-TTSSB-S-SS-SS--TTSGGG--HHHHHHHHHHTT--GGGEEEEEESEEEEEEEE-S--SS---TT-BEEEE-S--SSSTTEEEHHHHHHHSSGGGT-EEEEETTTTEEEEEETTTTEEEE---HHHHHHHHHHHHHTT-SEEEEE-GGG-TT-HHHHHHHHHH--

Radius of gyration: 20.57 Å; Cα contacts (8 Å, |Δi|>4): 942; chains: 1; bounding box: 48×46×63 Å